Protein 5EF4 (pdb70)

CATH classification: 3.90.70.10

Structure (mmCIF, N/CA/C/O backbone):
data_5EF4
#
_entry.id   5EF4
#
_cell.length_a   117.680
_cell.length_b   117.680
_cell.length_c   101.730
_cell.angle_alpha   90.000
_cell.angle_beta   90.000
_cell.angle_gamma   120.000
#
_symmetry.space_group_name_H-M   'P 31 2 1'
#
loop_
_entity.id
_entity.type
_entity.pdbx_description
1 polymer 'Cysteine protease'
2 non-polymer GLYCEROL
3 water water
#
loop_
_atom_site.group_PDB
_atom_site.id
_atom_site.type_symbol
_atom_site.label_atom_id
_atom_site.label_alt_id
_atom_site.label_comp_id
_atom_site.label_asym_id
_atom_site.label_entity_id
_atom_site.label_seq_id
_atom_site.pdbx_PDB_ins_code
_atom_site.Cartn_x
_atom_site.Cartn_y
_atom_site.Cartn_z
_atom_site.occupancy
_atom_site.B_iso_or_equiv
_atom_site.auth_seq_id
_atom_site.auth_comp_id
_atom_site.auth_asym_id
_atom_site.auth_atom_id
_atom_site.pdbx_PDB_model_num
ATOM 1 N N . SER A 1 4 ? -57.387 42.782 13.679 1.00 43.77 5 SER A N 1
ATOM 2 C CA . SER A 1 4 ? -58.103 42.895 14.946 1.00 43.31 5 SER A CA 1
ATOM 3 C C . SER A 1 4 ? -57.126 42.879 16.135 1.00 42.97 5 SER A C 1
ATOM 4 O O . SER A 1 4 ? -56.269 41.990 16.210 1.00 41.61 5 SER A O 1
ATOM 7 N N . HIS A 1 5 ? -57.267 43.864 17.057 1.00 36.42 6 HIS A N 1
ATOM 8 C CA . HIS A 1 5 ? -56.438 44.033 18.262 1.00 35.70 6 HIS A CA 1
ATOM 9 C C . HIS A 1 5 ? -56.033 42.701 18.914 1.00 40.21 6 HIS A C 1
ATOM 10 O O . HIS A 1 5 ? -54.847 42.460 19.105 1.00 37.72 6 HIS A O 1
ATOM 17 N N . HIS A 1 6 ? -57.034 41.861 19.259 1.00 38.61 7 HIS A N 1
ATOM 18 C CA . HIS A 1 6 ? -56.881 40.579 19.957 1.00 39.37 7 HIS A CA 1
ATOM 19 C C . HIS A 1 6 ? -56.127 39.473 19.197 1.00 38.63 7 HIS A C 1
ATOM 20 O O . HIS A 1 6 ? -55.715 38.518 19.852 1.00 35.57 7 HIS A O 1
ATOM 27 N N . HIS A 1 7 ? -55.919 39.597 17.843 1.00 34.73 8 HIS A N 1
ATOM 28 C CA . HIS A 1 7 ? -55.147 38.609 17.058 1.00 34.43 8 HIS A CA 1
ATOM 29 C C . HIS A 1 7 ? -53.682 38.682 17.437 1.00 33.91 8 HIS A C 1
ATOM 30 O O . HIS A 1 7 ? -53.119 39.774 17.428 1.00 33.96 8 HIS A O 1
ATOM 37 N N . HIS A 1 8 ? -53.065 37.548 17.805 1.00 25.79 9 HIS A N 1
ATOM 38 C CA . HIS A 1 8 ? -51.663 37.584 18.253 1.00 25.10 9 HIS A CA 1
ATOM 39 C C . HIS A 1 8 ? -50.792 36.466 17.653 1.00 29.47 9 HIS A C 1
ATOM 40 O O . HIS A 1 8 ? -49.606 36.397 17.948 1.00 26.29 9 HIS A O 1
ATOM 47 N N . HIS A 1 9 ? -51.362 35.643 16.764 1.00 28.84 10 HIS A N 1
ATOM 48 C CA . HIS A 1 9 ? -50.603 34.590 16.088 1.00 30.09 10 HIS A CA 1
ATOM 49 C C . HIS A 1 9 ? -50.135 35.025 14.691 1.00 38.96 10 HIS A C 1
ATOM 50 O O . HIS A 1 9 ? -49.278 34.357 14.122 1.00 38.06 10 HIS A O 1
ATOM 57 N N . HIS A 1 10 ? -50.686 36.120 14.140 1.00 40.67 11 HIS A N 1
ATOM 58 C CA . HIS A 1 10 ? -50.213 36.614 12.847 1.00 44.73 11 HIS A CA 1
ATOM 59 C C . HIS A 1 10 ? -49.221 37.749 13.078 1.00 53.85 11 HIS A C 1
ATOM 60 O O . HIS A 1 10 ? -48.050 37.457 13.314 1.00 55.41 11 HIS A O 1
ATOM 67 N N . SER A 1 11 ? -49.683 39.028 13.050 1.00 51.67 12 SER A N 1
ATOM 68 C CA . SER A 1 11 ? -48.885 40.251 13.256 1.00 85.89 12 SER A CA 1
ATOM 69 C C . SER A 1 11 ? -49.794 41.480 13.225 1.00 112.42 12 SER A C 1
ATOM 70 O O . SER A 1 11 ? -50.560 41.658 12.278 1.00 73.30 12 SER A O 1
ATOM 73 N N . HIS A 1 20 ? -51.005 41.167 -6.433 1.00 66.73 21 HIS A N 1
ATOM 74 C CA . HIS A 1 20 ? -51.531 39.809 -6.578 1.00 66.00 21 HIS A CA 1
ATOM 75 C C . HIS A 1 20 ? -52.682 39.476 -5.610 1.00 65.67 21 HIS A C 1
ATOM 76 O O . HIS A 1 20 ? -53.172 38.343 -5.612 1.00 65.36 21 HIS A O 1
ATOM 83 N N . MET A 1 21 ? -53.106 40.455 -4.788 1.00 58.63 22 MET A N 1
ATOM 84 C CA . MET A 1 21 ? -54.170 40.307 -3.793 1.00 56.29 22 MET A CA 1
ATOM 85 C C . MET A 1 21 ? -55.477 40.908 -4.317 1.00 50.31 22 MET A C 1
ATOM 86 O O . MET A 1 21 ? -55.455 41.978 -4.938 1.00 50.54 22 MET A O 1
ATOM 91 N N . PHE A 1 22 ? -56.618 40.234 -4.040 1.00 37.22 23 PHE A N 1
ATOM 92 C CA . PHE A 1 22 ? -57.939 40.725 -4.441 1.00 31.95 23 PHE A CA 1
ATOM 93 C C . PHE A 1 22 ? -58.586 41.405 -3.263 1.00 32.77 23 PHE A C 1
ATOM 94 O O . PHE A 1 22 ? -58.848 40.765 -2.246 1.00 30.27 23 PHE A O 1
ATOM 102 N N . HIS A 1 23 ? -58.834 42.707 -3.391 1.00 30.18 24 HIS A N 1
ATOM 103 C CA . HIS A 1 23 ? -59.454 43.472 -2.325 1.00 31.25 24 HIS A CA 1
ATOM 104 C C . HIS A 1 23 ? -60.958 43.527 -2.456 1.00 29.89 24 HIS A C 1
ATOM 105 O O . HIS A 1 23 ? -61.499 43.668 -3.553 1.00 28.31 24 HIS A O 1
ATOM 112 N N . TYR A 1 24 ? -61.629 43.409 -1.322 1.00 24.55 25 TYR A N 1
ATOM 113 C CA . TYR A 1 24 ? -63.082 43.505 -1.207 1.00 24.61 25 TYR A CA 1
ATOM 114 C C . TYR A 1 24 ? -63.430 44.095 0.153 1.00 30.18 25 TYR A C 1
ATOM 115 O O . TYR A 1 24 ? -62.600 44.088 1.061 1.00 27.59 25 TYR A O 1
ATOM 124 N N . HIS A 1 25 ? -64.668 44.566 0.287 1.00 29.37 26 HIS A N 1
ATOM 125 C CA . HIS A 1 25 ? -65.218 45.118 1.503 1.00 29.85 26 HIS A CA 1
ATOM 126 C C . HIS A 1 25 ? -66.216 44.111 2.032 1.00 31.19 26 HIS A C 1
ATOM 127 O O . HIS A 1 25 ? -66.962 43.507 1.249 1.00 28.95 26 HIS A O 1
ATOM 134 N N . GLU A 1 26 ? -66.242 43.936 3.355 1.00 27.67 27 GLU A N 1
ATOM 135 C CA . GLU A 1 26 ? -67.141 42.995 4.035 1.00 28.06 27 GLU A CA 1
ATOM 136 C C . GLU A 1 26 ? -68.601 43.241 3.650 1.00 28.30 27 GLU A C 1
ATOM 137 O O . GLU A 1 26 ? -69.344 42.273 3.533 1.00 27.49 27 GLU A O 1
ATOM 143 N N . ARG A 1 27 ? -68.997 44.507 3.420 1.00 25.73 28 ARG A N 1
ATOM 144 C CA . ARG A 1 27 ? -70.369 44.876 3.034 1.00 27.26 28 ARG A CA 1
ATOM 145 C C . ARG A 1 27 ? -70.839 44.167 1.752 1.00 31.29 28 ARG A C 1
ATOM 146 O O . ARG A 1 27 ? -72.016 43.852 1.630 1.00 33.03 28 ARG A O 1
ATOM 154 N N . GLU A 1 28 ? -69.916 43.875 0.826 1.00 24.80 29 GLU A N 1
ATOM 155 C CA . GLU A 1 28 ? -70.232 43.185 -0.442 1.00 24.07 29 GLU A CA 1
ATOM 156 C C . GLU A 1 28 ? -70.801 41.758 -0.219 1.00 29.94 29 GLU A C 1
ATOM 157 O O . GLU A 1 28 ? -71.544 41.261 -1.069 1.00 29.28 29 GLU A O 1
ATOM 163 N N . LEU A 1 29 ? -70.491 41.125 0.934 1.00 27.88 30 LEU A N 1
ATOM 164 C CA . LEU A 1 29 ? -71.007 39.790 1.280 1.00 29.62 30 LEU A CA 1
ATOM 165 C C . LEU A 1 29 ? -72.450 39.819 1.832 1.00 35.12 30 LEU A C 1
ATOM 166 O O . LEU A 1 29 ? -73.106 38.776 1.902 1.00 35.46 30 LEU A O 1
ATOM 171 N N . GLU A 1 30 ? -72.935 41.005 2.204 1.00 33.09 31 GLU A N 1
ATOM 172 C CA . GLU A 1 30 ? -74.234 41.195 2.836 1.00 33.89 31 GLU A CA 1
ATOM 173 C C . GLU A 1 30 ? -75.465 41.138 1.931 1.00 37.94 31 GLU A C 1
ATOM 174 O O . GLU A 1 30 ? -76.578 41.019 2.445 1.00 39.40 31 GLU A O 1
ATOM 180 N N . SER A 1 31 ? -75.280 41.203 0.601 1.00 31.47 32 SER A N 1
ATOM 181 C CA . SER A 1 31 ? -76.391 41.149 -0.357 1.00 30.24 32 SER A CA 1
ATOM 182 C C . SER A 1 31 ? -75.962 40.442 -1.631 1.00 30.87 32 SER A C 1
ATOM 183 O O . SER A 1 31 ? -74.759 40.361 -1.918 1.00 28.40 32 SER A O 1
ATOM 186 N N . GLU A 1 32 ? -76.947 39.933 -2.398 1.00 27.83 33 GLU A N 1
ATOM 187 C CA . GLU A 1 32 ? -76.717 39.287 -3.695 1.00 27.09 33 GLU A CA 1
ATOM 188 C C . GLU A 1 32 ? -76.142 40.288 -4.699 1.00 28.52 33 GLU A C 1
ATOM 189 O O . GLU A 1 32 ? -75.250 39.927 -5.455 1.00 27.72 33 GLU A O 1
ATOM 195 N N . GLU A 1 33 ? -76.615 41.546 -4.679 1.00 24.44 34 GLU A N 1
ATOM 196 C CA . GLU A 1 33 ? -76.104 42.603 -5.567 1.00 24.34 34 GLU A CA 1
ATOM 197 C C . GLU A 1 33 ? -74.620 42.910 -5.305 1.00 27.07 34 GLU A C 1
ATOM 198 O O . GLU A 1 33 ? -73.836 42.992 -6.248 1.00 27.25 34 GLU A O 1
ATOM 204 N N . GLY A 1 34 ? -74.255 43.054 -4.035 1.00 23.86 35 GLY A N 1
ATOM 205 C CA . GLY A 1 34 ? -72.875 43.312 -3.619 1.00 23.90 35 GLY A CA 1
ATOM 206 C C . GLY A 1 34 ? -71.981 42.132 -3.965 1.00 26.00 35 GLY A C 1
ATOM 207 O O . GLY A 1 34 ? -70.858 42.311 -4.462 1.00 25.52 35 GLY A O 1
ATOM 208 N N . PHE A 1 35 ? -72.501 40.909 -3.742 1.00 21.04 36 PHE A N 1
ATOM 209 C CA . PHE A 1 35 ? -71.770 39.684 -4.063 1.00 20.33 36 PHE A CA 1
ATOM 210 C C . PHE A 1 35 ? -71.576 39.515 -5.588 1.00 24.25 36 PHE A C 1
ATOM 211 O O . PHE A 1 35 ? -70.488 39.142 -6.020 1.00 23.02 36 PHE A O 1
ATOM 219 N N . MET A 1 36 ? -72.610 39.833 -6.394 1.00 22.74 37 MET A N 1
ATOM 220 C CA . MET A 1 36 ? -72.525 39.802 -7.861 1.00 22.98 37 MET A CA 1
ATOM 221 C C . MET A 1 36 ? -71.502 40.822 -8.366 1.00 24.03 37 MET A C 1
ATOM 222 O O . MET A 1 36 ? -70.746 40.518 -9.276 1.00 23.01 37 MET A O 1
ATOM 227 N N . GLY A 1 37 ? -71.494 42.022 -7.777 1.00 20.72 38 GLY A N 1
ATOM 228 C CA . GLY A 1 37 ? -70.530 43.055 -8.140 1.00 19.83 38 GLY A CA 1
ATOM 229 C C . GLY A 1 37 ? -69.109 42.610 -7.834 1.00 20.05 38 GLY A C 1
ATOM 230 O O . GLY A 1 37 ? -68.210 42.810 -8.655 1.00 18.28 38 GLY A O 1
ATOM 231 N N . MET A 1 38 ? -68.905 41.956 -6.662 1.00 16.28 39 MET A N 1
ATOM 232 C CA . MET A 1 38 ? -67.594 41.427 -6.259 1.00 16.24 39 MET A CA 1
ATOM 233 C C . MET A 1 38 ? -67.168 40.329 -7.239 1.00 20.39 39 MET A C 1
ATOM 234 O O . MET A 1 38 ? -66.028 40.345 -7.687 1.00 20.15 39 MET A O 1
ATOM 239 N N . TYR A 1 39 ? -68.096 39.401 -7.593 1.00 17.57 40 TYR A N 1
ATOM 240 C CA . TYR A 1 39 ? -67.847 38.313 -8.537 1.00 16.90 40 TYR A CA 1
ATOM 241 C C . TYR A 1 39 ? -67.385 38.871 -9.921 1.00 20.47 40 TYR A C 1
ATOM 242 O O . TYR A 1 39 ? -66.368 38.412 -10.434 1.00 17.14 40 TYR A O 1
ATOM 251 N N . ASP A 1 40 ? -68.097 39.884 -10.475 1.00 16.65 41 ASP A N 1
ATOM 252 C CA . ASP A 1 40 ? -67.719 40.487 -11.765 1.00 17.96 41 ASP A CA 1
ATOM 253 C C . ASP A 1 40 ? -66.346 41.173 -11.675 1.00 21.55 41 ASP A C 1
ATOM 254 O O . ASP A 1 40 ? -65.565 41.078 -12.616 1.00 21.69 41 ASP A O 1
ATOM 259 N N . ARG A 1 41 ? -66.039 41.821 -10.521 1.00 16.81 42 ARG A N 1
ATOM 260 C CA . ARG A 1 41 ? -64.756 42.490 -10.339 1.00 17.04 42 ARG A CA 1
ATOM 261 C C . ARG A 1 41 ? -63.663 41.423 -10.210 1.00 20.24 42 ARG A C 1
ATOM 262 O O . ARG A 1 41 ? -62.592 41.590 -10.775 1.00 19.13 42 ARG A O 1
ATOM 270 N N . TRP A 1 42 ? -63.948 40.315 -9.496 1.00 18.12 43 TRP A N 1
ATOM 271 C CA . TRP A 1 42 ? -63.004 39.210 -9.363 1.00 17.79 43 TRP A CA 1
ATOM 272 C C . TRP A 1 42 ? -62.675 38.608 -10.731 1.00 20.05 43 TRP A C 1
ATOM 273 O O . TRP A 1 42 ? -61.497 38.397 -11.038 1.00 20.29 43 TRP A O 1
ATOM 284 N N . ARG A 1 43 ? -63.705 38.366 -11.552 1.00 16.34 44 ARG A N 1
ATOM 285 C CA . ARG A 1 43 ? -63.555 37.797 -12.896 1.00 16.97 44 ARG A CA 1
ATOM 286 C C . ARG A 1 43 ? -62.667 38.672 -13.785 1.00 20.10 44 ARG A C 1
ATOM 287 O O . ARG A 1 43 ? -61.753 38.168 -14.449 1.00 19.37 44 ARG A O 1
ATOM 295 N N . GLU A 1 44 ? -62.920 39.982 -13.769 1.00 17.03 45 GLU A N 1
ATOM 296 C CA . GLU A 1 44 ? -62.165 40.939 -14.556 1.00 17.18 45 GLU A CA 1
ATOM 297 C C . GLU A 1 44 ? -60.693 40.975 -14.115 1.00 22.16 45 GLU A C 1
ATOM 298 O O . GLU A 1 44 ? -59.813 40.873 -14.963 1.00 21.60 45 GLU A O 1
ATOM 304 N N . GLN A 1 45 ? -60.429 41.092 -12.804 1.00 19.15 46 GLN A N 1
ATOM 305 C CA . GLN A 1 45 ? -59.053 41.133 -12.284 1.00 20.03 46 GLN A CA 1
ATOM 306 C C . GLN A 1 45 ? -58.260 39.870 -12.555 1.00 23.76 46 GLN A C 1
ATOM 307 O O . GLN A 1 45 ? -57.038 39.949 -12.706 1.00 24.68 46 GLN A O 1
ATOM 313 N N . HIS A 1 46 ? -58.934 38.714 -12.637 1.00 19.12 47 HIS A N 1
ATOM 314 C CA . HIS A 1 46 ? -58.241 37.436 -12.925 1.00 17.66 47 HIS A CA 1
ATOM 315 C C . HIS A 1 46 ? -58.336 36.998 -14.401 1.00 20.38 47 HIS A C 1
ATOM 316 O O . HIS A 1 46 ? -57.887 35.914 -14.729 1.00 19.31 47 HIS A O 1
ATOM 323 N N . ASN A 1 47 ? -58.874 37.850 -15.285 1.00 19.35 48 ASN A N 1
ATOM 324 C CA . ASN A 1 47 ? -59.058 37.561 -16.723 1.00 20.47 48 ASN A CA 1
ATOM 325 C C . ASN A 1 47 ? -59.855 36.290 -16.958 1.00 23.76 48 ASN A C 1
ATOM 326 O O . ASN A 1 47 ? -59.463 35.447 -17.752 1.00 24.29 48 ASN A O 1
ATOM 331 N N . ILE A 1 48 ? -60.962 36.146 -16.222 1.00 20.65 49 ILE A N 1
ATOM 332 C CA . ILE A 1 48 ? -61.892 35.019 -16.327 1.00 18.62 49 ILE A CA 1
ATOM 333 C C . ILE A 1 48 ? -63.131 35.567 -17.020 1.00 23.23 49 ILE A C 1
ATOM 334 O O . ILE A 1 48 ? -63.716 36.555 -16.555 1.00 22.29 49 ILE A O 1
ATOM 339 N N . GLU A 1 49 ? -63.523 34.946 -18.139 1.00 19.38 50 GLU A N 1
ATOM 340 C CA . GLU A 1 49 ? -64.722 35.411 -18.815 1.00 19.63 50 GLU A CA 1
ATOM 341 C C . GLU A 1 49 ? -65.879 34.555 -18.344 1.00 23.88 50 GLU A C 1
ATOM 342 O O . GLU A 1 49 ? -66.964 35.088 -18.145 1.00 21.05 50 GLU A O 1
ATOM 348 N N . MET A 1 50 ? -65.653 33.231 -18.192 1.00 22.90 51 MET A N 1
ATOM 349 C CA . MET A 1 50 ? -66.682 32.258 -17.813 1.00 24.14 51 MET A CA 1
ATOM 350 C C . MET A 1 50 ? -67.448 32.656 -16.537 1.00 27.24 51 MET A C 1
ATOM 351 O O . MET A 1 50 ? -66.837 32.946 -15.513 1.00 25.92 51 MET A O 1
ATOM 356 N N . ARG A 1 51 ? -68.777 32.714 -16.632 1.00 24.80 52 ARG A N 1
ATOM 357 C CA . ARG A 1 51 ? -69.702 32.960 -15.510 1.00 24.71 52 ARG A CA 1
ATOM 358 C C . ARG A 1 51 ? -70.994 32.143 -15.693 1.00 28.90 52 ARG A C 1
ATOM 359 O O . ARG A 1 51 ? -71.402 31.860 -16.816 1.00 29.15 52 ARG A O 1
ATOM 367 N N . SER A 1 52 ? -71.611 31.759 -14.587 1.00 23.97 53 SER A N 1
ATOM 368 C CA . SER A 1 52 ? -72.854 30.991 -14.559 1.00 23.13 53 SER A CA 1
ATOM 369 C C . SER A 1 52 ? -73.392 31.041 -13.147 1.00 24.44 53 SER A C 1
ATOM 370 O O . SER A 1 52 ? -72.607 31.321 -12.245 1.00 21.93 53 SER A O 1
ATOM 373 N N . PRO A 1 53 ? -74.694 30.721 -12.916 1.00 22.76 54 PRO A N 1
ATOM 374 C CA . PRO A 1 53 ? -75.226 30.682 -11.537 1.00 22.47 54 PRO A CA 1
ATOM 375 C C . PRO A 1 53 ? -74.470 29.682 -10.640 1.00 25.13 54 PRO A C 1
ATOM 376 O O . PRO A 1 53 ? -74.221 29.986 -9.487 1.00 24.72 54 PRO A O 1
ATOM 380 N N . GLU A 1 54 ? -74.071 28.510 -11.186 1.00 20.57 55 GLU A N 1
ATOM 381 C CA . GLU A 1 54 ? -73.310 27.477 -10.471 1.00 20.45 55 GLU A CA 1
ATOM 382 C C . GLU A 1 54 ? -71.947 27.997 -10.068 1.00 22.81 55 GLU A C 1
ATOM 383 O O . GLU A 1 54 ? -71.554 27.798 -8.925 1.00 22.48 55 GLU A O 1
ATOM 389 N N . ARG A 1 55 ? -71.212 28.653 -11.002 1.00 19.14 56 ARG A N 1
ATOM 390 C CA . ARG A 1 55 ? -69.879 29.202 -10.681 1.00 18.39 56 ARG A CA 1
ATOM 391 C C . ARG A 1 55 ? -69.938 30.353 -9.676 1.00 19.63 56 ARG A C 1
ATOM 392 O O . ARG A 1 55 ? -69.086 30.462 -8.803 1.00 19.18 56 ARG A O 1
ATOM 400 N N . PHE A 1 56 ? -70.982 31.138 -9.742 1.00 17.52 57 PHE A N 1
ATOM 401 C CA . PHE A 1 56 ? -71.250 32.208 -8.803 1.00 17.25 57 PHE A CA 1
ATOM 402 C C . PHE A 1 56 ? -71.509 31.580 -7.417 1.00 19.71 57 PHE A C 1
ATOM 403 O O . PHE A 1 56 ? -70.935 32.028 -6.418 1.00 18.95 57 PHE A O 1
ATOM 411 N N . ASN A 1 57 ? -72.313 30.502 -7.375 1.00 16.97 58 ASN A N 1
ATOM 412 C CA . ASN A 1 57 ? -72.575 29.748 -6.153 1.00 16.13 58 ASN A CA 1
ATOM 413 C C . ASN A 1 57 ? -71.268 29.251 -5.507 1.00 18.48 58 ASN A C 1
ATOM 414 O O . ASN A 1 57 ? -71.094 29.412 -4.305 1.00 16.95 58 ASN A O 1
ATOM 419 N N . VAL A 1 58 ? -70.361 28.666 -6.309 1.00 14.64 59 VAL A N 1
ATOM 420 C CA . VAL A 1 58 ? -69.051 28.168 -5.832 1.00 13.82 59 VAL A CA 1
ATOM 421 C C . VAL A 1 58 ? -68.224 29.339 -5.308 1.00 17.72 59 VAL A C 1
ATOM 422 O O . VAL A 1 58 ? -67.618 29.244 -4.240 1.00 17.01 59 VAL A O 1
ATOM 426 N N . PHE A 1 59 ? -68.226 30.454 -6.062 1.00 15.69 60 PHE A N 1
ATOM 427 C CA . PHE A 1 59 ? -67.524 31.662 -5.661 1.00 15.10 60 PHE A CA 1
ATOM 428 C C . PHE A 1 59 ? -68.007 32.134 -4.260 1.00 18.99 60 PHE A C 1
ATOM 429 O O . PHE A 1 59 ? -67.175 32.402 -3.417 1.00 21.55 60 PHE A O 1
ATOM 437 N N . LYS A 1 60 ? -69.314 32.229 -4.022 1.00 16.53 61 LYS A N 1
ATOM 438 C CA . LYS A 1 60 ? -69.871 32.692 -2.726 1.00 16.51 61 LYS A CA 1
ATOM 439 C C . LYS A 1 60 ? -69.466 31.741 -1.599 1.00 23.00 61 LYS A C 1
ATOM 440 O O . LYS A 1 60 ? -68.999 32.202 -0.555 1.00 23.59 61 LYS A O 1
ATOM 446 N N . TYR A 1 61 ? -69.585 30.411 -1.848 1.00 18.65 62 TYR A N 1
ATOM 447 C CA . TYR A 1 61 ? -69.172 29.382 -0.898 1.00 19.00 62 TYR A CA 1
ATOM 448 C C . TYR A 1 61 ? -67.672 29.586 -0.535 1.00 20.59 62 TYR A C 1
ATOM 449 O O . TYR A 1 61 ? -67.333 29.688 0.634 1.00 19.26 62 TYR A O 1
ATOM 458 N N . ASN A 1 62 ? -66.781 29.647 -1.529 1.00 16.95 63 ASN A N 1
ATOM 459 C CA . ASN A 1 62 ? -65.350 29.834 -1.220 1.00 15.79 63 ASN A CA 1
ATOM 460 C C . ASN A 1 62 ? -65.036 31.137 -0.512 1.00 20.10 63 ASN A C 1
ATOM 461 O O . ASN A 1 62 ? -64.240 31.125 0.431 1.00 18.22 63 ASN A O 1
ATOM 466 N N . VAL A 1 63 ? -65.633 32.264 -0.979 1.00 17.19 64 VAL A N 1
ATOM 467 C CA . VAL A 1 63 ? -65.380 33.602 -0.400 1.00 16.63 64 VAL A CA 1
ATOM 468 C C . VAL A 1 63 ? -65.796 33.615 1.084 1.00 19.25 64 VAL A C 1
ATOM 469 O O . VAL A 1 63 ? -65.042 34.095 1.939 1.00 16.77 64 VAL A O 1
ATOM 473 N N . ARG A 1 64 ? -66.982 33.056 1.376 1.00 15.80 65 ARG A N 1
ATOM 474 C CA . ARG A 1 64 ? -67.461 32.972 2.750 1.00 17.39 65 ARG A CA 1
ATOM 475 C C . ARG A 1 64 ? -66.463 32.198 3.614 1.00 21.28 65 ARG A C 1
ATOM 476 O O . ARG A 1 64 ? -66.149 32.646 4.708 1.00 21.07 65 ARG A O 1
ATOM 484 N N . ARG A 1 65 ? -65.921 31.090 3.103 1.00 16.57 66 ARG A N 1
ATOM 485 C CA . ARG A 1 65 ? -64.904 30.317 3.859 1.00 15.63 66 ARG A CA 1
ATOM 486 C C . ARG A 1 65 ? -63.597 31.076 3.993 1.00 19.79 66 ARG A C 1
ATOM 487 O O . ARG A 1 65 ? -62.988 31.052 5.055 1.00 20.29 66 ARG A O 1
ATOM 495 N N . ILE A 1 66 ? -63.166 31.780 2.940 1.00 16.50 67 ILE A N 1
ATOM 496 C CA . ILE A 1 66 ? -61.946 32.610 2.993 1.00 15.75 67 ILE A CA 1
ATOM 497 C C . ILE A 1 66 ? -62.127 33.717 4.050 1.00 19.66 67 ILE A C 1
ATOM 498 O O . ILE A 1 66 ? -61.247 33.911 4.890 1.00 19.07 67 ILE A O 1
ATOM 503 N N . HIS A 1 67 ? -63.263 34.415 3.996 1.00 17.49 68 HIS A N 1
ATOM 504 C CA . HIS A 1 67 ? -63.592 35.499 4.912 1.00 18.76 68 HIS A CA 1
ATOM 505 C C . HIS A 1 67 ? -63.586 35.032 6.372 1.00 22.17 68 HIS A C 1
ATOM 506 O O . HIS A 1 67 ? -62.952 35.686 7.207 1.00 19.06 68 HIS A O 1
ATOM 513 N N . GLU A 1 68 ? -64.258 33.892 6.649 1.00 19.46 69 GLU A N 1
ATOM 514 C CA . GLU A 1 68 ? -64.344 33.296 7.980 1.00 20.91 69 GLU A CA 1
ATOM 515 C C . GLU A 1 68 ? -62.987 32.852 8.473 1.00 24.82 69 GLU A C 1
ATOM 516 O O . GLU A 1 68 ? -62.644 33.148 9.615 1.00 24.61 69 GLU A O 1
ATOM 522 N N . SER A 1 69 ? -62.180 32.226 7.597 1.00 21.55 70 SER A N 1
ATOM 523 C CA . SER A 1 69 ? -60.831 31.789 7.957 1.00 20.12 70 SER A CA 1
ATOM 524 C C . SER A 1 69 ? -59.964 32.988 8.375 1.00 22.93 70 SER A C 1
ATOM 525 O O . SER A 1 69 ? -59.275 32.920 9.398 1.00 20.90 70 SER A O 1
ATOM 528 N N . ASN A 1 70 ? -60.031 34.090 7.620 1.00 19.98 71 ASN A N 1
ATOM 529 C CA . ASN A 1 70 ? -59.251 35.304 7.916 1.00 19.03 71 ASN A CA 1
ATOM 530 C C . ASN A 1 70 ? -59.663 36.041 9.172 1.00 22.83 71 ASN A C 1
ATOM 531 O O . ASN A 1 70 ? -58.954 36.937 9.594 1.00 23.11 71 ASN A O 1
ATOM 536 N N . LYS A 1 71 ? -60.802 35.671 9.775 1.00 21.02 72 LYS A N 1
ATOM 537 C CA . LYS A 1 71 ? -61.269 36.261 11.040 1.00 22.19 72 LYS A CA 1
ATOM 538 C C . LYS A 1 71 ? -60.684 35.470 12.233 1.00 25.19 72 LYS A C 1
ATOM 539 O O . LYS A 1 71 ? -60.747 35.925 13.369 1.00 23.78 72 LYS A O 1
ATOM 545 N N . MET A 1 72 ? -60.147 34.269 11.963 1.00 21.88 73 MET A N 1
ATOM 546 C CA . MET A 1 72 ? -59.543 33.401 12.974 1.00 23.12 73 MET A CA 1
ATOM 547 C C . MET A 1 72 ? -58.094 33.779 13.232 1.00 25.78 73 MET A C 1
ATOM 548 O O . MET A 1 72 ? -57.409 34.219 12.323 1.00 25.08 73 MET A O 1
ATOM 553 N N . ASP A 1 73 ? -57.625 33.575 14.472 1.00 21.55 74 ASP A N 1
ATOM 554 C CA . ASP A 1 73 ? -56.258 33.893 14.876 1.00 19.65 74 ASP A CA 1
ATOM 555 C C . ASP A 1 73 ? -55.343 32.731 14.513 1.00 24.27 74 ASP A C 1
ATOM 556 O O . ASP A 1 73 ? -55.446 31.637 15.072 1.00 22.89 74 ASP A O 1
ATOM 561 N N . LYS A 1 74 ? -54.520 32.946 13.485 1.00 21.64 75 LYS A N 1
ATOM 562 C CA . LYS A 1 74 ? -53.604 31.936 12.937 1.00 20.57 75 LYS A CA 1
ATOM 563 C C . LYS A 1 74 ? -52.485 32.651 12.173 1.00 21.73 75 LYS A C 1
ATOM 564 O O . LYS A 1 74 ? -52.630 33.791 11.768 1.00 20.84 75 LYS A O 1
ATOM 570 N N . PRO A 1 75 ? -51.345 32.013 11.978 1.00 17.54 76 PRO A N 1
ATOM 571 C CA . PRO A 1 75 ? -50.218 32.715 11.350 1.00 17.47 76 PRO A CA 1
ATOM 572 C C . PRO A 1 75 ? -50.221 32.799 9.826 1.00 22.49 76 PRO A C 1
ATOM 573 O O . PRO A 1 75 ? -49.190 33.147 9.254 1.00 23.92 76 PRO A O 1
ATOM 577 N N . TYR A 1 76 ? -51.339 32.492 9.160 1.00 18.61 77 TYR A N 1
ATOM 578 C CA . TYR A 1 76 ? -51.384 32.579 7.693 1.00 17.64 77 TYR A CA 1
ATOM 579 C C . TYR A 1 76 ? -52.663 33.242 7.237 1.00 22.65 77 TYR A C 1
ATOM 580 O O . TYR A 1 76 ? -53.634 33.298 7.991 1.00 22.47 77 TYR A O 1
ATOM 589 N N . LYS A 1 77 ? -52.669 33.733 6.003 1.00 19.37 78 LYS A N 1
ATOM 590 C CA . LYS A 1 77 ? -53.849 34.343 5.416 1.00 19.83 78 LYS A CA 1
ATOM 591 C C . LYS A 1 77 ? -54.185 33.652 4.107 1.00 20.63 78 LYS A C 1
ATOM 592 O O . LYS A 1 77 ? -53.315 33.070 3.443 1.00 20.13 78 LYS A O 1
ATOM 598 N N . LEU A 1 78 ? -55.474 33.719 3.755 1.00 14.72 79 LEU A N 1
ATOM 599 C CA . LEU A 1 78 ? -56.002 33.177 2.507 1.00 13.46 79 LEU A CA 1
ATOM 600 C C . LEU A 1 78 ? -56.372 34.326 1.631 1.00 18.36 79 LEU A C 1
ATOM 601 O O . LEU A 1 78 ? -56.631 35.413 2.129 1.00 18.37 79 LEU A O 1
ATOM 606 N N . LYS A 1 79 ? -56.412 34.102 0.316 1.00 17.33 80 LYS A N 1
ATOM 607 C CA . LYS A 1 79 ? -56.834 35.148 -0.603 1.00 17.08 80 LYS A CA 1
ATOM 608 C C . LYS A 1 79 ? -57.803 34.610 -1.655 1.00 19.16 80 LYS A C 1
ATOM 609 O O . LYS A 1 79 ? -57.739 33.439 -2.026 1.00 18.20 80 LYS A O 1
ATOM 615 N N . VAL A 1 80 ? -58.656 35.470 -2.156 1.00 16.67 81 VAL A N 1
ATOM 616 C CA . VAL A 1 80 ? -59.645 35.130 -3.184 1.00 16.99 81 VAL A CA 1
ATOM 617 C C . VAL A 1 80 ? -58.876 35.151 -4.521 1.00 21.53 81 VAL A C 1
ATOM 618 O O . VAL A 1 80 ? -58.914 36.137 -5.256 1.00 21.46 81 VAL A O 1
ATOM 622 N N . ASN A 1 81 ? -58.130 34.074 -4.787 1.00 16.69 82 ASN A N 1
ATOM 623 C CA . ASN A 1 81 ? -57.269 33.975 -5.958 1.00 15.60 82 ASN A CA 1
ATOM 624 C C . ASN A 1 81 ? -58.073 33.533 -7.203 1.00 20.05 82 ASN A C 1
ATOM 625 O O . ASN A 1 81 ? -59.316 33.444 -7.154 1.00 16.86 82 ASN A O 1
ATOM 630 N N . GLU A 1 82 ? -57.395 33.224 -8.306 1.00 18.58 83 GLU A N 1
ATOM 631 C CA . GLU A 1 82 ? -58.077 32.822 -9.550 1.00 19.36 83 GLU A CA 1
ATOM 632 C C . GLU A 1 82 ? -58.793 31.472 -9.462 1.00 22.60 83 GLU A C 1
ATOM 633 O O . GLU A 1 82 ? -59.576 31.160 -10.351 1.00 21.85 83 GLU A O 1
ATOM 639 N N . PHE A 1 83 ? -58.558 30.685 -8.381 1.00 17.80 84 PHE A N 1
ATOM 640 C CA . PHE A 1 83 ? -59.221 29.388 -8.218 1.00 15.19 84 PHE A CA 1
ATOM 641 C C . PHE A 1 83 ? -60.499 29.510 -7.396 1.00 17.47 84 PHE A C 1
ATOM 642 O O . PHE A 1 83 ? -61.105 28.487 -7.085 1.00 14.67 84 PHE A O 1
ATOM 650 N N . ALA A 1 84 ? -60.971 30.751 -7.098 1.00 14.81 85 ALA A N 1
ATOM 651 C CA . ALA A 1 84 ? -62.159 30.979 -6.265 1.00 15.48 85 ALA A CA 1
ATOM 652 C C . ALA A 1 84 ? -63.486 30.444 -6.832 1.00 19.97 85 ALA A C 1
ATOM 653 O O . ALA A 1 84 ? -64.409 30.234 -6.057 1.00 18.82 85 ALA A O 1
ATOM 655 N N . ASP A 1 85 ? -63.583 30.211 -8.154 1.00 16.82 86 ASP A N 1
ATOM 656 C CA . ASP A 1 85 ? -64.799 29.623 -8.751 1.00 18.44 86 ASP A CA 1
ATOM 657 C C . ASP A 1 85 ? -64.683 28.085 -8.963 1.00 21.19 86 ASP A C 1
ATOM 658 O O . ASP A 1 85 ? -65.517 27.488 -9.645 1.00 21.07 86 ASP A O 1
ATOM 663 N N . MET A 1 86 ? -63.676 27.457 -8.358 1.00 17.56 87 MET A N 1
ATOM 664 C CA . MET A 1 86 ? -63.479 25.997 -8.395 1.00 16.23 87 MET A CA 1
ATOM 665 C C . MET A 1 86 ? -63.802 25.394 -7.028 1.00 16.96 87 MET A C 1
ATOM 666 O O . MET A 1 86 ? -63.353 25.906 -6.012 1.00 16.50 87 MET A O 1
ATOM 671 N N . THR A 1 87 ? -64.515 24.257 -6.998 1.00 14.42 88 THR A N 1
ATOM 672 C CA . THR A 1 87 ? -64.735 23.575 -5.738 1.00 14.33 88 THR A CA 1
ATOM 673 C C . THR A 1 87 ? -63.366 22.970 -5.367 1.00 17.75 88 THR A C 1
ATOM 674 O O . THR A 1 87 ? -62.530 22.765 -6.247 1.00 16.49 88 THR A O 1
ATOM 678 N N . ASN A 1 88 ? -63.130 22.672 -4.089 1.00 15.37 89 ASN A N 1
ATOM 679 C CA . ASN A 1 88 ? -61.861 22.076 -3.715 1.00 14.83 89 ASN A CA 1
ATOM 680 C C . ASN A 1 88 ? -61.686 20.699 -4.372 1.00 17.58 89 ASN A C 1
ATOM 681 O O . ASN A 1 88 ? -60.577 20.342 -4.736 1.00 15.91 89 ASN A O 1
ATOM 686 N N . LEU A 1 89 ? -62.778 19.954 -4.572 1.00 15.93 90 LEU A N 1
ATOM 687 C CA . LEU A 1 89 ? -62.664 18.668 -5.270 1.00 16.96 90 LEU A CA 1
ATOM 688 C C . LEU A 1 89 ? -62.171 18.866 -6.736 1.00 20.04 90 LEU A C 1
ATOM 689 O O . LEU A 1 89 ? -61.274 18.150 -7.185 1.00 19.61 90 LEU A O 1
ATOM 694 N N . GLU A 1 90 ? -62.717 19.850 -7.454 1.00 16.66 91 GLU A N 1
ATOM 695 C CA . GLU A 1 90 ? -62.275 20.111 -8.844 1.00 15.56 91 GLU A CA 1
ATOM 696 C C . GLU A 1 90 ? -60.825 20.590 -8.802 1.00 18.94 91 GLU A C 1
ATOM 697 O O . GLU A 1 90 ? -60.003 20.134 -9.594 1.00 18.89 91 GLU A O 1
ATOM 703 N N . PHE A 1 91 ? -60.506 21.486 -7.859 1.00 15.62 92 PHE A N 1
ATOM 704 C CA . PHE A 1 91 ? -59.143 22.036 -7.705 1.00 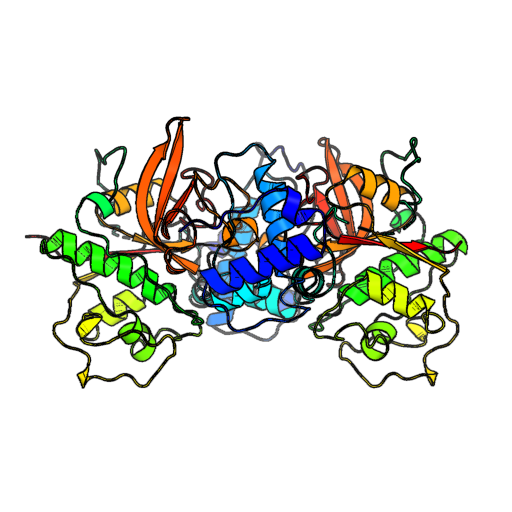14.04 92 PHE A CA 1
ATOM 705 C C . PHE A 1 91 ? -58.098 20.937 -7.469 1.00 19.27 92 PHE A C 1
ATOM 706 O O . PHE A 1 91 ? -57.083 20.899 -8.164 1.00 17.26 92 PHE A O 1
ATOM 714 N N . VAL A 1 92 ? -58.344 20.056 -6.490 1.00 17.09 93 VAL A N 1
ATOM 715 C CA . VAL A 1 92 ? -57.427 18.946 -6.165 1.00 16.84 93 VAL A CA 1
ATOM 716 C C . VAL A 1 92 ? -57.289 17.965 -7.362 1.00 20.80 93 VAL A C 1
ATOM 717 O O . VAL A 1 92 ? -56.170 17.609 -7.742 1.00 19.34 93 VAL A O 1
ATOM 721 N N . ASN A 1 93 ? -58.406 17.590 -7.995 1.00 18.80 94 ASN A N 1
ATOM 722 C CA . ASN A 1 93 ? -58.373 16.679 -9.152 1.00 19.04 94 ASN A CA 1
ATOM 723 C C . ASN A 1 93 ? -57.630 17.258 -10.346 1.00 23.33 94 ASN A C 1
ATOM 724 O O . ASN A 1 93 ? -57.105 16.504 -11.158 1.00 23.44 94 ASN A O 1
ATOM 729 N N . THR A 1 94 ? -57.610 18.578 -10.479 1.00 19.76 95 THR A N 1
ATOM 730 C CA . THR A 1 94 ? -56.914 19.214 -11.593 1.00 19.16 95 THR A CA 1
ATOM 731 C C . THR A 1 94 ? -55.442 19.449 -11.284 1.00 21.52 95 THR A C 1
ATOM 732 O O . THR A 1 94 ? -54.620 19.168 -12.135 1.00 22.75 95 THR A O 1
ATOM 736 N N . TYR A 1 95 ? -55.117 20.011 -10.101 1.00 17.45 96 TYR A N 1
ATOM 737 C CA . TYR A 1 95 ? -53.779 20.511 -9.771 1.00 17.78 96 TYR A CA 1
ATOM 738 C C . TYR A 1 95 ? -52.924 19.743 -8.774 1.00 22.27 96 TYR A C 1
ATOM 739 O O . TYR A 1 95 ? -51.722 19.984 -8.706 1.00 21.18 96 TYR A O 1
ATOM 748 N N . ALA A 1 96 ? -53.518 18.824 -7.993 1.00 20.03 97 ALA A N 1
ATOM 749 C CA . ALA A 1 96 ? -52.780 18.054 -6.987 1.00 19.52 97 ALA A CA 1
ATOM 750 C C . ALA A 1 96 ? -53.165 16.590 -7.176 1.00 25.51 97 ALA A C 1
ATOM 751 O O . ALA A 1 96 ? -53.756 15.947 -6.296 1.00 25.78 97 ALA A O 1
ATOM 753 N N . ASN A 1 97 ? -52.849 16.072 -8.364 1.00 23.25 98 ASN A N 1
ATOM 754 C CA . ASN A 1 97 ? -53.202 14.694 -8.724 1.00 22.59 98 ASN A CA 1
ATOM 755 C C . ASN A 1 97 ? -52.008 13.890 -9.277 1.00 23.49 98 ASN A C 1
ATOM 756 O O . ASN A 1 97 ? -52.157 13.171 -10.265 1.00 23.52 98 ASN A O 1
ATOM 761 N N . SER A 1 98 ? -50.854 13.975 -8.629 1.00 19.30 99 SER A N 1
ATOM 762 C CA . SER A 1 98 ? -49.644 13.229 -9.042 1.00 19.21 99 SER A CA 1
ATOM 763 C C . SER A 1 98 ? -49.484 11.854 -8.351 1.00 23.90 99 SER A C 1
ATOM 764 O O . SER A 1 98 ? -48.526 11.125 -8.621 1.00 23.36 99 SER A O 1
ATOM 767 N N . LYS A 1 99 ? -50.414 11.513 -7.447 1.00 21.81 100 LYS A N 1
ATOM 768 C CA . LYS A 1 99 ? -50.529 10.171 -6.815 1.00 21.81 100 LYS A CA 1
ATOM 769 C C . LYS A 1 99 ? -49.288 9.646 -6.093 1.00 23.28 100 LYS A C 1
ATOM 770 O O . LYS A 1 99 ? -49.043 8.440 -6.135 1.00 21.77 100 LYS A O 1
ATOM 776 N N . ILE A 1 100 ? -48.482 10.536 -5.466 1.00 21.05 101 ILE A N 1
ATOM 777 C CA . ILE A 1 100 ? -47.238 10.121 -4.790 1.00 21.43 101 ILE A CA 1
ATOM 778 C C . ILE A 1 100 ? -47.450 9.020 -3.732 1.00 26.75 101 ILE A C 1
ATOM 779 O O . ILE A 1 100 ? -46.779 7.998 -3.808 1.00 25.66 101 ILE A O 1
ATOM 784 N N . SER A 1 101 ? -48.389 9.208 -2.789 1.00 22.97 102 SER A N 1
ATOM 785 C CA . SER A 1 101 ? -48.669 8.223 -1.720 1.00 22.77 102 SER A CA 1
ATOM 786 C C . SER A 1 101 ? -49.156 6.898 -2.320 1.00 24.06 102 SER A C 1
ATOM 787 O O . SER A 1 101 ? -48.746 5.835 -1.856 1.00 24.09 102 SER A O 1
ATOM 790 N N . HIS A 1 102 ? -50.005 6.980 -3.362 1.00 19.11 103 HIS A N 1
ATOM 791 C CA . HIS A 1 102 ? -50.567 5.832 -4.080 1.00 18.51 103 HIS A CA 1
ATOM 792 C C . HIS A 1 102 ? -49.419 4.998 -4.721 1.00 21.39 103 HIS A C 1
ATOM 793 O O . HIS A 1 102 ? -49.352 3.803 -4.489 1.00 20.23 103 HIS A O 1
ATOM 800 N N . PHE A 1 103 ? -48.497 5.644 -5.471 1.00 18.03 104 PHE A N 1
ATOM 801 C CA . PHE A 1 103 ? -47.384 4.932 -6.106 1.00 19.08 104 PHE A CA 1
ATOM 802 C C . PHE A 1 103 ? -46.352 4.465 -5.116 1.00 23.86 104 PHE A C 1
ATOM 803 O O . PHE A 1 103 ? -45.757 3.405 -5.311 1.00 24.53 104 PHE A O 1
ATOM 811 N N . GLN A 1 104 ? -46.145 5.237 -4.037 1.00 20.34 105 GLN A N 1
ATOM 812 C CA . GLN A 1 104 ? -45.254 4.834 -2.962 1.00 21.07 105 GLN A CA 1
ATOM 813 C C . GLN A 1 104 ? -45.757 3.523 -2.313 1.00 23.43 105 GLN A C 1
ATOM 814 O O . GLN A 1 104 ? -44.965 2.622 -2.082 1.00 22.68 105 GLN A O 1
ATOM 820 N N . ALA A 1 105 ? -47.073 3.393 -2.087 1.00 18.80 106 ALA A N 1
ATOM 821 C CA . ALA A 1 105 ? -47.636 2.159 -1.514 1.00 18.41 106 ALA A CA 1
ATOM 822 C C . ALA A 1 105 ? -47.517 0.983 -2.514 1.00 22.48 106 ALA A C 1
ATOM 823 O O . ALA A 1 105 ? -47.220 -0.154 -2.113 1.00 22.95 106 ALA A O 1
ATOM 825 N N . LEU A 1 106 ? -47.730 1.252 -3.825 1.00 20.16 107 LEU A N 1
ATOM 826 C CA . LEU A 1 106 ? -47.644 0.182 -4.834 1.00 22.10 107 LEU A CA 1
ATOM 827 C C . LEU A 1 106 ? -46.197 -0.251 -5.133 1.00 28.85 107 LEU A C 1
ATOM 828 O O . LEU A 1 106 ? -45.959 -1.410 -5.467 1.00 27.13 107 LEU A O 1
ATOM 833 N N . ARG A 1 107 ? -45.262 0.717 -5.094 1.00 28.95 108 ARG A N 1
ATOM 834 C CA . ARG A 1 107 ? -43.867 0.531 -5.502 1.00 31.85 108 ARG A CA 1
ATOM 835 C C . ARG A 1 107 ? -42.838 0.588 -4.399 1.00 39.91 108 ARG A C 1
ATOM 836 O O . ARG A 1 107 ? -41.965 -0.265 -4.373 1.00 44.31 108 ARG A O 1
ATOM 844 N N . GLY A 1 108 ? -42.907 1.586 -3.531 1.00 35.57 109 GLY A N 1
ATOM 845 C CA . GLY A 1 108 ? -41.919 1.776 -2.467 1.00 35.55 109 GLY A CA 1
ATOM 846 C C . GLY A 1 108 ? -42.222 1.229 -1.082 1.00 40.70 109 GLY A C 1
ATOM 847 O O . GLY A 1 108 ? -43.068 0.342 -0.894 1.00 39.90 109 GLY A O 1
ATOM 848 N N . SER A 1 109 ? -41.494 1.769 -0.099 1.00 37.09 110 SER A N 1
ATOM 849 C CA . SER A 1 109 ? -41.547 1.356 1.298 1.00 37.04 110 SER A CA 1
ATOM 850 C C . SER A 1 109 ? -42.373 2.304 2.135 1.00 37.68 110 SER A C 1
ATOM 851 O O . SER A 1 109 ? -42.534 3.471 1.767 1.00 36.81 110 SER A O 1
ATOM 854 N N . ALA A 1 110 ? -42.831 1.823 3.308 1.00 32.39 111 ALA A N 1
ATOM 855 C CA . ALA A 1 110 ? -43.572 2.643 4.272 1.00 31.01 111 ALA A CA 1
ATOM 856 C C . ALA A 1 110 ? -42.660 3.774 4.760 1.00 33.20 111 ALA A C 1
ATOM 857 O O . ALA A 1 110 ? -41.433 3.600 4.744 1.00 32.95 111 ALA A O 1
ATOM 859 N N . PRO A 1 111 ? -43.193 4.948 5.157 1.00 28.92 112 PRO A N 1
ATOM 860 C CA . PRO A 1 111 ? -42.290 6.030 5.583 1.00 29.74 112 PRO A CA 1
ATOM 861 C C . PRO A 1 111 ? -41.511 5.649 6.842 1.00 36.57 112 PRO A C 1
ATOM 862 O O . PRO A 1 111 ? -42.042 4.985 7.730 1.00 35.96 112 PRO A O 1
ATOM 866 N N . GLY A 1 112 ? -40.232 5.993 6.862 1.00 35.41 113 GLY A N 1
ATOM 867 C CA . GLY A 1 112 ? -39.360 5.661 7.988 1.00 37.53 113 GLY A CA 1
ATOM 868 C C . GLY A 1 112 ? -38.802 4.254 7.899 1.00 44.22 113 GLY A C 1
ATOM 869 O O . GLY A 1 112 ? -38.215 3.764 8.866 1.00 46.47 113 GLY A O 1
ATOM 870 N N . SER A 1 113 ? -38.962 3.616 6.697 1.00 40.21 114 SER A N 1
ATOM 871 C CA . SER A 1 113 ? -38.541 2.259 6.292 1.00 79.25 114 SER A CA 1
ATOM 872 C C . SER A 1 113 ? -39.451 1.174 6.857 1.00 124.33 114 SER A C 1
ATOM 873 O O . SER A 1 113 ? -40.251 0.602 6.119 1.00 89.05 114 SER A O 1
ATOM 876 N N . LYS A 1 120 ? -26.919 1.799 1.307 1.00 62.08 121 LYS A N 1
ATOM 877 C CA . LYS A 1 120 ? -25.953 2.496 2.166 1.00 62.19 121 LYS A CA 1
ATOM 878 C C . LYS A 1 120 ? -26.620 3.568 3.046 1.00 63.45 121 LYS A C 1
ATOM 879 O O . LYS A 1 120 ? -27.743 3.998 2.756 1.00 63.56 121 LYS A O 1
ATOM 885 N N . ASP A 1 121 ? -25.940 3.969 4.140 1.00 56.50 122 ASP A N 1
ATOM 886 C CA . ASP A 1 121 ? -26.463 4.937 5.105 1.00 53.60 122 ASP A CA 1
ATOM 887 C C . ASP A 1 121 ? -26.565 6.380 4.597 1.00 48.74 122 ASP A C 1
ATOM 888 O O . ASP A 1 121 ? -25.857 6.787 3.671 1.00 48.60 122 ASP A O 1
ATOM 893 N N . PHE A 1 122 ? -27.471 7.137 5.224 1.00 37.69 123 PHE A N 1
ATOM 894 C CA . PHE A 1 122 ? -27.770 8.541 4.984 1.00 33.16 123 PHE A CA 1
ATOM 895 C C . PHE A 1 122 ? -26.475 9.375 5.064 1.00 36.52 123 PHE A C 1
ATOM 896 O O . PHE A 1 122 ? -25.843 9.427 6.123 1.00 37.00 123 PHE A O 1
ATOM 904 N N . ILE A 1 123 ? -26.050 9.968 3.936 1.00 31.99 124 ILE A N 1
ATOM 905 C CA . ILE A 1 123 ? -24.807 10.744 3.846 1.00 31.96 124 ILE A CA 1
ATOM 906 C C . ILE A 1 123 ? -24.668 11.889 4.862 1.00 34.94 124 ILE A C 1
ATOM 907 O O . ILE A 1 123 ? -23.550 12.282 5.168 1.00 33.91 124 ILE A O 1
ATOM 912 N N . TYR A 1 124 ? -25.791 12.415 5.380 1.00 30.74 125 TYR A N 1
ATOM 913 C CA . TYR A 1 124 ? -25.792 13.527 6.337 1.00 29.70 125 TYR A CA 1
ATOM 914 C C . TYR A 1 124 ? -26.071 13.078 7.785 1.00 35.57 125 TYR A C 1
ATOM 915 O O . TYR A 1 124 ? -26.234 13.926 8.662 1.00 33.51 125 TYR A O 1
ATOM 924 N N . ALA A 1 125 ? -26.114 11.758 8.031 1.00 35.45 126 ALA A N 1
ATOM 925 C CA . ALA A 1 125 ? -26.411 11.180 9.346 1.00 36.85 126 ALA A CA 1
ATOM 926 C C . ALA A 1 125 ? -25.547 11.726 10.481 1.00 45.36 126 ALA A C 1
ATOM 927 O O . ALA A 1 125 ? -26.089 12.090 11.531 1.00 46.76 126 ALA A O 1
ATOM 929 N N . ASN A 1 126 ? -24.222 11.842 10.242 1.00 43.21 127 ASN A N 1
ATOM 930 C CA . ASN A 1 126 ? -23.233 12.277 11.235 1.00 44.19 127 ASN A CA 1
ATOM 931 C C . ASN A 1 126 ? -22.976 13.769 11.348 1.00 49.32 127 ASN A C 1
ATOM 932 O O . ASN A 1 126 ? -22.121 14.178 12.142 1.00 49.97 127 ASN A O 1
ATOM 937 N N . VAL A 1 127 ? -23.711 14.584 10.589 1.00 45.50 128 VAL A N 1
ATOM 938 C CA . VAL A 1 127 ? -23.559 16.040 10.655 1.00 46.01 128 VAL A CA 1
ATOM 939 C C . VAL A 1 127 ? -24.147 16.498 12.008 1.00 52.18 128 VAL A C 1
ATOM 940 O O . VAL A 1 127 ? -25.187 15.993 12.433 1.00 51.94 128 VAL A O 1
ATOM 944 N N . THR A 1 128 ? -23.432 17.365 12.720 1.00 50.62 129 THR A N 1
ATOM 945 C CA . THR A 1 128 ? -23.876 17.815 14.046 1.00 51.62 129 THR A CA 1
ATOM 946 C C . THR A 1 128 ? -24.171 19.303 14.064 1.00 56.11 129 THR A C 1
ATOM 947 O O . THR A 1 128 ? -25.088 19.743 14.767 1.00 57.40 129 THR A O 1
ATOM 951 N N . LYS A 1 129 ? -23.384 20.069 13.296 1.00 50.01 130 LYS A N 1
ATOM 952 C CA . LYS A 1 129 ? -23.484 21.510 13.200 1.00 48.21 130 LYS A CA 1
ATOM 953 C C . LYS A 1 129 ? -24.153 21.881 11.873 1.00 46.81 130 LYS A C 1
ATOM 954 O O . LYS A 1 129 ? -23.585 21.649 10.797 1.00 47.19 130 LYS A O 1
ATOM 960 N N . ILE A 1 130 ? -25.381 22.416 11.957 1.00 37.39 131 ILE A N 1
ATOM 961 C CA . ILE A 1 130 ? -26.150 22.916 10.816 1.00 34.21 131 ILE A CA 1
ATOM 962 C C . ILE A 1 130 ? -26.723 24.300 11.150 1.00 33.51 131 ILE A C 1
ATOM 963 O O . ILE A 1 130 ? -27.025 24.548 12.323 1.00 30.65 131 ILE A O 1
ATOM 968 N N . PRO A 1 131 ? -26.875 25.215 10.152 1.00 28.68 132 PRO A N 1
ATOM 969 C CA . PRO A 1 131 ? -27.410 26.552 10.467 1.00 27.45 132 PRO A CA 1
ATOM 970 C C . PRO A 1 131 ? -28.836 26.515 11.000 1.00 30.77 132 PRO A C 1
ATOM 971 O O . PRO A 1 131 ? -29.584 25.574 10.716 1.00 28.81 132 PRO A O 1
ATOM 975 N N . ASP A 1 132 ? -29.218 27.554 11.748 1.00 27.85 133 ASP A N 1
ATOM 976 C CA . ASP A 1 132 ? -30.572 27.710 12.284 1.00 28.46 133 ASP A CA 1
ATOM 977 C C . ASP A 1 132 ? -31.565 28.088 11.187 1.00 30.30 133 ASP A C 1
ATOM 978 O O . ASP A 1 132 ? -32.767 27.853 11.333 1.00 29.38 133 ASP A O 1
ATOM 983 N N . LYS A 1 133 ? -31.068 28.760 10.139 1.00 25.74 134 LYS A N 1
ATOM 984 C CA . LYS A 1 133 ? -31.866 29.265 9.027 1.00 26.38 134 LYS A CA 1
ATOM 985 C C . LYS A 1 133 ? -31.121 29.008 7.731 1.00 28.87 134 LYS A C 1
ATOM 986 O O . LYS A 1 133 ? -29.903 29.206 7.655 1.00 27.95 134 LYS A O 1
ATOM 992 N N . VAL A 1 134 ? -31.852 28.550 6.714 1.00 24.46 135 VAL A N 1
ATOM 993 C CA . VAL A 1 134 ? -31.297 28.267 5.393 1.00 24.57 135 VAL A CA 1
ATOM 994 C C . VAL A 1 134 ? -32.297 28.754 4.351 1.00 26.70 135 VAL A C 1
ATOM 995 O O . VAL A 1 134 ? -33.485 28.520 4.505 1.00 24.92 135 VAL A O 1
ATOM 999 N N . ASP A 1 135 ? -31.835 29.489 3.336 1.00 22.37 136 ASP A N 1
ATOM 1000 C CA . ASP A 1 135 ? -32.731 29.866 2.238 1.00 20.83 136 ASP A CA 1
ATOM 1001 C C . ASP A 1 135 ? -31.947 29.760 0.952 1.00 23.61 136 ASP A C 1
ATOM 1002 O O . ASP A 1 135 ? -31.176 30.672 0.633 1.00 22.20 136 ASP A O 1
ATOM 1007 N N . TRP A 1 136 ? -32.139 28.650 0.214 1.00 18.43 137 TRP A N 1
ATOM 1008 C CA . TRP A 1 136 ? -31.436 28.401 -1.044 1.00 19.26 137 TRP A CA 1
ATOM 1009 C C . TRP A 1 136 ? -31.726 29.414 -2.145 1.00 22.91 137 TRP A C 1
ATOM 1010 O O . TRP A 1 136 ? -30.891 29.570 -3.026 1.00 20.47 137 TRP A O 1
ATOM 1021 N N . ARG A 1 137 ? -32.886 30.131 -2.081 1.00 20.59 138 ARG A N 1
ATOM 1022 C CA . ARG A 1 137 ? -33.236 31.187 -3.042 1.00 21.27 138 ARG A CA 1
ATOM 1023 C C . ARG A 1 137 ? -32.273 32.353 -2.950 1.00 25.76 138 ARG A C 1
ATOM 1024 O O . ARG A 1 137 ? -32.045 33.009 -3.957 1.00 26.38 138 ARG A O 1
ATOM 1032 N N . GLU A 1 138 ? -31.720 32.612 -1.752 1.00 23.62 139 GLU A N 1
ATOM 1033 C CA . GLU A 1 138 ? -30.768 33.701 -1.512 1.00 25.31 139 GLU A CA 1
ATOM 1034 C C . GLU A 1 138 ? -29.358 33.282 -1.945 1.00 29.36 139 GLU A C 1
ATOM 1035 O O . GLU A 1 138 ? -28.448 34.103 -1.937 1.00 29.46 139 GLU A O 1
ATOM 1041 N N . LYS A 1 139 ? -29.165 32.004 -2.294 1.00 24.63 140 LYS A N 1
ATOM 1042 C CA . LYS A 1 139 ? -27.826 31.512 -2.655 1.00 24.48 140 LYS A CA 1
ATOM 1043 C C . LYS A 1 139 ? -27.691 31.106 -4.128 1.00 27.14 140 LYS A C 1
ATOM 1044 O O . LYS A 1 139 ? -26.813 30.298 -4.483 1.00 25.33 140 LYS A O 1
ATOM 1050 N N . ASN A 1 140 ? -28.578 31.666 -4.989 1.00 23.16 141 ASN A N 1
ATOM 1051 C CA . ASN A 1 140 ? -28.588 31.406 -6.430 1.00 23.08 141 ASN A CA 1
ATOM 1052 C C . ASN A 1 140 ? -28.671 29.895 -6.754 1.00 24.04 141 ASN A C 1
ATOM 1053 O O . ASN A 1 140 ? -28.011 29.408 -7.664 1.00 22.66 141 ASN A O 1
ATOM 1058 N N . ALA A 1 141 ? -29.483 29.161 -5.994 1.00 18.87 142 ALA A N 1
ATOM 1059 C CA . ALA A 1 141 ? -29.635 27.729 -6.201 1.00 17.50 142 ALA A CA 1
ATOM 1060 C C . ALA A 1 141 ? -31.057 27.340 -6.538 1.00 20.93 142 ALA A C 1
ATOM 1061 O O . ALA A 1 141 ? -31.372 26.144 -6.617 1.00 20.60 142 ALA A O 1
ATOM 1063 N N . VAL A 1 142 ? -31.930 28.362 -6.730 1.00 17.02 143 VAL A N 1
ATOM 1064 C CA . VAL A 1 142 ? -33.353 28.146 -7.018 1.00 16.44 143 VAL A CA 1
ATOM 1065 C C . VAL A 1 142 ? -33.802 28.970 -8.226 1.00 20.71 143 VAL A C 1
ATOM 1066 O O . VAL A 1 142 ? -33.651 30.192 -8.228 1.00 20.19 143 VAL A O 1
ATOM 1070 N N . THR A 1 143 ? -34.360 28.299 -9.248 1.00 16.74 144 THR A N 1
ATOM 1071 C CA . THR A 1 143 ? -34.856 29.005 -10.442 1.00 17.01 144 THR A CA 1
ATOM 1072 C C . THR A 1 143 ? -36.228 29.626 -10.137 1.00 20.50 144 THR A C 1
ATOM 1073 O O . THR A 1 143 ? -36.821 29.327 -9.108 1.00 19.57 144 THR A O 1
ATOM 1077 N N . ASP A 1 144 ? -36.756 30.432 -11.065 1.00 19.02 145 ASP A N 1
ATOM 1078 C CA . ASP A 1 144 ? -38.081 31.027 -10.911 1.00 21.33 145 ASP A CA 1
ATOM 1079 C C . ASP A 1 144 ? -39.158 29.923 -10.770 1.00 23.72 145 ASP A C 1
ATOM 1080 O O . ASP A 1 144 ? -38.931 28.771 -11.179 1.00 22.39 145 ASP A O 1
ATOM 1085 N N . VAL A 1 145 ? -40.313 30.300 -10.218 1.00 21.79 146 VAL A N 1
ATOM 1086 C CA . VAL A 1 145 ? -41.447 29.398 -10.012 1.00 22.30 146 VAL A CA 1
ATOM 1087 C C . VAL A 1 145 ? -42.020 29.031 -11.392 1.00 24.98 146 VAL A C 1
ATOM 1088 O O . VAL A 1 145 ? -42.136 29.912 -12.248 1.00 23.65 146 VAL A O 1
ATOM 1092 N N . LYS A 1 146 ? -42.343 27.743 -11.606 1.00 20.26 147 LYS A N 1
ATOM 1093 C CA . LYS A 1 146 ? -42.890 27.242 -12.871 1.00 20.31 147 LYS A CA 1
ATOM 1094 C C . LYS A 1 146 ? -44.373 26.907 -12.690 1.00 22.30 147 LYS A C 1
ATOM 1095 O O . LYS A 1 146 ? -44.891 26.951 -11.573 1.00 21.72 147 LYS A O 1
ATOM 1101 N N . GLY A 1 147 ? -45.025 26.579 -13.796 1.00 17.87 148 GLY A N 1
ATOM 1102 C CA . GLY A 1 147 ? -46.432 26.209 -13.857 1.00 17.76 148 GLY A CA 1
ATOM 1103 C C . GLY A 1 147 ? -46.537 24.825 -14.453 1.00 23.67 148 GLY A C 1
ATOM 1104 O O . GLY A 1 147 ? -46.168 24.613 -15.601 1.00 23.15 148 GLY A O 1
ATOM 1105 N N . GLN A 1 148 ? -47.049 23.889 -13.700 1.00 21.15 149 GLN A N 1
ATOM 1106 C CA . GLN A 1 148 ? -47.143 22.509 -14.157 1.00 21.07 149 GLN A CA 1
ATOM 1107 C C . GLN A 1 148 ? -48.409 22.213 -15.014 1.00 24.15 149 GLN A C 1
ATOM 1108 O O . GLN A 1 148 ? -48.414 21.295 -15.828 1.00 22.90 149 GLN A O 1
ATOM 1114 N N . GLY A 1 149 ? -49.467 22.959 -14.792 1.00 20.64 150 GLY A N 1
ATOM 1115 C CA . GLY A 1 149 ? -50.759 22.717 -15.433 1.00 21.16 150 GLY A CA 1
ATOM 1116 C C . GLY A 1 149 ? -51.490 21.524 -14.833 1.00 24.92 150 GLY A C 1
ATOM 1117 O O . GLY A 1 149 ? -51.157 21.099 -13.724 1.00 24.93 150 GLY A O 1
ATOM 1118 N N . GLY A 1 150 ? -52.435 20.931 -15.579 1.00 22.26 151 GLY A N 1
ATOM 1119 C CA . GLY A 1 150 ? -53.235 19.767 -15.159 1.00 21.85 151 GLY A CA 1
ATOM 1120 C C . GLY A 1 150 ? -52.514 18.427 -15.091 1.00 28.16 151 GLY A C 1
ATOM 1121 O O . GLY A 1 150 ? -52.978 17.484 -14.445 1.00 28.67 151 GLY A O 1
ATOM 1122 N N . CYS A 1 151 ? -51.342 18.352 -15.692 1.00 26.32 152 CYS A N 1
ATOM 1123 C CA . CYS A 1 151 ? -50.484 17.169 -15.783 1.00 26.25 152 CYS A CA 1
ATOM 1124 C C . CYS A 1 151 ? -50.013 16.719 -14.385 1.00 27.59 152 CYS A C 1
ATOM 1125 O O . CYS A 1 151 ? -49.539 17.544 -13.606 1.00 26.41 152 CYS A O 1
ATOM 1128 N N . GLY A 1 152 ? -50.174 15.434 -14.062 1.00 22.06 153 GLY A N 1
ATOM 1129 C CA . GLY A 1 152 ? -49.731 14.928 -12.771 1.00 20.05 153 GLY A CA 1
ATOM 1130 C C . GLY A 1 152 ? -48.238 14.660 -12.806 1.00 24.84 153 GLY A C 1
ATOM 1131 O O . GLY A 1 152 ? -47.801 13.523 -12.626 1.00 24.75 153 GLY A O 1
ATOM 1132 N N . SER A 1 153 ? -47.444 15.711 -13.039 1.00 21.40 154 SER A N 1
ATOM 1133 C CA . SER A 1 153 ? -45.991 15.646 -13.182 1.00 21.88 154 SER A CA 1
ATOM 1134 C C . SER A 1 153 ? -45.223 16.327 -12.057 1.00 25.97 154 SER A C 1
ATOM 1135 O O . SER A 1 153 ? -44.033 16.630 -12.224 1.00 23.37 154 SER A O 1
ATOM 1138 N N . CYS A 1 154 ? -45.871 16.522 -10.891 1.00 24.87 155 CYS A N 1
ATOM 1139 C CA . CYS A 1 154 ? -45.246 17.168 -9.743 1.00 26.95 155 CYS A CA 1
ATOM 1140 C C . CYS A 1 154 ? -43.996 16.402 -9.271 1.00 25.11 155 CYS A C 1
ATOM 1141 O O . CYS A 1 154 ? -43.088 17.008 -8.721 1.00 22.66 155 CYS A O 1
ATOM 1144 N N . TRP A 1 155 ? -43.940 15.086 -9.527 1.00 17.83 156 TRP A N 1
ATOM 1145 C CA . TRP A 1 155 ? -42.772 14.262 -9.206 1.00 17.50 156 TRP A CA 1
ATOM 1146 C C . TRP A 1 155 ? -41.577 14.735 -10.048 1.00 22.44 156 TRP A C 1
ATOM 1147 O O . TRP A 1 155 ? -40.467 14.716 -9.555 1.00 23.05 156 TRP A O 1
ATOM 1158 N N . ALA A 1 156 ? -41.810 15.152 -11.308 1.00 17.72 157 ALA A N 1
ATOM 1159 C CA . ALA A 1 156 ? -40.752 15.624 -12.200 1.00 16.75 157 ALA A CA 1
ATOM 1160 C C . ALA A 1 156 ? -40.343 17.048 -11.790 1.00 19.78 157 ALA A C 1
ATOM 1161 O O . ALA A 1 156 ? -39.149 17.340 -11.719 1.00 19.05 157 ALA A O 1
ATOM 1163 N N . PHE A 1 157 ? -41.321 17.918 -11.459 1.00 17.57 158 PHE A N 1
ATOM 1164 C CA . PHE A 1 157 ? -40.988 19.274 -10.959 1.00 16.40 158 PHE A CA 1
ATOM 1165 C C . PHE A 1 157 ? -40.178 19.200 -9.654 1.00 19.28 158 PHE A C 1
ATOM 1166 O O . PHE A 1 157 ? -39.189 19.913 -9.530 1.00 19.07 158 PHE A O 1
ATOM 1174 N N . ALA A 1 158 ? -40.572 18.317 -8.710 1.00 16.32 159 ALA A N 1
ATOM 1175 C CA . ALA A 1 158 ? -39.875 18.177 -7.417 1.00 16.60 159 ALA A CA 1
ATOM 1176 C C . ALA A 1 158 ? -38.438 17.688 -7.642 1.00 22.56 159 ALA A C 1
ATOM 1177 O O . ALA A 1 158 ? -37.504 18.283 -7.093 1.00 20.72 159 ALA A O 1
ATOM 1179 N N . ALA A 1 159 ? -38.256 16.628 -8.496 1.00 19.68 160 ALA A N 1
ATOM 1180 C CA . ALA A 1 159 ? -36.921 16.113 -8.840 1.00 19.40 160 ALA A CA 1
ATOM 1181 C C . ALA A 1 159 ? -36.058 17.223 -9.457 1.00 19.28 160 ALA A C 1
ATOM 1182 O O . ALA A 1 159 ? -34.889 17.366 -9.090 1.00 16.50 160 ALA A O 1
ATOM 1184 N N . VAL A 1 160 ? -36.638 18.011 -10.383 1.00 18.06 161 VAL A N 1
ATOM 1185 C CA . VAL A 1 160 ? -35.916 19.110 -11.053 1.00 17.63 161 VAL A CA 1
ATOM 1186 C C . VAL A 1 160 ? -35.460 20.220 -10.079 1.00 20.27 161 VAL A C 1
ATOM 1187 O O . VAL A 1 160 ? -34.338 20.702 -10.212 1.00 21.10 161 VAL A O 1
ATOM 1191 N N . VAL A 1 161 ? -36.267 20.557 -9.059 1.00 17.24 162 VAL A N 1
ATOM 1192 C CA . VAL A 1 161 ? -35.848 21.549 -8.038 1.00 17.12 162 VAL A CA 1
ATOM 1193 C C . VAL A 1 161 ? -34.530 21.066 -7.379 1.00 20.39 162 VAL A C 1
ATOM 1194 O O . VAL A 1 161 ? -33.574 21.836 -7.229 1.00 19.68 162 VAL A O 1
ATOM 1198 N N . ALA A 1 162 ? -34.494 19.789 -6.994 1.00 16.45 163 ALA A N 1
ATOM 1199 C CA . ALA A 1 162 ? -33.326 19.229 -6.350 1.00 17.08 163 ALA A CA 1
ATOM 1200 C C . ALA A 1 162 ? -32.130 19.160 -7.327 1.00 20.63 163 ALA A C 1
ATOM 1201 O O . ALA A 1 162 ? -30.998 19.418 -6.920 1.00 20.09 163 ALA A O 1
ATOM 1203 N N . LEU A 1 163 ? -32.381 18.849 -8.622 1.00 16.89 164 LEU A N 1
ATOM 1204 C CA . LEU A 1 163 ? -31.293 18.789 -9.624 1.00 16.55 164 LEU A CA 1
ATOM 1205 C C . LEU A 1 163 ? -30.732 20.173 -9.955 1.00 19.90 164 LEU A C 1
ATOM 1206 O O . LEU A 1 163 ? -29.511 20.335 -10.025 1.00 20.12 164 LEU A O 1
ATOM 1211 N N . GLU A 1 164 ? -31.615 21.182 -10.124 1.00 15.93 165 GLU A N 1
ATOM 1212 C CA . GLU A 1 164 ? -31.205 22.574 -10.376 1.00 16.98 165 GLU A CA 1
ATOM 1213 C C . GLU A 1 164 ? -30.382 23.078 -9.206 1.00 22.06 165 GLU A C 1
ATOM 1214 O O . GLU A 1 164 ? -29.374 23.757 -9.420 1.00 22.10 165 GLU A O 1
ATOM 1220 N N . GLY A 1 165 ? -30.800 22.692 -7.987 1.00 19.53 166 GLY A N 1
ATOM 1221 C CA . GLY A 1 165 ? -30.143 23.047 -6.738 1.00 18.55 166 GLY A CA 1
ATOM 1222 C C . GLY A 1 165 ? -28.721 22.528 -6.662 1.00 23.07 166 GLY A C 1
ATOM 1223 O O . GLY A 1 165 ? -27.801 23.329 -6.495 1.00 21.84 166 GLY A O 1
ATOM 1224 N N . ILE A 1 166 ? -28.517 21.185 -6.831 1.00 19.22 167 ILE A N 1
ATOM 1225 C CA . ILE A 1 166 ? -27.173 20.584 -6.730 1.00 19.40 167 ILE A CA 1
ATOM 1226 C C . ILE A 1 166 ? -26.219 21.113 -7.789 1.00 24.49 167 ILE A C 1
ATOM 1227 O O . ILE A 1 166 ? -25.064 21.427 -7.481 1.00 23.81 167 ILE A O 1
ATOM 1232 N N . ASN A 1 167 ? -26.729 21.281 -9.019 1.00 22.03 168 ASN A N 1
ATOM 1233 C CA . ASN A 1 167 ? -25.938 21.823 -10.124 1.00 22.02 168 ASN A CA 1
ATOM 1234 C C . ASN A 1 167 ? -25.431 23.244 -9.804 1.00 24.25 168 ASN A C 1
ATOM 1235 O O . ASN A 1 167 ? -24.238 23.552 -10.008 1.00 22.33 168 ASN A O 1
ATOM 1240 N N . ALA A 1 168 ? -26.350 24.115 -9.323 1.00 20.46 169 ALA A N 1
ATOM 1241 C CA . ALA A 1 168 ? -26.002 25.504 -9.031 1.00 20.64 169 ALA A CA 1
ATOM 1242 C C . ALA A 1 168 ? -25.044 25.624 -7.839 1.00 24.87 169 ALA A C 1
ATOM 1243 O O . ALA A 1 168 ? -24.168 26.488 -7.866 1.00 25.27 169 ALA A O 1
ATOM 1245 N N . ILE A 1 169 ? -25.208 24.765 -6.816 1.00 20.12 170 ILE A N 1
ATOM 1246 C CA . ILE A 1 169 ? -24.356 24.789 -5.621 1.00 21.06 170 ILE A CA 1
ATOM 1247 C C . ILE A 1 169 ? -22.903 24.484 -6.009 1.00 25.19 170 ILE A C 1
ATOM 1248 O O . ILE A 1 169 ? -21.979 25.154 -5.556 1.00 23.40 170 ILE A O 1
ATOM 1253 N N . ARG A 1 170 ? -22.727 23.511 -6.878 1.00 23.70 171 ARG A N 1
ATOM 1254 C CA . ARG A 1 170 ? -21.401 23.079 -7.292 1.00 24.38 171 ARG A CA 1
ATOM 1255 C C . ARG A 1 170 ? -20.738 23.978 -8.318 1.00 25.20 171 ARG A C 1
ATOM 1256 O O . ARG A 1 170 ? -19.547 24.273 -8.199 1.00 24.84 171 ARG A O 1
ATOM 1264 N N . THR A 1 171 ? -21.482 24.352 -9.360 1.00 21.53 172 THR A N 1
ATOM 1265 C CA . THR A 1 171 ? -20.892 25.070 -10.498 1.00 21.21 172 THR A CA 1
ATOM 1266 C C . THR A 1 171 ? -20.982 26.584 -10.372 1.00 25.50 172 THR A C 1
ATOM 1267 O O . THR A 1 171 ? -20.223 27.291 -11.039 1.00 22.86 172 THR A O 1
ATOM 1271 N N . GLY A 1 172 ? -21.942 27.070 -9.583 1.00 20.94 173 GLY A N 1
ATOM 1272 C CA . GLY A 1 172 ? -22.143 28.512 -9.437 1.00 21.19 173 GLY A CA 1
ATOM 1273 C C . GLY A 1 172 ? -22.983 29.100 -10.556 1.00 25.81 173 GLY A C 1
ATOM 1274 O O . GLY A 1 172 ? -23.178 30.319 -10.608 1.00 25.54 173 GLY A O 1
ATOM 1275 N N . LYS A 1 173 ? -23.466 28.245 -11.485 1.00 22.84 174 LYS A N 1
ATOM 1276 C CA . LYS A 1 173 ? -24.342 28.684 -12.570 1.00 22.29 174 LYS A CA 1
ATOM 1277 C C . LYS A 1 173 ? -25.710 28.054 -12.399 1.00 23.82 174 LYS A C 1
ATOM 1278 O O . LYS A 1 173 ? -25.832 26.835 -12.330 1.00 23.11 174 LYS A O 1
ATOM 1284 N N . LEU A 1 174 ? -26.724 28.897 -12.282 1.00 19.35 175 LEU A N 1
ATOM 1285 C CA . LEU A 1 174 ? -28.091 28.443 -12.107 1.00 19.27 175 LEU A CA 1
ATOM 1286 C C . LEU A 1 174 ? -28.717 28.145 -13.489 1.00 25.00 175 LEU A C 1
ATOM 1287 O O . LEU A 1 174 ? -28.859 29.051 -14.304 1.00 24.57 175 LEU A O 1
ATOM 1292 N N . VAL A 1 175 ? -29.036 26.865 -13.761 1.00 21.12 176 VAL A N 1
ATOM 1293 C CA . VAL A 1 175 ? -29.588 26.411 -15.039 1.00 19.81 176 VAL A CA 1
ATOM 1294 C C . VAL A 1 175 ? -30.951 25.760 -14.765 1.00 23.93 176 VAL A C 1
ATOM 1295 O O . VAL A 1 175 ? -31.064 24.980 -13.822 1.00 23.13 176 VAL A O 1
ATOM 1299 N N . LYS A 1 176 ? -31.989 26.102 -15.542 1.00 19.16 177 LYS A N 1
ATOM 1300 C CA . LYS A 1 176 ? -33.293 25.440 -15.459 1.00 18.90 177 LYS A CA 1
ATOM 1301 C C . LYS A 1 176 ? -33.154 24.114 -16.194 1.00 22.17 177 LYS A C 1
ATOM 1302 O O . LYS A 1 176 ? -32.716 24.099 -17.342 1.00 21.29 177 LYS A O 1
ATOM 1308 N N . PHE A 1 177 ? -33.577 23.014 -15.572 1.00 19.82 178 PHE A N 1
ATOM 1309 C CA . PHE A 1 177 ? -33.556 21.692 -16.198 1.00 18.70 178 PHE A CA 1
ATOM 1310 C C . PHE A 1 177 ? -34.958 21.227 -16.639 1.00 23.54 178 PHE A C 1
ATOM 1311 O O . PHE A 1 177 ? -35.965 21.816 -16.250 1.00 23.14 178 PHE A O 1
ATOM 1319 N N . SER A 1 178 ? -35.004 20.183 -17.462 1.00 20.41 179 SER A N 1
ATOM 1320 C CA . SER A 1 178 ? -36.210 19.686 -18.121 1.00 18.75 179 SER A CA 1
ATOM 1321 C C . SER A 1 178 ? -37.106 18.709 -17.367 1.00 23.60 179 SER A C 1
ATOM 1322 O O . SER A 1 178 ? -36.794 17.513 -17.272 1.00 22.53 179 SER A O 1
ATOM 1325 N N . GLU A 1 179 ? -38.294 19.182 -16.951 1.00 20.17 180 GLU A N 1
ATOM 1326 C CA . GLU A 1 179 ? -39.306 18.282 -16.392 1.00 20.08 180 GLU A CA 1
ATOM 1327 C C . GLU A 1 179 ? -39.855 17.422 -17.516 1.00 23.53 180 GLU A C 1
ATOM 1328 O O . GLU A 1 179 ? -40.141 16.243 -17.296 1.00 21.47 180 GLU A O 1
ATOM 1334 N N . GLN A 1 180 ? -39.986 18.007 -18.731 1.00 20.05 181 GLN A N 1
ATOM 1335 C CA . GLN A 1 180 ? -40.550 17.303 -19.894 1.00 19.63 181 GLN A CA 1
ATOM 1336 C C . GLN A 1 180 ? -39.767 16.052 -20.260 1.00 20.37 181 GLN A C 1
ATOM 1337 O O . GLN A 1 180 ? -40.376 15.026 -20.568 1.00 20.85 181 GLN A O 1
ATOM 1343 N N . GLN A 1 181 ? -38.431 16.119 -20.201 1.00 15.31 182 GLN A N 1
ATOM 1344 C CA . GLN A 1 181 ? -37.591 14.953 -20.487 1.00 16.56 182 GLN A CA 1
ATOM 1345 C C . GLN A 1 181 ? -37.977 13.808 -19.553 1.00 22.20 182 GLN A C 1
ATOM 1346 O O . GLN A 1 181 ? -38.127 12.686 -20.018 1.00 21.56 182 GLN A O 1
ATOM 1352 N N . LEU A 1 182 ? -38.172 14.099 -18.245 1.00 19.85 183 LEU A N 1
ATOM 1353 C CA . LEU A 1 182 ? -38.571 13.086 -17.271 1.00 19.78 183 LEU A CA 1
ATOM 1354 C C . LEU A 1 182 ? -39.945 12.536 -17.611 1.00 22.62 183 LEU A C 1
ATOM 1355 O O . LEU A 1 182 ? -40.132 11.318 -17.598 1.00 21.37 183 LEU A O 1
ATOM 1360 N N . VAL A 1 183 ? -40.900 13.423 -17.956 1.00 17.64 184 VAL A N 1
ATOM 1361 C CA . VAL A 1 183 ? -42.271 13.010 -18.288 1.00 17.54 184 VAL A CA 1
ATOM 1362 C C . VAL A 1 183 ? -42.274 12.085 -19.518 1.00 23.45 184 VAL A C 1
ATOM 1363 O O . VAL A 1 183 ? -42.914 11.026 -19.489 1.00 23.65 184 VAL A O 1
ATOM 1367 N N . ASP A 1 184 ? -41.545 12.476 -20.588 1.00 19.86 185 ASP A N 1
ATOM 1368 C CA . ASP A 1 184 ? -41.505 11.710 -21.835 1.00 20.60 185 ASP A CA 1
ATOM 1369 C C . ASP A 1 184 ? -40.667 10.445 -21.796 1.00 25.51 185 ASP A C 1
ATOM 1370 O O . ASP A 1 184 ? -41.060 9.454 -22.400 1.00 24.25 185 ASP A O 1
ATOM 1375 N N . CYS A 1 185 ? -39.465 10.517 -21.190 1.00 23.88 186 CYS A N 1
ATOM 1376 C CA . CYS A 1 185 ? -38.442 9.479 -21.226 1.00 24.31 186 CYS A CA 1
ATOM 1377 C C . CYS A 1 185 ? -38.371 8.506 -20.070 1.00 26.16 186 CYS A C 1
ATOM 1378 O O . CYS A 1 185 ? -37.910 7.393 -20.270 1.00 24.09 186 CYS A O 1
ATOM 1381 N N . ASP A 1 186 ? -38.724 8.926 -18.852 1.00 24.86 187 ASP A N 1
ATOM 1382 C CA . ASP A 1 186 ? -38.629 8.029 -17.694 1.00 23.79 187 ASP A CA 1
ATOM 1383 C C . ASP A 1 186 ? -39.782 7.016 -17.683 1.00 30.66 187 ASP A C 1
ATOM 1384 O O . ASP A 1 186 ? -40.856 7.287 -17.134 1.00 27.72 187 ASP A O 1
ATOM 1389 N N . MET A 1 187 ? -39.536 5.838 -18.307 1.00 30.95 188 MET A N 1
ATOM 1390 C CA . MET A 1 187 ? -40.532 4.760 -18.445 1.00 32.64 188 MET A CA 1
ATOM 1391 C C . MET A 1 187 ? -40.854 4.036 -17.127 1.00 34.17 188 MET A C 1
ATOM 1392 O O . MET A 1 187 ? -41.809 3.257 -17.076 1.00 33.89 188 MET A O 1
ATOM 1397 N N . THR A 1 188 ? -40.075 4.278 -16.055 1.00 29.25 189 THR A N 1
ATOM 1398 C CA . THR A 1 188 ? -40.378 3.678 -14.744 1.00 28.29 189 THR A CA 1
ATOM 1399 C C . THR A 1 188 ? -41.459 4.518 -14.041 1.00 30.82 189 THR A C 1
ATOM 1400 O O . THR A 1 188 ? -42.034 4.075 -13.056 1.00 31.04 189 THR A O 1
ATOM 1404 N N . ASN A 1 189 ? -41.729 5.733 -14.544 1.00 23.88 190 ASN A N 1
ATOM 1405 C CA . ASN A 1 189 ? -42.761 6.579 -13.965 1.00 22.95 190 ASN A CA 1
ATOM 1406 C C . ASN A 1 189 ? -43.957 6.606 -14.896 1.00 27.70 190 ASN A C 1
ATOM 1407 O O . ASN A 1 189 ? -43.883 5.993 -15.954 1.00 28.25 190 ASN A O 1
ATOM 1412 N N . ALA A 1 190 ? -45.077 7.216 -14.486 1.00 23.93 191 ALA A N 1
ATOM 1413 C CA . ALA A 1 190 ? -46.294 7.167 -15.296 1.00 24.45 191 ALA A CA 1
ATOM 1414 C C . ALA A 1 190 ? -46.692 8.484 -15.993 1.00 28.68 191 ALA A C 1
ATOM 1415 O O . ALA A 1 190 ? -47.884 8.756 -16.150 1.00 30.25 191 ALA A O 1
ATOM 1417 N N . GLY A 1 191 ? -45.697 9.275 -16.416 1.00 23.68 192 GLY A N 1
ATOM 1418 C CA . GLY A 1 191 ? -45.902 10.527 -17.153 1.00 22.91 192 GLY A CA 1
ATOM 1419 C C . GLY A 1 191 ? -46.819 11.508 -16.469 1.00 26.12 192 GLY A C 1
ATOM 1420 O O . GLY A 1 191 ? -46.581 11.874 -15.319 1.00 24.14 192 GLY A O 1
ATOM 1421 N N . CYS A 1 192 ? -47.904 11.912 -17.162 1.00 25.07 193 CYS A N 1
ATOM 1422 C CA . CYS A 1 192 ? -48.904 12.840 -16.621 1.00 26.78 193 CYS A CA 1
ATOM 1423 C C . CYS A 1 192 ? -49.867 12.138 -15.668 1.00 27.39 193 CYS A C 1
ATOM 1424 O O . CYS A 1 192 ? -50.692 12.795 -15.043 1.00 26.33 193 CYS A O 1
ATOM 1427 N N . ASP A 1 193 ? -49.777 10.807 -15.564 1.00 23.46 194 ASP A N 1
ATOM 1428 C CA . ASP A 1 193 ? -50.581 10.085 -14.605 1.00 24.54 194 ASP A CA 1
ATOM 1429 C C . ASP A 1 193 ? -49.994 10.051 -13.197 1.00 28.56 194 ASP A C 1
ATOM 1430 O O . ASP A 1 193 ? -50.716 9.739 -12.263 1.00 30.22 194 ASP A O 1
ATOM 1435 N N . GLY A 1 194 ? -48.744 10.484 -13.029 1.00 22.18 195 GLY A N 1
ATOM 1436 C CA . GLY A 1 194 ? -48.114 10.500 -11.713 1.00 20.04 195 GLY A CA 1
ATOM 1437 C C . GLY A 1 194 ? -46.801 9.746 -11.704 1.00 22.18 195 GLY A C 1
ATOM 1438 O O . GLY A 1 194 ? -46.369 9.229 -12.734 1.00 21.42 195 GLY A O 1
ATOM 1439 N N . GLY A 1 195 ? -46.171 9.704 -10.541 1.00 18.43 196 GLY A N 1
ATOM 1440 C CA . GLY A 1 195 ? -44.870 9.053 -10.389 1.00 19.94 196 GLY A CA 1
ATOM 1441 C C . GLY A 1 195 ? -44.172 9.449 -9.107 1.00 23.62 196 GLY A C 1
ATOM 1442 O O . GLY A 1 195 ? -44.768 10.103 -8.247 1.00 22.75 196 GLY A O 1
ATOM 1443 N N . LEU A 1 196 ? -42.897 9.050 -8.984 1.00 20.56 197 LEU A N 1
ATOM 1444 C CA . LEU A 1 196 ? -42.075 9.240 -7.797 1.00 20.87 197 LEU A CA 1
ATOM 1445 C C . LEU A 1 196 ? -40.720 9.853 -8.133 1.00 22.57 197 LEU A C 1
ATOM 1446 O O . LEU A 1 196 ? -40.146 9.578 -9.199 1.00 20.96 197 LEU A O 1
ATOM 1451 N N . MET A 1 197 ? -40.204 10.656 -7.206 1.00 20.10 198 MET A N 1
ATOM 1452 C CA . MET A 1 197 ? -38.919 11.358 -7.355 1.00 21.64 198 MET A CA 1
ATOM 1453 C C . MET A 1 197 ? -37.702 10.448 -7.362 1.00 27.19 198 MET A C 1
ATOM 1454 O O . MET A 1 197 ? -36.807 10.637 -8.201 1.00 26.25 198 MET A O 1
ATOM 1459 N N . GLU A 1 198 ? -37.659 9.477 -6.432 1.00 25.42 199 GLU A N 1
ATOM 1460 C CA . GLU A 1 198 ? -36.526 8.546 -6.310 1.00 26.91 199 GLU A CA 1
ATOM 1461 C C . GLU A 1 198 ? -36.221 7.841 -7.665 1.00 27.83 199 GLU A C 1
ATOM 1462 O O . GLU A 1 198 ? -35.105 8.018 -8.149 1.00 26.96 199 GLU A O 1
ATOM 1468 N N . PRO A 1 199 ? -37.193 7.180 -8.357 1.00 23.93 200 PRO A N 1
ATOM 1469 C CA . PRO A 1 199 ? -36.895 6.608 -9.688 1.00 23.48 200 PRO A CA 1
ATOM 1470 C C . PRO A 1 199 ? -36.597 7.668 -10.755 1.00 25.72 200 PRO A C 1
ATOM 1471 O O . PRO A 1 199 ? -35.905 7.341 -11.709 1.00 26.98 200 PRO A O 1
ATOM 1475 N N . ALA A 1 200 ? -37.103 8.919 -10.620 1.00 20.62 201 ALA A N 1
ATOM 1476 C CA . ALA A 1 200 ? -36.758 9.971 -11.586 1.00 20.46 201 ALA A CA 1
ATOM 1477 C C . ALA A 1 200 ? -35.247 10.252 -11.485 1.00 22.48 201 ALA A C 1
ATOM 1478 O O . ALA A 1 200 ? -34.597 10.368 -12.506 1.00 21.43 201 ALA A O 1
ATOM 1480 N N . PHE A 1 201 ? -34.684 10.267 -10.268 1.00 20.12 202 PHE A N 1
ATOM 1481 C CA . PHE A 1 201 ? -33.245 10.446 -10.070 1.00 19.49 202 PHE A CA 1
ATOM 1482 C C . PHE A 1 201 ? -32.483 9.235 -10.639 1.00 23.73 202 PHE A C 1
ATOM 1483 O O . PHE A 1 201 ? -31.430 9.417 -11.249 1.00 22.92 202 PHE A O 1
ATOM 1491 N N . THR A 1 202 ? -33.048 8.013 -10.502 1.00 19.94 203 THR A N 1
ATOM 1492 C CA . THR A 1 202 ? -32.432 6.802 -11.053 1.00 20.41 203 THR A CA 1
ATOM 1493 C C . THR A 1 202 ? -32.358 6.905 -12.573 1.00 26.02 203 THR A C 1
ATOM 1494 O O . THR A 1 202 ? -31.328 6.573 -13.166 1.00 26.61 203 THR A O 1
ATOM 1498 N N . TYR A 1 203 ? -33.443 7.390 -13.199 1.00 22.90 204 TYR A N 1
ATOM 1499 C CA . TYR A 1 203 ? -33.485 7.574 -14.640 1.00 22.67 204 TYR A CA 1
ATOM 1500 C C . TYR A 1 203 ? -32.318 8.496 -15.084 1.00 25.62 204 TYR A C 1
ATOM 1501 O O . TYR A 1 203 ? -31.622 8.186 -16.054 1.00 23.82 204 TYR A O 1
ATOM 1510 N N . VAL A 1 204 ? -32.101 9.623 -14.365 1.00 22.43 205 VAL A N 1
ATOM 1511 C CA . VAL A 1 204 ? -31.036 10.595 -14.717 1.00 20.44 205 VAL A CA 1
ATOM 1512 C C . VAL A 1 204 ? -29.647 9.930 -14.640 1.00 24.44 205 VAL A C 1
ATOM 1513 O O . VAL A 1 204 ? -28.801 10.155 -15.511 1.00 23.63 205 VAL A O 1
ATOM 1517 N N . ILE A 1 205 ? -29.436 9.081 -13.612 1.00 22.44 206 ILE A N 1
ATOM 1518 C CA . ILE A 1 205 ? -28.166 8.363 -13.391 1.00 23.04 206 ILE A CA 1
ATOM 1519 C C . ILE A 1 205 ? -27.921 7.341 -14.501 1.00 28.56 206 ILE A C 1
ATOM 1520 O O . ILE A 1 205 ? -26.850 7.334 -15.110 1.00 28.86 206 ILE A O 1
ATOM 1525 N N . LYS A 1 206 ? -28.904 6.465 -14.721 1.00 25.35 207 LYS A N 1
ATOM 1526 C CA . LYS A 1 206 ? -28.796 5.339 -15.641 1.00 26.04 207 LYS A CA 1
ATOM 1527 C C . LYS A 1 206 ? -28.863 5.707 -17.098 1.00 30.96 207 LYS A C 1
ATOM 1528 O O . LYS A 1 206 ? -28.244 5.014 -17.884 1.00 31.49 207 LYS A O 1
ATOM 1534 N N . HIS A 1 207 ? -29.635 6.747 -17.470 1.00 28.77 208 HIS A N 1
ATOM 1535 C CA . HIS A 1 207 ? -29.852 7.086 -18.875 1.00 30.92 208 HIS A CA 1
ATOM 1536 C C . HIS A 1 207 ? -29.126 8.287 -19.479 1.00 34.89 208 HIS A C 1
ATOM 1537 O O . HIS A 1 207 ? -29.547 8.785 -20.517 1.00 35.69 208 HIS A O 1
ATOM 1544 N N . GLY A 1 208 ? -28.015 8.699 -18.883 1.00 31.44 209 GLY A N 1
ATOM 1545 C CA . GLY A 1 208 ? -27.159 9.716 -19.483 1.00 31.73 209 GLY A CA 1
ATOM 1546 C C . GLY A 1 208 ? -27.236 11.162 -19.041 1.00 36.05 209 GLY A C 1
ATOM 1547 O O . GLY A 1 208 ? -26.414 11.968 -19.490 1.00 39.28 209 GLY A O 1
ATOM 1548 N N . GLY A 1 209 ? -28.183 11.506 -18.174 1.00 27.73 210 GLY A N 1
ATOM 1549 C CA . GLY A 1 209 ? -28.278 12.876 -17.695 1.00 25.13 210 GLY A CA 1
ATOM 1550 C C . GLY A 1 209 ? -29.527 13.618 -18.130 1.00 26.49 210 GLY A C 1
ATOM 1551 O O . GLY A 1 209 ? -30.308 13.134 -18.957 1.00 25.44 210 GLY A O 1
ATOM 1552 N N . ILE A 1 210 ? -29.723 14.806 -17.550 1.00 20.71 211 ILE A N 1
ATOM 1553 C CA . ILE A 1 210 ? -30.905 15.617 -17.803 1.00 20.24 211 ILE A CA 1
ATOM 1554 C C . ILE A 1 210 ? -30.557 16.887 -18.583 1.00 24.75 211 ILE A C 1
ATOM 1555 O O . ILE A 1 210 ? -29.624 17.616 -18.234 1.00 22.99 211 ILE A O 1
ATOM 1560 N N . ALA A 1 211 ? -31.326 17.153 -19.640 1.00 22.75 212 ALA A N 1
ATOM 1561 C CA . ALA A 1 211 ? -31.101 18.321 -20.492 1.00 21.36 212 ALA A CA 1
ATOM 1562 C C . ALA A 1 211 ? -31.657 19.593 -19.882 1.00 23.01 212 ALA A C 1
ATOM 1563 O O . ALA A 1 211 ? -32.635 19.526 -19.123 1.00 18.40 212 ALA A O 1
ATOM 1565 N N . PRO A 1 212 ? -31.102 20.782 -20.240 1.00 22.03 213 PRO A N 1
ATOM 1566 C CA . PRO A 1 212 ? -31.715 22.038 -19.782 1.00 21.86 213 PRO A CA 1
ATOM 1567 C C . PRO A 1 212 ? -33.106 22.231 -20.403 1.00 26.08 213 PRO A C 1
ATOM 1568 O O . PRO A 1 212 ? -33.383 21.735 -21.491 1.00 25.58 213 PRO A O 1
ATOM 1572 N N . GLU A 1 213 ? -33.975 22.954 -19.700 1.00 24.36 214 GLU A N 1
ATOM 1573 C CA . GLU A 1 213 ? -35.324 23.337 -20.132 1.00 24.87 214 GLU A CA 1
ATOM 1574 C C . GLU A 1 213 ? -35.241 23.992 -21.526 1.00 28.85 214 GLU A C 1
ATOM 1575 O O . GLU A 1 213 ? -36.069 23.687 -22.374 1.00 27.66 214 GLU A O 1
ATOM 1581 N N . ALA A 1 214 ? -34.221 24.859 -21.766 1.00 25.48 215 ALA A N 1
ATOM 1582 C CA . ALA A 1 214 ? -34.013 25.548 -23.041 1.00 25.92 215 ALA A CA 1
ATOM 1583 C C . ALA A 1 214 ? -33.917 24.578 -24.242 1.00 32.93 215 ALA A C 1
ATOM 1584 O O . ALA A 1 214 ? -34.327 24.916 -25.350 1.00 35.69 215 ALA A O 1
ATOM 1586 N N . SER A 1 215 ? -33.378 23.383 -24.005 1.00 27.13 216 SER A N 1
ATOM 1587 C CA . SER A 1 215 ? -33.193 22.344 -25.006 1.00 27.27 216 SER A CA 1
ATOM 1588 C C . SER A 1 215 ? -34.429 21.386 -25.129 1.00 30.01 216 SER A C 1
ATOM 1589 O O . SER A 1 215 ? -34.750 20.948 -26.233 1.00 30.14 216 SER A O 1
ATOM 1592 N N . TYR A 1 216 ? -35.104 21.078 -24.004 1.00 23.77 217 TYR A N 1
ATOM 1593 C CA . TYR A 1 216 ? -36.250 20.169 -23.927 1.00 21.89 217 TYR A CA 1
ATOM 1594 C C . TYR A 1 216 ? -37.392 20.895 -23.158 1.00 26.14 217 TYR A C 1
ATOM 1595 O O . TYR A 1 216 ? -37.566 20.688 -21.948 1.00 24.39 217 TYR A O 1
ATOM 1604 N N . PRO A 1 217 ? -38.129 21.818 -23.834 1.00 23.79 218 PRO A N 1
ATOM 1605 C CA . PRO A 1 217 ? -39.130 22.616 -23.116 1.00 23.11 218 PRO A CA 1
ATOM 1606 C C . PRO A 1 217 ? -40.368 21.867 -22.654 1.00 25.12 218 PRO A C 1
ATOM 1607 O O . PRO A 1 217 ? -40.726 20.829 -23.203 1.00 22.60 218 PRO A O 1
ATOM 1611 N N . TYR A 1 218 ? -41.014 22.425 -21.621 1.00 23.07 219 TYR A N 1
ATOM 1612 C CA . TYR A 1 218 ? -42.209 21.857 -21.028 1.00 23.16 219 TYR A CA 1
ATOM 1613 C C . TYR A 1 218 ? -43.443 22.103 -21.894 1.00 29.21 219 TYR A C 1
ATOM 1614 O O . TYR A 1 218 ? -43.701 23.245 -22.292 1.00 27.21 219 TYR A O 1
ATOM 1623 N N . VAL A 1 219 ? -44.227 21.035 -22.134 1.00 26.71 220 VAL A N 1
ATOM 1624 C CA . VAL A 1 219 ? -45.454 21.125 -22.930 1.00 27.72 220 VAL A CA 1
ATOM 1625 C C . VAL A 1 219 ? -46.711 20.802 -22.117 1.00 30.56 220 VAL A C 1
ATOM 1626 O O . VAL A 1 219 ? -47.809 21.129 -22.550 1.00 30.89 220 VAL A O 1
ATOM 1630 N N . GLY A 1 220 ? -46.546 20.167 -20.957 1.00 24.82 221 GLY A N 1
ATOM 1631 C CA . GLY A 1 220 ? -47.673 19.860 -20.083 1.00 24.37 221 GLY A CA 1
ATOM 1632 C C . GLY A 1 220 ? -48.508 18.668 -20.485 1.00 29.46 221 GLY A C 1
ATOM 1633 O O . GLY A 1 220 ? -49.646 18.534 -20.043 1.00 29.44 221 GLY A O 1
ATOM 1634 N N . LYS A 1 221 ? -47.940 17.794 -21.303 1.00 26.02 222 LYS A N 1
ATOM 1635 C CA . LYS A 1 221 ? -48.573 16.564 -21.752 1.00 25.92 222 LYS A CA 1
ATOM 1636 C C . LYS A 1 221 ? -47.433 15.652 -22.174 1.00 26.35 222 LYS A C 1
ATOM 1637 O O . LYS A 1 221 ? -46.397 16.156 -22.628 1.00 26.17 222 LYS A O 1
ATOM 1643 N N . ARG A 1 222 ? -47.577 14.343 -21.984 1.00 19.67 223 ARG A N 1
ATOM 1644 C CA . ARG A 1 222 ? -46.549 13.389 -22.378 1.00 20.71 223 ARG A CA 1
ATOM 1645 C C . ARG A 1 222 ? -46.504 13.261 -23.892 1.00 25.81 223 ARG A C 1
ATOM 1646 O O . ARG A 1 222 ? -47.530 13.085 -24.550 1.00 26.46 223 ARG A O 1
ATOM 1654 N N . GLU A 1 223 ? -45.301 13.330 -24.435 1.00 22.20 224 GLU A N 1
ATOM 1655 C CA . GLU A 1 223 ? -45.068 13.219 -25.876 1.00 22.10 224 GLU A CA 1
ATOM 1656 C C . GLU A 1 223 ? -43.993 12.204 -26.099 1.00 25.79 224 GLU A C 1
ATOM 1657 O O . GLU A 1 223 ? -43.478 11.642 -25.130 1.00 25.10 224 GLU A O 1
ATOM 1663 N N . THR A 1 224 ? -43.652 11.940 -27.362 1.00 24.85 225 THR A N 1
ATOM 1664 C CA . THR A 1 224 ? -42.618 10.960 -27.682 1.00 26.11 225 THR A CA 1
ATOM 1665 C C . THR A 1 224 ? -41.277 11.457 -27.163 1.00 34.17 225 THR A C 1
ATOM 1666 O O . THR A 1 224 ? -40.962 12.640 -27.299 1.00 33.82 225 THR A O 1
ATOM 1670 N N . CYS A 1 225 ? -40.525 10.565 -26.512 1.00 33.59 226 CYS A N 1
ATOM 1671 C CA . CYS A 1 225 ? -39.184 10.842 -26.009 1.00 34.77 226 CYS A CA 1
ATOM 1672 C C . CYS A 1 225 ? -38.323 11.258 -27.227 1.00 35.03 226 CYS A C 1
ATOM 1673 O O . CYS A 1 225 ? -38.172 10.485 -28.167 1.00 32.75 226 CYS A O 1
ATOM 1676 N N . ASP A 1 226 ? -37.857 12.511 -27.242 1.00 30.50 227 ASP A N 1
ATOM 1677 C CA . ASP A 1 226 ? -37.080 13.049 -28.357 1.00 29.16 227 ASP A CA 1
ATOM 1678 C C . ASP A 1 226 ? -35.605 13.170 -27.972 1.00 31.11 227 ASP A C 1
ATOM 1679 O O . ASP A 1 226 ? -35.202 14.152 -27.346 1.00 26.24 227 ASP A O 1
ATOM 1684 N N . LYS A 1 227 ? -34.799 12.170 -28.384 1.00 30.26 228 LYS A N 1
ATOM 1685 C CA . LYS A 1 227 ? -33.355 12.098 -28.126 1.00 31.32 228 LYS A CA 1
ATOM 1686 C C . LYS A 1 227 ? -32.569 13.285 -28.672 1.00 35.50 228 LYS A C 1
ATOM 1687 O O . LYS A 1 227 ? -31.547 13.638 -28.090 1.00 35.40 228 LYS A O 1
ATOM 1693 N N . ALA A 1 228 ? -33.059 13.938 -29.746 1.00 32.52 229 ALA A N 1
ATOM 1694 C CA . ALA A 1 228 ? -32.402 15.125 -30.311 1.00 32.72 229 ALA A CA 1
ATOM 1695 C C . ALA A 1 228 ? -32.412 16.314 -29.331 1.00 35.72 229 ALA A C 1
ATOM 1696 O O . ALA A 1 228 ? -31.485 17.125 -29.366 1.00 37.12 229 ALA A O 1
ATOM 1698 N N . LYS A 1 229 ? -33.440 16.414 -28.445 1.00 28.27 230 LYS A N 1
ATOM 1699 C CA . LYS A 1 229 ? -33.525 17.507 -27.467 1.00 26.16 230 LYS A CA 1
ATOM 1700 C C . LYS A 1 229 ? -32.656 17.240 -26.220 1.00 28.28 230 LYS A C 1
ATOM 1701 O O . LYS A 1 229 ? -32.518 18.129 -25.378 1.00 26.54 230 LYS A O 1
ATOM 1707 N N . ILE A 1 230 ? -32.114 16.014 -26.076 1.00 25.24 231 ILE A N 1
ATOM 1708 C CA . ILE A 1 230 ? -31.284 15.666 -24.919 1.00 24.78 231 ILE A CA 1
ATOM 1709 C C . ILE A 1 230 ? -29.821 16.000 -25.203 1.00 29.38 231 ILE A C 1
ATOM 1710 O O . ILE A 1 230 ? -29.109 15.216 -25.826 1.00 28.71 231 ILE A O 1
ATOM 1715 N N . LYS A 1 231 ? -29.382 17.185 -24.771 1.00 28.32 232 LYS A N 1
ATOM 1716 C CA . LYS A 1 231 ? -28.008 17.673 -24.962 1.00 29.39 232 LYS A CA 1
ATOM 1717 C C . LYS A 1 231 ? -27.624 18.614 -23.816 1.00 31.77 232 LYS A C 1
ATOM 1718 O O . LYS A 1 231 ? -28.514 19.012 -23.066 1.00 29.47 232 LYS A O 1
ATOM 1724 N N . ASP A 1 232 ? -26.309 18.945 -23.665 1.00 29.19 233 ASP A N 1
ATOM 1725 C CA . ASP A 1 232 ? -25.760 19.830 -22.608 1.00 28.95 233 ASP A CA 1
ATOM 1726 C C . ASP A 1 232 ? -26.268 19.374 -21.242 1.00 29.76 233 ASP A C 1
ATOM 1727 O O . ASP A 1 232 ? -26.753 20.174 -20.445 1.00 27.43 233 ASP A O 1
ATOM 1732 N N . VAL A 1 233 ? -26.243 18.060 -21.032 1.00 26.28 234 VAL A N 1
ATOM 1733 C CA . VAL A 1 233 ? -26.824 17.392 -19.881 1.00 25.29 234 VAL A CA 1
ATOM 1734 C C . VAL A 1 233 ? -26.100 17.589 -18.559 1.00 30.36 234 VAL A C 1
ATOM 1735 O O . VAL A 1 233 ? -24.876 17.711 -18.522 1.00 30.16 234 VAL A O 1
ATOM 1739 N N . LEU A 1 234 ? -26.872 17.567 -17.468 1.00 26.52 235 LEU A N 1
ATOM 1740 C CA . LEU A 1 234 ? -26.358 17.521 -16.103 1.00 24.64 235 LEU A CA 1
ATOM 1741 C C . LEU A 1 234 ? -26.304 16.022 -15.796 1.00 26.17 235 LEU A C 1
ATOM 1742 O O . LEU A 1 234 ? -27.307 15.321 -15.943 1.00 24.54 235 LEU A O 1
ATOM 1747 N N . LYS A 1 235 ? -25.165 15.537 -15.365 1.00 23.46 236 LYS A N 1
ATOM 1748 C CA . LYS A 1 235 ? -25.016 14.132 -14.976 1.00 23.33 236 LYS A CA 1
ATOM 1749 C C . LYS A 1 235 ? -24.886 14.062 -13.447 1.00 28.87 236 LYS A C 1
ATOM 1750 O O . LYS A 1 235 ? -24.233 14.921 -12.849 1.00 29.65 236 LYS A O 1
ATOM 1756 N N . ILE A 1 236 ? -25.518 13.066 -12.812 1.00 26.07 237 ILE A N 1
ATOM 1757 C CA . ILE A 1 236 ? -25.414 12.856 -11.351 1.00 26.08 237 ILE A CA 1
ATOM 1758 C C . ILE A 1 236 ? -24.839 11.476 -11.038 1.00 31.60 237 ILE A C 1
ATOM 1759 O O . ILE A 1 236 ? -24.840 10.623 -11.916 1.00 31.35 237 ILE A O 1
ATOM 1764 N N . ASP A 1 237 ? -24.350 11.250 -9.809 1.00 29.19 238 ASP A N 1
ATOM 1765 C CA . ASP A 1 237 ? -23.733 9.959 -9.440 1.00 29.42 238 ASP A CA 1
ATOM 1766 C C . ASP A 1 237 ? -24.624 9.026 -8.647 1.00 32.24 238 ASP A C 1
ATOM 1767 O O . ASP A 1 237 ? -24.552 7.809 -8.837 1.00 32.33 238 ASP A O 1
ATOM 1772 N N . GLY A 1 238 ? -25.451 9.576 -7.768 1.00 25.52 239 GLY A N 1
ATOM 1773 C CA . GLY A 1 238 ? -26.332 8.741 -6.968 1.00 24.53 239 GLY A CA 1
ATOM 1774 C C . GLY A 1 238 ? -27.537 9.509 -6.479 1.00 28.85 239 GLY A C 1
ATOM 1775 O O . GLY A 1 238 ? -27.808 10.639 -6.920 1.00 26.26 239 GLY A O 1
ATOM 1776 N N . ARG A 1 239 ? -28.274 8.880 -5.568 1.00 25.20 240 ARG A N 1
ATOM 1777 C CA . ARG A 1 239 ? -29.432 9.496 -4.944 1.00 24.35 240 ARG A CA 1
ATOM 1778 C C . ARG A 1 239 ? -29.761 8.697 -3.722 1.00 29.52 240 ARG A C 1
ATOM 1779 O O . ARG A 1 239 ? -29.455 7.503 -3.672 1.00 29.29 240 ARG A O 1
ATOM 1787 N N . GLN A 1 240 ? -30.366 9.353 -2.726 1.00 24.88 241 GLN A N 1
ATOM 1788 C CA . GLN A 1 240 ? -30.880 8.687 -1.547 1.00 25.57 241 GLN A CA 1
ATOM 1789 C C . GLN A 1 240 ? -32.072 9.353 -0.943 1.00 26.72 241 GLN A C 1
ATOM 1790 O O . GLN A 1 240 ? -32.306 10.561 -1.115 1.00 23.85 241 GLN A O 1
ATOM 1796 N N . ASN A 1 241 ? -32.826 8.545 -0.221 1.00 20.83 242 ASN A N 1
ATOM 1797 C CA . ASN A 1 241 ? -33.971 8.990 0.536 1.00 20.57 242 ASN A CA 1
ATOM 1798 C C . ASN A 1 241 ? -33.464 9.549 1.838 1.00 24.15 242 ASN A C 1
ATOM 1799 O O . ASN A 1 241 ? -32.441 9.096 2.379 1.00 22.95 242 ASN A O 1
ATOM 1804 N N . VAL A 1 242 ? -34.171 10.549 2.337 1.00 19.21 243 VAL A N 1
ATOM 1805 C CA . VAL A 1 242 ? -33.927 11.062 3.665 1.00 18.92 243 VAL A CA 1
ATOM 1806 C C . VAL A 1 242 ? -34.628 9.987 4.590 1.00 24.87 243 VAL A C 1
ATOM 1807 O O . VAL A 1 242 ? -35.747 9.568 4.249 1.00 23.83 243 VAL A O 1
ATOM 1811 N N . PRO A 1 243 ? -34.033 9.557 5.738 1.00 23.55 244 PRO A N 1
ATOM 1812 C CA . PRO A 1 243 ? -34.771 8.672 6.669 1.00 24.63 244 PRO A CA 1
ATOM 1813 C C . PRO A 1 243 ? -36.111 9.330 7.018 1.00 28.65 244 PRO A C 1
ATOM 1814 O O . PRO A 1 243 ? -36.166 10.503 7.395 1.00 28.81 244 PRO A O 1
ATOM 1818 N N . GLY A 1 244 ? -37.189 8.620 6.750 1.00 25.45 245 GLY A N 1
ATOM 1819 C CA . GLY A 1 244 ? -38.542 9.150 6.899 1.00 24.38 245 GLY A CA 1
ATOM 1820 C C . GLY A 1 244 ? -39.002 9.359 8.324 1.00 26.41 245 GLY A C 1
ATOM 1821 O O . GLY A 1 244 ? -38.421 8.798 9.257 1.00 24.97 245 GLY A O 1
ATOM 1822 N N . LEU A 1 245 ? -40.072 10.165 8.489 1.00 22.54 246 LEU A N 1
ATOM 1823 C CA . LEU A 1 245 ? -40.699 10.495 9.777 1.00 22.80 246 LEU A CA 1
ATOM 1824 C C . LEU A 1 245 ? -39.691 11.130 10.732 1.00 25.89 246 LEU A C 1
ATOM 1825 O O . LEU A 1 245 ? -39.728 10.886 11.935 1.00 26.27 246 LEU A O 1
ATOM 1830 N N . ASP A 1 246 ? -38.786 11.949 10.201 1.00 22.10 247 ASP A N 1
ATOM 1831 C CA . ASP A 1 246 ? -37.723 12.550 11.016 1.00 22.04 247 ASP A CA 1
ATOM 1832 C C . ASP A 1 246 ? -37.403 13.927 10.445 1.00 25.26 247 ASP A C 1
ATOM 1833 O O . ASP A 1 246 ? -36.597 14.047 9.526 1.00 25.74 247 ASP A O 1
ATOM 1838 N N . GLU A 1 247 ? -38.079 14.960 10.963 1.00 21.57 248 GLU A N 1
ATOM 1839 C CA . GLU A 1 247 ? -37.894 16.323 10.480 1.00 21.69 248 GLU A CA 1
ATOM 1840 C C . GLU A 1 247 ? -36.485 16.861 10.767 1.00 27.77 248 GLU A C 1
ATOM 1841 O O . GLU A 1 247 ? -36.012 17.730 10.035 1.00 28.64 248 GLU A O 1
ATOM 1847 N N . GLU A 1 248 ? -35.791 16.298 11.772 1.00 25.09 249 GLU A N 1
ATOM 1848 C CA . GLU A 1 248 ? -34.414 16.683 12.062 1.00 25.35 249 GLU A CA 1
ATOM 1849 C C . GLU A 1 248 ? -33.450 16.123 10.993 1.00 26.57 249 GLU A C 1
ATOM 1850 O O . GLU A 1 248 ? -32.560 16.845 10.559 1.00 26.22 249 GLU A O 1
ATOM 1856 N N . ALA A 1 249 ? -33.664 14.873 10.524 1.00 21.32 250 ALA A N 1
ATOM 1857 C CA . ALA A 1 249 ? -32.861 14.302 9.432 1.00 20.41 250 ALA A CA 1
ATOM 1858 C C . ALA A 1 249 ? -33.122 15.126 8.149 1.00 22.46 250 ALA A C 1
ATOM 1859 O O . ALA A 1 249 ? -32.191 15.379 7.383 1.00 21.15 250 ALA A O 1
ATOM 1861 N N . LEU A 1 250 ? -34.384 15.528 7.925 1.00 19.74 251 LEU A N 1
ATOM 1862 C CA . LEU A 1 250 ? -34.761 16.336 6.758 1.00 19.32 251 LEU A CA 1
ATOM 1863 C C . LEU A 1 250 ? -34.058 17.713 6.820 1.00 22.87 251 LEU A C 1
ATOM 1864 O O . LEU A 1 250 ? -33.558 18.190 5.800 1.00 22.34 251 LEU A O 1
ATOM 1869 N N . ARG A 1 251 ? -33.979 18.307 8.030 1.00 19.42 252 ARG A N 1
ATOM 1870 C CA . ARG A 1 251 ? -33.314 19.595 8.249 1.00 19.30 252 ARG A CA 1
ATOM 1871 C C . ARG A 1 251 ? -31.825 19.462 7.930 1.00 23.37 252 ARG A C 1
ATOM 1872 O O . ARG A 1 251 ? -31.267 20.339 7.275 1.00 23.11 252 ARG A O 1
ATOM 1880 N N . LYS A 1 252 ? -31.207 18.334 8.305 1.00 21.09 253 LYS A N 1
ATOM 1881 C CA . LYS A 1 252 ? -29.790 18.084 7.975 1.00 21.87 253 LYS A CA 1
ATOM 1882 C C . LYS A 1 252 ? -29.553 18.039 6.451 1.00 23.80 253 LYS A C 1
ATOM 1883 O O . LYS A 1 252 ? -28.545 18.562 5.980 1.00 22.83 253 LYS A O 1
ATOM 1889 N N . ALA A 1 253 ? -30.462 17.403 5.693 1.00 20.01 254 ALA A N 1
ATOM 1890 C CA . ALA A 1 253 ? -30.309 17.320 4.230 1.00 19.69 254 ALA A CA 1
ATOM 1891 C C . ALA A 1 253 ? -30.560 18.691 3.577 1.00 22.90 254 ALA A C 1
ATOM 1892 O O . ALA A 1 253 ? -29.737 19.124 2.772 1.00 21.83 254 ALA A O 1
ATOM 1894 N N . VAL A 1 254 ? -31.645 19.403 3.978 1.00 16.81 255 VAL A N 1
ATOM 1895 C CA . VAL A 1 254 ? -31.967 20.757 3.455 1.00 16.42 255 VAL A CA 1
ATOM 1896 C C . VAL A 1 254 ? -30.818 21.750 3.703 1.00 22.01 255 VAL A C 1
ATOM 1897 O O . VAL A 1 254 ? -30.555 22.609 2.856 1.00 20.02 255 VAL A O 1
ATOM 1901 N N . ALA A 1 255 ? -30.099 21.597 4.836 1.00 20.10 256 ALA A N 1
ATOM 1902 C CA . ALA A 1 255 ? -28.948 22.465 5.151 1.00 21.27 256 ALA A CA 1
ATOM 1903 C C . ALA A 1 255 ? -27.844 22.328 4.098 1.00 24.94 256 ALA A C 1
ATOM 1904 O O . ALA A 1 255 ? -27.049 23.241 3.941 1.00 23.22 256 ALA A O 1
ATOM 1906 N N . HIS A 1 256 ? -27.823 21.208 3.350 1.00 22.72 257 HIS A N 1
ATOM 1907 C CA . HIS A 1 256 ? -26.790 20.972 2.334 1.00 23.92 257 HIS A CA 1
ATOM 1908 C C . HIS A 1 256 ? -27.264 21.217 0.919 1.00 24.77 257 HIS A C 1
ATOM 1909 O O . HIS A 1 256 ? -26.468 21.601 0.064 1.00 23.66 257 HIS A O 1
ATOM 1916 N N . GLN A 1 257 ? -28.557 21.046 0.672 1.00 19.61 258 GLN A N 1
ATOM 1917 C CA . GLN A 1 257 ? -29.088 21.220 -0.679 1.00 19.00 258 GLN A CA 1
ATOM 1918 C C . GLN A 1 257 ? -30.612 21.155 -0.673 1.00 21.30 258 GLN A C 1
ATOM 1919 O O . GLN A 1 257 ? -31.158 20.540 0.231 1.00 19.42 258 GLN A O 1
ATOM 1925 N N . PRO A 1 258 ? -31.305 21.686 -1.720 1.00 18.98 259 PRO A N 1
ATOM 1926 C CA . PRO A 1 258 ? -32.768 21.512 -1.819 1.00 18.76 259 PRO A CA 1
ATOM 1927 C C . PRO A 1 258 ? -33.131 20.018 -1.907 1.00 21.75 259 PRO A C 1
ATOM 1928 O O . PRO A 1 258 ? -32.373 19.206 -2.459 1.00 21.95 259 PRO A O 1
ATOM 1932 N N . VAL A 1 259 ? -34.258 19.650 -1.299 1.00 17.07 260 VAL A N 1
ATOM 1933 C CA . VAL A 1 259 ? -34.694 18.259 -1.213 1.00 15.85 260 VAL A CA 1
ATOM 1934 C C . VAL A 1 259 ? -36.076 18.102 -1.890 1.00 21.27 260 VAL A C 1
ATOM 1935 O O . VAL A 1 259 ? -36.942 18.969 -1.747 1.00 19.88 260 VAL A O 1
ATOM 1939 N N . ALA A 1 260 ? -36.266 17.008 -2.626 1.00 18.08 261 ALA A N 1
ATOM 1940 C CA . ALA A 1 260 ? -37.555 16.731 -3.269 1.00 17.68 261 ALA A CA 1
ATOM 1941 C C . ALA A 1 260 ? -38.410 15.959 -2.271 1.00 20.40 261 ALA A C 1
ATOM 1942 O O . ALA A 1 260 ? -37.904 15.065 -1.611 1.00 22.61 261 ALA A O 1
ATOM 1944 N N . THR A 1 261 ? -39.683 16.302 -2.143 1.00 16.13 262 THR A N 1
ATOM 1945 C CA . THR A 1 261 ? -40.544 15.596 -1.182 1.00 17.21 262 THR A CA 1
ATOM 1946 C C . THR A 1 261 ? -41.996 15.598 -1.629 1.00 21.31 262 THR A C 1
ATOM 1947 O O . THR A 1 261 ? -42.395 16.415 -2.454 1.00 21.92 262 THR A O 1
ATOM 1951 N N . GLY A 1 262 ? -42.763 14.667 -1.114 1.00 19.35 263 GLY A N 1
ATOM 1952 C CA . GLY A 1 262 ? -44.182 14.672 -1.407 1.00 18.73 263 GLY A CA 1
ATOM 1953 C C . GLY A 1 262 ? -44.898 15.482 -0.349 1.00 23.35 263 GLY A C 1
ATOM 1954 O O . GLY A 1 262 ? -44.445 15.529 0.796 1.00 24.51 263 GLY A O 1
ATOM 1955 N N . ILE A 1 263 ? -45.992 16.145 -0.717 1.00 18.64 264 ILE A N 1
ATOM 1956 C CA . ILE A 1 263 ? -46.899 16.826 0.214 1.00 18.47 264 ILE A CA 1
ATOM 1957 C C . ILE A 1 263 ? -48.341 16.648 -0.206 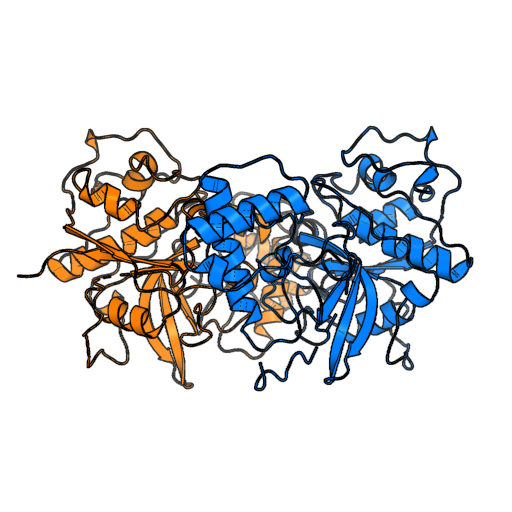1.00 20.75 264 ILE A C 1
ATOM 1958 O O . ILE A 1 263 ? -48.631 16.517 -1.398 1.00 19.79 264 ILE A O 1
ATOM 1963 N N . GLN A 1 264 ? -49.252 16.721 0.771 1.00 18.34 265 GLN A N 1
ATOM 1964 C CA . GLN A 1 264 ? -50.667 16.698 0.476 1.00 18.98 265 GLN A CA 1
ATOM 1965 C C . GLN A 1 264 ? -51.185 18.110 0.438 1.00 25.25 265 GLN A C 1
ATOM 1966 O O . GLN A 1 264 ? -50.998 18.836 1.400 1.00 28.39 265 GLN A O 1
ATOM 1972 N N . LEU A 1 265 ? -51.755 18.534 -0.694 1.00 22.26 266 LEU A N 1
ATOM 1973 C CA . LEU A 1 265 ? -52.265 19.904 -0.842 1.00 23.37 266 LEU A CA 1
ATOM 1974 C C . LEU A 1 265 ? -53.775 19.957 -1.093 1.00 29.67 266 LEU A C 1
ATOM 1975 O O . LEU A 1 265 ? -54.225 20.575 -2.055 1.00 34.75 266 LEU A O 1
ATOM 1980 N N . SER A 1 266 ? -54.545 19.326 -0.215 1.00 22.72 267 SER A N 1
ATOM 1981 C CA . SER A 1 266 ? -56.010 19.306 -0.248 1.00 22.01 267 SER A CA 1
ATOM 1982 C C . SER A 1 266 ? -56.542 20.315 0.755 1.00 24.06 267 SER A C 1
ATOM 1983 O O . SER A 1 266 ? -55.828 20.713 1.672 1.00 24.48 267 SER A O 1
ATOM 1986 N N . GLY A 1 267 ? -57.810 20.683 0.610 1.00 18.19 268 GLY A N 1
ATOM 1987 C CA . GLY A 1 267 ? -58.463 21.596 1.538 1.00 16.85 268 GLY A CA 1
ATOM 1988 C C . GLY A 1 267 ? -58.452 23.018 1.029 1.00 20.64 268 GLY A C 1
ATOM 1989 O O . GLY A 1 267 ? -57.545 23.405 0.290 1.00 17.68 268 GLY A O 1
ATOM 1990 N N . HIS A 1 268 ? -59.454 23.811 1.429 1.00 19.76 269 HIS A N 1
ATOM 1991 C CA . HIS A 1 268 ? -59.552 25.199 1.000 1.00 19.97 269 HIS A CA 1
ATOM 1992 C C . HIS A 1 268 ? -58.396 26.048 1.495 1.00 22.83 269 HIS A C 1
ATOM 1993 O O . HIS A 1 268 ? -58.030 26.988 0.822 1.00 21.31 269 HIS A O 1
ATOM 2000 N N . GLY A 1 269 ? -57.833 25.719 2.667 1.00 19.33 270 GLY A N 1
ATOM 2001 C CA . GLY A 1 269 ? -56.695 26.445 3.218 1.00 17.89 270 GLY A CA 1
ATOM 2002 C C . GLY A 1 269 ? -55.522 26.449 2.260 1.00 21.25 270 GLY A C 1
ATOM 2003 O O . GLY A 1 269 ? -54.809 27.452 2.154 1.00 22.76 270 GLY A O 1
ATOM 2004 N N . LEU A 1 270 ? -55.359 25.354 1.503 1.00 16.82 271 LEU A N 1
ATOM 2005 C CA . LEU A 1 270 ? -54.270 25.221 0.545 1.00 16.79 271 LEU A CA 1
ATOM 2006 C C . LEU A 1 270 ? -54.557 25.735 -0.847 1.00 20.78 271 LEU A C 1
ATOM 2007 O O . LEU A 1 270 ? -53.662 26.266 -1.500 1.00 21.51 271 LEU A O 1
ATOM 2012 N N . GLN A 1 271 ? -55.829 25.683 -1.256 1.00 14.90 272 GLN A N 1
ATOM 2013 C CA . GLN A 1 271 ? -56.241 26.218 -2.547 1.00 14.08 272 GLN A CA 1
ATOM 2014 C C . GLN A 1 271 ? -56.064 27.734 -2.517 1.00 15.24 272 GLN A C 1
ATOM 2015 O O . GLN A 1 271 ? -55.668 28.316 -3.522 1.00 14.90 272 GLN A O 1
ATOM 2021 N N . PHE A 1 272 ? -56.308 28.357 -1.343 1.00 13.12 273 PHE A N 1
ATOM 2022 C CA . PHE A 1 272 ? -56.307 29.826 -1.167 1.00 13.44 273 PHE A CA 1
ATOM 2023 C C . PHE A 1 272 ? -55.175 30.423 -0.377 1.00 18.67 273 PHE A C 1
ATOM 2024 O O . PHE A 1 272 ? -55.176 31.642 -0.131 1.00 19.36 273 PHE A O 1
ATOM 2032 N N . TYR A 1 273 ? -54.198 29.585 -0.004 1.00 15.97 274 TYR A N 1
ATOM 2033 C CA . TYR A 1 273 ? -53.054 30.047 0.768 1.00 14.38 274 TYR A CA 1
ATOM 2034 C C . TYR A 1 273 ? -52.401 31.253 0.114 1.00 18.82 274 TYR A C 1
ATOM 2035 O O . TYR A 1 273 ? -52.035 31.222 -1.075 1.00 18.20 274 TYR A O 1
ATOM 2044 N N . SER A 1 274 ? -52.224 32.307 0.906 1.00 18.52 275 SER A N 1
ATOM 2045 C CA . SER A 1 274 ? -51.642 33.533 0.403 1.00 18.25 275 SER A CA 1
ATOM 2046 C C . SER A 1 274 ? -50.251 33.838 1.003 1.00 22.14 275 SER A C 1
ATOM 2047 O O . SER A 1 274 ? -49.336 34.159 0.268 1.00 20.33 275 SER A O 1
ATOM 2050 N N . GLU A 1 275 ? -50.141 33.855 2.352 1.00 19.94 276 GLU A N 1
ATOM 2051 C CA . GLU A 1 275 ? -48.887 34.211 3.035 1.00 20.30 276 GLU A CA 1
ATOM 2052 C C . GLU A 1 275 ? -48.884 33.737 4.469 1.00 21.94 276 GLU A C 1
ATOM 2053 O O . GLU A 1 275 ? -49.934 33.401 4.995 1.00 22.41 276 GLU A O 1
ATOM 2059 N N . GLY A 1 276 ? -47.728 33.799 5.096 1.00 16.71 277 GLY A N 1
ATOM 2060 C CA . GLY A 1 276 ? -47.517 33.402 6.485 1.00 17.65 277 GLY A CA 1
ATOM 2061 C C . GLY A 1 276 ? -47.093 31.950 6.576 1.00 22.61 277 GLY A C 1
ATOM 2062 O O . GLY A 1 276 ? -46.769 31.325 5.567 1.00 22.21 277 GLY A O 1
ATOM 2063 N N . VAL A 1 277 ? -47.065 31.408 7.782 1.00 18.79 278 VAL A N 1
ATOM 2064 C CA . VAL A 1 277 ? -46.698 30.006 7.995 1.00 16.21 278 VAL A CA 1
ATOM 2065 C C . VAL A 1 277 ? -47.974 29.211 8.017 1.00 20.55 278 VAL A C 1
ATOM 2066 O O . VAL A 1 277 ? -48.794 29.419 8.909 1.00 19.68 278 VAL A O 1
ATOM 2070 N N . TYR A 1 278 ? -48.122 28.262 7.083 1.00 17.63 279 TYR A N 1
ATOM 2071 C CA . TYR A 1 278 ? -49.309 27.414 7.054 1.00 17.91 279 TYR A CA 1
ATOM 2072 C C . TYR A 1 278 ? -49.292 26.440 8.220 1.00 21.02 279 TYR A C 1
ATOM 2073 O O . TYR A 1 278 ? -48.376 25.644 8.345 1.00 20.12 279 TYR A O 1
ATOM 2082 N N . THR A 1 279 ? -50.332 26.510 9.064 1.00 17.39 280 THR A N 1
ATOM 2083 C CA . THR A 1 279 ? -50.453 25.639 10.242 1.00 16.84 280 THR A CA 1
ATOM 2084 C C . THR A 1 279 ? -51.816 24.936 10.248 1.00 21.78 280 THR A C 1
ATOM 2085 O O . THR A 1 279 ? -52.186 24.336 11.244 1.00 22.50 280 THR A O 1
ATOM 2089 N N . GLY A 1 280 ? -52.562 25.046 9.158 1.00 18.71 281 GLY A N 1
ATOM 2090 C CA . GLY A 1 280 ? -53.929 24.544 9.066 1.00 18.23 281 GLY A CA 1
ATOM 2091 C C . GLY A 1 280 ? -54.058 23.051 8.900 1.00 22.33 281 GLY A C 1
ATOM 2092 O O . GLY A 1 280 ? -53.093 22.314 9.092 1.00 21.24 281 GLY A O 1
ATOM 2093 N N . ASP A 1 281 ? -55.268 22.597 8.557 1.00 19.81 282 ASP A N 1
ATOM 2094 C CA . ASP A 1 281 ? -55.525 21.184 8.330 1.00 22.17 282 ASP A CA 1
ATOM 2095 C C . ASP A 1 281 ? -54.762 20.744 7.123 1.00 28.07 282 ASP A C 1
ATOM 2096 O O . ASP A 1 281 ? -54.588 21.486 6.144 1.00 26.09 282 ASP A O 1
ATOM 2101 N N . CYS A 1 282 ? -54.272 19.537 7.228 1.00 28.46 283 CYS A N 1
ATOM 2102 C CA . CYS A 1 282 ? -53.518 18.864 6.212 1.00 29.67 283 CYS A CA 1
ATOM 2103 C C . CYS A 1 282 ? -53.484 17.364 6.474 1.00 35.32 283 CYS A C 1
ATOM 2104 O O . CYS A 1 282 ? -53.391 16.960 7.639 1.00 39.89 283 CYS A O 1
ATOM 2107 N N . GLY A 1 283 ? -53.540 16.562 5.426 1.00 28.48 284 GLY A N 1
ATOM 2108 C CA . GLY A 1 283 ? -53.486 15.109 5.607 1.00 27.75 284 GLY A CA 1
ATOM 2109 C C . GLY A 1 283 ? -52.082 14.543 5.527 1.00 29.81 284 GLY A C 1
ATOM 2110 O O . GLY A 1 283 ? -51.097 15.296 5.461 1.00 30.00 284 GLY A O 1
ATOM 2111 N N . THR A 1 284 ? -51.969 13.220 5.540 1.00 22.84 285 THR A N 1
ATOM 2112 C CA . THR A 1 284 ? -50.668 12.549 5.431 1.00 23.31 285 THR A CA 1
ATOM 2113 C C . THR A 1 284 ? -50.676 11.573 4.249 1.00 23.46 285 THR A C 1
ATOM 2114 O O . THR A 1 284 ? -50.070 10.503 4.315 1.00 21.12 285 THR A O 1
ATOM 2118 N N . GLU A 1 285 ? -51.354 11.959 3.167 1.00 20.33 286 GLU A N 1
ATOM 2119 C CA . GLU A 1 285 ? -51.397 11.167 1.930 1.00 20.49 286 GLU A CA 1
ATOM 2120 C C . GLU A 1 285 ? -50.915 12.056 0.781 1.00 22.41 286 GLU A C 1
ATOM 2121 O O . GLU A 1 285 ? -51.729 12.565 0.007 1.00 20.67 286 GLU A O 1
ATOM 2127 N N . PRO A 1 286 ? -49.584 12.271 0.648 1.00 19.01 287 PRO A N 1
ATOM 2128 C CA . PRO A 1 286 ? -49.084 13.154 -0.431 1.00 18.27 287 PRO A CA 1
ATOM 2129 C C . PRO A 1 286 ? -49.644 12.871 -1.826 1.00 21.68 287 PRO A C 1
ATOM 2130 O O . PRO A 1 286 ? -49.774 11.715 -2.243 1.00 20.46 287 PRO A O 1
ATOM 2134 N N . ASN A 1 287 ? -50.027 13.945 -2.521 1.00 18.16 288 ASN A N 1
ATOM 2135 C CA . ASN A 1 287 ? -50.609 13.877 -3.859 1.00 18.86 288 ASN A CA 1
ATOM 2136 C C . ASN A 1 287 ? -49.898 14.868 -4.809 1.00 22.18 288 ASN A C 1
ATOM 2137 O O . ASN A 1 287 ? -50.316 15.066 -5.966 1.00 21.01 288 ASN A O 1
ATOM 2142 N N . HIS A 1 288 ? -48.867 15.547 -4.277 1.00 18.93 289 HIS A N 1
ATOM 2143 C CA . HIS A 1 288 ? -48.167 16.614 -4.981 1.00 20.20 289 HIS A CA 1
ATOM 2144 C C . HIS A 1 288 ? -46.687 16.743 -4.566 1.00 24.81 289 HIS A C 1
ATOM 2145 O O . HIS A 1 288 ? -46.380 17.036 -3.409 1.00 26.52 289 HIS A O 1
ATOM 2152 N N . GLY A 1 289 ? -45.788 16.564 -5.529 1.00 20.90 290 GLY A N 1
ATOM 2153 C CA . GLY A 1 289 ? -44.339 16.697 -5.330 1.00 19.82 290 GLY A CA 1
ATOM 2154 C C . GLY A 1 289 ? -43.946 18.157 -5.285 1.00 21.75 290 GLY A C 1
ATOM 2155 O O . GLY A 1 289 ? -44.501 18.968 -6.035 1.00 21.38 290 GLY A O 1
ATOM 2156 N N . VAL A 1 290 ? -43.044 18.507 -4.346 1.00 17.06 291 VAL A N 1
ATOM 2157 C CA . VAL A 1 290 ? -42.557 19.883 -4.148 1.00 16.75 291 VAL A CA 1
ATOM 2158 C C . VAL A 1 290 ? -41.067 19.843 -3.805 1.00 19.59 291 VAL A C 1
ATOM 2159 O O . VAL A 1 290 ? -40.544 18.793 -3.421 1.00 18.97 291 VAL A O 1
ATOM 2163 N N . GLY A 1 291 ? -40.409 20.986 -3.914 1.00 17.07 292 GLY A N 1
ATOM 2164 C CA . GLY A 1 291 ? -39.011 21.111 -3.520 1.00 17.37 292 GLY A CA 1
ATOM 2165 C C . GLY A 1 291 ? -38.901 21.906 -2.227 1.00 21.72 292 GLY A C 1
ATOM 2166 O O . GLY A 1 291 ? -39.519 22.980 -2.101 1.00 18.73 292 GLY A O 1
ATOM 2167 N N . ILE A 1 292 ? -38.135 21.388 -1.248 1.00 18.30 293 ILE A N 1
ATOM 2168 C CA . ILE A 1 292 ? -37.902 22.113 0.004 1.00 17.25 293 ILE A CA 1
ATOM 2169 C C . ILE A 1 292 ? -36.621 22.882 -0.223 1.00 20.77 293 ILE A C 1
ATOM 2170 O O . ILE A 1 292 ? -35.562 22.270 -0.437 1.00 18.94 293 ILE A O 1
ATOM 2175 N N . VAL A 1 293 ? -36.711 24.218 -0.188 1.00 18.04 294 VAL A N 1
ATOM 2176 C CA . VAL A 1 293 ? -35.570 25.086 -0.477 1.00 17.69 294 VAL A CA 1
ATOM 2177 C C . VAL A 1 293 ? -35.049 25.836 0.741 1.00 22.54 294 VAL A C 1
ATOM 2178 O O . VAL A 1 293 ? -34.139 26.655 0.631 1.00 22.93 294 VAL A O 1
ATOM 2182 N N . GLY A 1 294 ? -35.631 25.585 1.893 1.00 18.37 295 GLY A N 1
ATOM 2183 C CA . GLY A 1 294 ? -35.153 26.250 3.095 1.00 18.11 295 GLY A CA 1
ATOM 2184 C C . GLY A 1 294 ? -35.965 25.945 4.326 1.00 21.37 295 GLY A C 1
ATOM 2185 O O . GLY A 1 294 ? -36.943 25.181 4.282 1.00 17.86 295 GLY A O 1
ATOM 2186 N N . TYR A 1 295 ? -35.547 26.554 5.429 1.00 17.20 296 TYR A N 1
ATOM 2187 C CA . TYR A 1 295 ? -36.205 26.433 6.720 1.00 17.08 296 TYR A CA 1
ATOM 2188 C C . TYR A 1 295 ? -35.784 27.603 7.578 1.00 22.94 296 TYR A C 1
ATOM 2189 O O . TYR A 1 295 ? -34.733 28.213 7.341 1.00 20.64 296 TYR A O 1
ATOM 2198 N N . GLY A 1 296 ? -36.590 27.892 8.586 1.00 22.00 297 GLY A N 1
ATOM 2199 C CA . GLY A 1 296 ? -36.320 28.985 9.505 1.00 21.93 297 GLY A CA 1
ATOM 2200 C C . GLY A 1 296 ? -37.342 29.025 10.614 1.00 26.46 297 GLY A C 1
ATOM 2201 O O . GLY A 1 296 ? -37.970 28.008 10.940 1.00 25.09 297 GLY A O 1
ATOM 2202 N N . GLU A 1 297 ? -37.483 30.198 11.215 1.00 23.25 298 GLU A N 1
ATOM 2203 C CA . GLU A 1 297 ? -38.390 30.420 12.333 1.00 24.75 298 GLU A CA 1
ATOM 2204 C C . GLU A 1 297 ? -38.816 31.871 12.237 1.00 32.73 298 GLU A C 1
ATOM 2205 O O . GLU A 1 297 ? -37.949 32.732 12.141 1.00 33.28 298 GLU A O 1
ATOM 2211 N N . ASN A 1 298 ? -40.128 32.155 12.198 1.00 30.51 299 ASN A N 1
ATOM 2212 C CA . ASN A 1 298 ? -40.585 33.546 12.077 1.00 31.11 299 ASN A CA 1
ATOM 2213 C C . ASN A 1 298 ? -40.400 34.348 13.384 1.00 39.51 299 ASN A C 1
ATOM 2214 O O . ASN A 1 298 ? -39.962 33.781 14.393 1.00 37.74 299 ASN A O 1
ATOM 2219 N N . GLU A 1 299 ? -40.746 35.655 13.375 1.00 41.09 300 GLU A N 1
ATOM 2220 C CA . GLU A 1 299 ? -40.573 36.529 14.552 1.00 42.82 300 GLU A CA 1
ATOM 2221 C C . GLU A 1 299 ? -41.339 36.081 15.793 1.00 45.45 300 GLU A C 1
ATOM 2222 O O . GLU A 1 299 ? -40.891 36.346 16.910 1.00 47.07 300 GLU A O 1
ATOM 2228 N N . LYS A 1 300 ? -42.454 35.349 15.600 1.00 38.53 301 LYS A N 1
ATOM 2229 C CA . LYS A 1 300 ? -43.262 34.840 16.713 1.00 36.55 301 LYS A CA 1
ATOM 2230 C C . LYS A 1 300 ? -42.839 33.457 17.237 1.00 36.92 301 LYS A C 1
ATOM 2231 O O . LYS A 1 300 ? -43.504 32.899 18.108 1.00 37.53 301 LYS A O 1
ATOM 2237 N N . GLY A 1 301 ? -41.713 32.943 16.743 1.00 30.87 302 GLY A N 1
ATOM 2238 C CA . GLY A 1 301 ? -41.179 31.652 17.166 1.00 29.57 302 GLY A CA 1
ATOM 2239 C C . GLY A 1 301 ? -41.746 30.458 16.422 1.00 32.93 302 GLY A C 1
ATOM 2240 O O . GLY A 1 301 ? -41.490 29.325 16.821 1.00 33.23 302 GLY A O 1
ATOM 2241 N N . ILE A 1 302 ? -42.514 30.680 15.339 1.00 27.79 303 ILE A N 1
ATOM 2242 C CA . ILE A 1 302 ? -43.075 29.572 14.543 1.00 25.95 303 ILE A CA 1
ATOM 2243 C C . ILE A 1 302 ? -42.056 29.052 13.539 1.00 29.15 303 ILE A C 1
ATOM 2244 O O . ILE A 1 302 ? -41.687 29.764 12.604 1.00 28.50 303 ILE A O 1
ATOM 2249 N N . LYS A 1 303 ? -41.628 27.804 13.730 1.00 23.94 304 LYS A N 1
ATOM 2250 C CA . LYS A 1 303 ? -40.668 27.130 12.849 1.00 23.38 304 LYS A CA 1
ATOM 2251 C C . LYS A 1 303 ? -41.340 26.752 11.530 1.00 24.83 304 LYS A C 1
ATOM 2252 O O . LYS A 1 303 ? -42.507 26.361 11.514 1.00 22.96 304 LYS A O 1
ATOM 2258 N N . PHE A 1 304 ? -40.596 26.859 10.423 1.00 19.07 305 PHE A N 1
ATOM 2259 C CA . PHE A 1 304 ? -41.170 26.535 9.115 1.00 17.93 305 PHE A CA 1
ATOM 2260 C C . PHE A 1 304 ? -40.198 25.897 8.154 1.00 22.04 305 PHE A C 1
ATOM 2261 O O . PHE A 1 304 ? -38.984 25.967 8.357 1.00 21.28 305 PHE A O 1
ATOM 2269 N N . TRP A 1 305 ? -40.747 25.299 7.073 1.00 19.25 306 TRP A N 1
ATOM 2270 C CA . TRP A 1 305 ? -40.035 24.800 5.886 1.00 18.23 306 TRP A CA 1
ATOM 2271 C C . TRP A 1 305 ? -40.435 25.789 4.807 1.00 21.57 306 TRP A C 1
ATOM 2272 O O . TRP A 1 305 ? -41.584 26.246 4.796 1.00 21.62 306 TRP A O 1
ATOM 2283 N N . THR A 1 306 ? -39.525 26.087 3.874 1.00 17.82 307 THR A N 1
ATOM 2284 C CA . THR A 1 306 ? -39.839 26.928 2.717 1.00 17.14 307 THR A CA 1
ATOM 2285 C C . THR A 1 306 ? -39.934 25.989 1.537 1.00 20.65 307 THR A C 1
ATOM 2286 O O . THR A 1 306 ? -38.957 25.338 1.172 1.00 18.16 307 THR A O 1
ATOM 2290 N N . VAL A 1 307 ? -41.134 25.895 0.976 1.00 18.89 308 VAL A N 1
ATOM 2291 C CA . VAL A 1 307 ? -41.473 24.960 -0.080 1.00 18.16 308 VAL A CA 1
ATOM 2292 C C . VAL A 1 307 ? -41.762 25.665 -1.423 1.00 19.09 308 VAL A C 1
ATOM 2293 O O . VAL A 1 307 ? -42.589 26.573 -1.488 1.00 16.46 308 VAL A O 1
ATOM 2297 N N . LYS A 1 308 ? -41.087 25.222 -2.490 1.00 15.74 309 LYS A N 1
ATOM 2298 C CA . LYS A 1 308 ? -41.310 25.750 -3.839 1.00 14.17 309 LYS A CA 1
ATOM 2299 C C . LYS A 1 308 ? -42.407 24.915 -4.468 1.00 17.07 309 LYS A C 1
ATOM 2300 O O . LYS A 1 308 ? -42.241 23.696 -4.642 1.00 17.36 309 LYS A O 1
ATOM 2306 N N . ASN A 1 309 ? -43.507 25.575 -4.871 1.00 16.00 310 ASN A N 1
ATOM 2307 C CA . ASN A 1 309 ? -44.611 24.868 -5.539 1.00 16.27 310 ASN A CA 1
ATOM 2308 C C . ASN A 1 309 ? -44.529 25.127 -7.075 1.00 20.65 310 ASN A C 1
ATOM 2309 O O . ASN A 1 309 ? -43.752 25.985 -7.526 1.00 20.48 310 ASN A O 1
ATOM 2314 N N . SER A 1 310 ? -45.312 24.374 -7.861 1.00 18.57 311 SER A N 1
ATOM 2315 C CA . SER A 1 310 ? -45.326 24.468 -9.330 1.00 18.87 311 SER A CA 1
ATOM 2316 C C . SER A 1 310 ? -46.693 24.925 -9.848 1.00 19.76 311 SER A C 1
ATOM 2317 O O . SER A 1 310 ? -47.143 24.467 -10.897 1.00 18.40 311 SER A O 1
ATOM 2320 N N . TRP A 1 311 ? -47.352 25.824 -9.103 1.00 16.47 312 TRP A N 1
ATOM 2321 C CA . TRP A 1 311 ? -48.657 26.388 -9.466 1.00 16.88 312 TRP A CA 1
ATOM 2322 C C . TRP A 1 311 ? -48.535 27.814 -9.924 1.00 21.41 312 TRP A C 1
ATOM 2323 O O . TRP A 1 311 ? -49.493 28.567 -9.836 1.00 21.07 312 TRP A O 1
ATOM 2334 N N . GLY A 1 312 ? -47.347 28.187 -10.398 1.00 18.67 313 GLY A N 1
ATOM 2335 C CA . GLY A 1 312 ? -47.112 29.528 -10.903 1.00 19.05 313 GLY A CA 1
ATOM 2336 C C . GLY A 1 312 ? -46.930 30.569 -9.815 1.00 22.27 313 GLY A C 1
ATOM 2337 O O . GLY A 1 312 ? -47.069 30.273 -8.627 1.00 20.24 313 GLY A O 1
ATOM 2338 N N . PRO A 1 313 ? -46.615 31.823 -10.206 1.00 22.14 314 PRO A N 1
ATOM 2339 C CA . PRO A 1 313 ? -46.343 32.851 -9.190 1.00 22.39 314 PRO A CA 1
ATOM 2340 C C . PRO A 1 313 ? -47.562 33.520 -8.541 1.00 27.86 314 PRO A C 1
ATOM 2341 O O . PRO A 1 313 ? -47.377 34.260 -7.580 1.00 27.95 314 PRO A O 1
ATOM 2345 N N . THR A 1 314 ? -48.776 33.272 -9.022 1.00 24.84 315 THR A N 1
ATOM 2346 C CA . THR A 1 314 ? -49.973 33.918 -8.444 1.00 25.21 315 THR A CA 1
ATOM 2347 C C . THR A 1 314 ? -50.475 33.200 -7.169 1.00 27.23 315 THR A C 1
ATOM 2348 O O . THR A 1 314 ? -51.351 33.722 -6.487 1.00 27.64 315 THR A O 1
ATOM 2352 N N . TRP A 1 315 ? -49.986 31.984 -6.908 1.00 22.01 316 TRP A N 1
ATOM 2353 C CA . TRP A 1 315 ? -50.395 31.212 -5.728 1.00 20.70 316 TRP A CA 1
ATOM 2354 C C . TRP A 1 315 ? -49.385 31.430 -4.612 1.00 22.73 316 TRP A C 1
ATOM 2355 O O . TRP A 1 315 ? -48.195 31.562 -4.908 1.00 21.13 316 TRP A O 1
ATOM 2366 N N . GLY A 1 316 ? -49.849 31.475 -3.343 1.00 19.78 317 GLY A N 1
ATOM 2367 C CA . GLY A 1 316 ? -48.978 31.646 -2.179 1.00 18.63 317 GLY A CA 1
ATOM 2368 C C . GLY A 1 316 ? -48.140 32.887 -2.203 1.00 23.81 317 GLY A C 1
ATOM 2369 O O . GLY A 1 316 ? -48.590 33.915 -2.713 1.00 22.54 317 GLY A O 1
ATOM 2370 N N . GLU A 1 317 ? -46.909 32.802 -1.644 1.00 21.97 318 GLU A N 1
ATOM 2371 C CA . GLU A 1 317 ? -45.998 33.960 -1.593 1.00 22.04 318 GLU A CA 1
ATOM 2372 C C . GLU A 1 317 ? -45.132 33.897 -2.839 1.00 23.39 318 GLU A C 1
ATOM 2373 O O . GLU A 1 317 ? -44.061 33.282 -2.820 1.00 21.53 318 GLU A O 1
ATOM 2379 N N . LYS A 1 318 ? -45.643 34.463 -3.957 1.00 19.08 319 LYS A N 1
ATOM 2380 C CA . LYS A 1 318 ? -44.969 34.416 -5.273 1.00 17.99 319 LYS A CA 1
ATOM 2381 C C . LYS A 1 318 ? -44.633 32.954 -5.688 1.00 18.55 319 LYS A C 1
ATOM 2382 O O . LYS A 1 318 ? -43.567 32.687 -6.241 1.00 16.70 319 LYS A O 1
ATOM 2388 N N . GLY A 1 319 ? -45.533 32.027 -5.377 1.00 15.74 320 GLY A N 1
ATOM 2389 C CA . GLY A 1 319 ? -45.357 30.629 -5.728 1.00 14.65 320 GLY A CA 1
ATOM 2390 C C . GLY A 1 319 ? -44.852 29.708 -4.641 1.00 19.92 320 GLY A C 1
ATOM 2391 O O . GLY A 1 319 ? -44.796 28.489 -4.852 1.00 17.81 320 GLY A O 1
ATOM 2392 N N . TYR A 1 320 ? -44.506 30.275 -3.474 1.00 16.88 321 TYR A N 1
ATOM 2393 C CA . TYR A 1 320 ? -43.976 29.526 -2.331 1.00 17.39 321 TYR A CA 1
ATOM 2394 C C . TYR A 1 320 ? -44.964 29.395 -1.216 1.00 20.23 321 TYR A C 1
ATOM 2395 O O . TYR A 1 320 ? -45.859 30.215 -1.072 1.00 19.38 321 TYR A O 1
ATOM 2404 N N . ILE A 1 321 ? -44.750 28.380 -0.387 1.00 19.26 322 ILE A N 1
ATOM 2405 C CA . ILE A 1 321 ? -45.508 28.158 0.831 1.00 18.46 322 ILE A CA 1
ATOM 2406 C C . ILE A 1 321 ? -44.541 27.924 1.985 1.00 22.76 322 ILE A C 1
ATOM 2407 O O . ILE A 1 321 ? -43.611 27.140 1.851 1.00 22.72 322 ILE A O 1
ATOM 2412 N N . HIS A 1 322 ? -44.747 28.619 3.101 1.00 20.01 323 HIS A N 1
ATOM 2413 C CA . HIS A 1 322 ? -43.998 28.354 4.343 1.00 20.00 323 HIS A CA 1
ATOM 2414 C C . HIS A 1 322 ? -44.886 27.411 5.135 1.00 21.93 323 HIS A C 1
ATOM 2415 O O . HIS A 1 322 ? -46.005 27.788 5.459 1.00 21.92 323 HIS A O 1
ATOM 2422 N N . LEU A 1 323 ? -44.462 26.134 5.302 1.00 19.03 324 LEU A N 1
ATOM 2423 C CA . LEU A 1 323 ? -45.202 25.098 6.036 1.00 19.51 324 LEU A CA 1
ATOM 2424 C C . LEU A 1 323 ? -44.647 24.981 7.447 1.00 20.29 324 LEU A C 1
ATOM 2425 O O . LEU A 1 323 ? -43.424 24.998 7.615 1.00 17.66 324 LEU A O 1
ATOM 2430 N N . GLN A 1 324 ? -45.511 24.786 8.455 1.00 18.08 325 GLN A N 1
ATOM 2431 C CA . GLN A 1 324 ? -45.036 24.597 9.832 1.00 18.70 325 GLN A CA 1
ATOM 2432 C C . GLN A 1 324 ? -44.101 23.388 9.900 1.00 21.94 325 GLN A C 1
ATOM 2433 O O . GLN A 1 324 ? -44.354 22.357 9.264 1.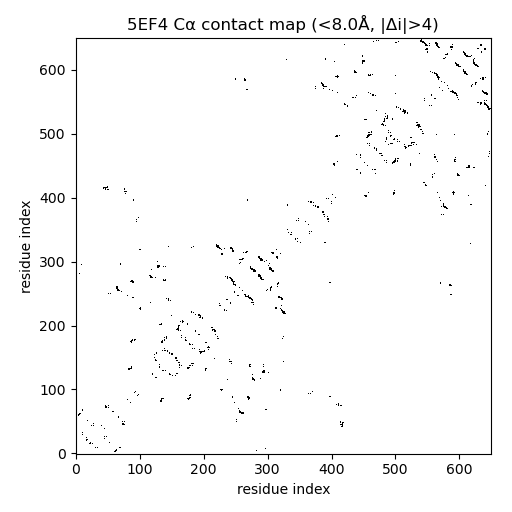00 22.03 325 GLN A O 1
ATOM 2439 N N . ARG A 1 325 ? -42.969 23.572 10.597 1.00 17.11 326 ARG A N 1
ATOM 2440 C CA . ARG A 1 325 ? -41.941 22.575 10.795 1.00 17.04 326 ARG A CA 1
ATOM 2441 C C . ARG A 1 325 ? -42.040 22.139 12.262 1.00 24.86 326 ARG A C 1
ATOM 2442 O O . ARG A 1 325 ? -42.197 22.991 13.141 1.00 23.85 326 ARG A O 1
ATOM 2450 N N . GLY A 1 326 ? -41.947 20.832 12.513 1.00 24.22 327 GLY A N 1
ATOM 2451 C CA . GLY A 1 326 ? -42.058 20.278 13.865 1.00 25.23 327 GLY A CA 1
ATOM 2452 C C . GLY A 1 326 ? -43.500 20.028 14.284 1.00 29.40 327 GLY A C 1
ATOM 2453 O O . GLY A 1 326 ? -43.757 19.850 15.471 1.00 31.49 327 GLY A O 1
ATOM 2454 N N . ALA A 1 327 ? -44.453 20.012 13.328 1.00 25.87 328 ALA A N 1
ATOM 2455 C CA . ALA A 1 327 ? -45.892 19.859 13.625 1.00 27.08 328 ALA A CA 1
ATOM 2456 C C . ALA A 1 327 ? -46.278 18.462 14.079 1.00 31.66 328 ALA A C 1
ATOM 2457 O O . ALA A 1 327 ? -47.076 18.307 15.007 1.00 30.80 328 ALA A O 1
ATOM 2459 N N . ARG A 1 328 ? -45.716 17.441 13.401 1.00 28.31 329 ARG A N 1
ATOM 2460 C CA . ARG A 1 328 ? -46.023 16.039 13.685 1.00 28.05 329 ARG A CA 1
ATOM 2461 C C . ARG A 1 328 ? -44.916 15.160 13.175 1.00 30.49 329 ARG A C 1
ATOM 2462 O O . ARG A 1 328 ? -44.069 15.630 12.423 1.00 29.82 329 ARG A O 1
ATOM 2470 N N . LYS A 1 329 ? -44.883 13.893 13.609 1.00 28.01 330 LYS A N 1
ATOM 2471 C CA . LYS A 1 329 ? -43.845 12.943 13.196 1.00 27.81 330 LYS A CA 1
ATOM 2472 C C . LYS A 1 329 ? -43.671 12.891 11.658 1.00 29.86 330 LYS A C 1
ATOM 2473 O O . LYS A 1 329 ? -42.535 12.936 11.175 1.00 30.57 330 LYS A O 1
ATOM 2479 N N . GLU A 1 330 ? -44.794 12.842 10.908 1.00 23.75 331 GLU A N 1
ATOM 2480 C CA . GLU A 1 330 ? -44.822 12.771 9.437 1.00 23.94 331 GLU A CA 1
ATOM 2481 C C . GLU A 1 330 ? -44.530 14.109 8.785 1.00 25.44 331 GLU A C 1
ATOM 2482 O O . GLU A 1 330 ? -44.376 14.170 7.568 1.00 23.64 331 GLU A O 1
ATOM 2488 N N . GLY A 1 331 ? -44.472 15.160 9.592 1.00 22.71 332 GLY A N 1
ATOM 2489 C CA . GLY A 1 331 ? -44.321 16.527 9.123 1.00 22.03 332 GLY A CA 1
ATOM 2490 C C . GLY A 1 331 ? -45.711 16.982 8.712 1.00 25.15 332 GLY A C 1
ATOM 2491 O O . GLY A 1 331 ? -46.561 16.144 8.371 1.00 22.95 332 GLY A O 1
ATOM 2492 N N . LEU A 1 332 ? -45.985 18.290 8.781 1.00 21.25 333 LEU A N 1
ATOM 2493 C CA . LEU A 1 332 ? -47.288 18.802 8.350 1.00 21.12 333 LEU A CA 1
ATOM 2494 C C . LEU A 1 332 ? -47.447 18.527 6.832 1.00 24.37 333 LEU A C 1
ATOM 2495 O O . LEU A 1 332 ? -46.473 18.683 6.065 1.00 23.56 333 LEU A O 1
ATOM 2500 N N . CYS A 1 333 ? -48.657 18.085 6.406 1.00 20.17 334 CYS A N 1
ATOM 2501 C CA . CYS A 1 333 ? -48.953 17.741 5.003 1.00 21.63 334 CYS A CA 1
ATOM 2502 C C . CYS A 1 333 ? -48.142 16.540 4.520 1.00 22.03 334 CYS A C 1
ATOM 2503 O O . CYS A 1 333 ? -48.069 16.335 3.314 1.00 20.50 334 CYS A O 1
ATOM 2506 N N . GLY A 1 334 ? -47.583 15.752 5.448 1.00 19.08 335 GLY A N 1
ATOM 2507 C CA . GLY A 1 334 ? -46.754 14.582 5.142 1.00 18.75 335 GLY A CA 1
ATOM 2508 C C . GLY A 1 334 ? -45.435 14.949 4.484 1.00 22.11 335 GLY A C 1
ATOM 2509 O O . GLY A 1 334 ? -44.837 14.119 3.805 1.00 21.57 335 GLY A O 1
ATOM 2510 N N . VAL A 1 335 ? -44.920 16.170 4.743 1.00 19.28 336 VAL A N 1
ATOM 2511 C CA . VAL A 1 335 ? -43.659 16.704 4.194 1.00 18.95 336 VAL A CA 1
ATOM 2512 C C . VAL A 1 335 ? -42.426 15.855 4.537 1.00 23.46 336 VAL A C 1
ATOM 2513 O O . VAL A 1 335 ? -41.435 15.890 3.797 1.00 24.07 336 VAL A O 1
ATOM 2517 N N . ALA A 1 336 ? -42.461 15.138 5.672 1.00 19.25 337 ALA A N 1
ATOM 2518 C CA . ALA A 1 336 ? -41.306 14.343 6.104 1.00 19.95 337 ALA A CA 1
ATOM 2519 C C . ALA A 1 336 ? -41.575 12.832 5.994 1.00 25.90 337 ALA A C 1
ATOM 2520 O O . ALA A 1 336 ? -41.085 12.056 6.809 1.00 25.98 337 ALA A O 1
ATOM 2522 N N . MET A 1 337 ? -42.323 12.423 4.957 1.00 21.77 338 MET A N 1
ATOM 2523 C CA . MET A 1 337 ? -42.623 11.010 4.743 1.00 22.72 338 MET A CA 1
ATOM 2524 C C . MET A 1 337 ? -41.747 10.375 3.687 1.00 25.21 338 MET A C 1
ATOM 2525 O O . MET A 1 337 ? -41.231 9.287 3.921 1.00 25.39 338 MET A O 1
ATOM 2530 N N . HIS A 1 338 ? -41.643 11.013 2.497 1.00 22.40 339 HIS A N 1
ATOM 2531 C CA . HIS A 1 338 ? -40.905 10.476 1.343 1.00 23.03 339 HIS A CA 1
ATOM 2532 C C . HIS A 1 338 ? -40.113 11.583 0.677 1.00 24.13 339 HIS A C 1
ATOM 2533 O O . HIS A 1 338 ? -40.587 12.232 -0.256 1.00 24.93 339 HIS A O 1
ATOM 2540 N N . SER A 1 339 ? -38.907 11.801 1.185 1.00 18.49 340 SER A N 1
ATOM 2541 C CA . SER A 1 339 ? -38.023 12.844 0.713 1.00 17.84 340 SER A CA 1
ATOM 2542 C C . SER A 1 339 ? -36.794 12.235 0.120 1.00 21.39 340 SER A C 1
ATOM 2543 O O . SER A 1 339 ? -36.296 11.219 0.623 1.00 19.32 340 SER A O 1
ATOM 2546 N N . SER A 1 340 ? -36.275 12.864 -0.946 1.00 17.84 341 SER A N 1
ATOM 2547 C CA . SER A 1 340 ? -35.092 12.307 -1.588 1.00 18.37 341 SER A CA 1
ATOM 2548 C C . SER A 1 340 ? -34.284 13.399 -2.256 1.00 23.04 341 SER A C 1
ATOM 2549 O O . SER A 1 340 ? -34.771 14.520 -2.462 1.00 22.83 341 SER A O 1
ATOM 2552 N N . PHE A 1 341 ? -33.028 13.098 -2.551 1.00 19.32 342 PHE A N 1
ATOM 2553 C CA . PHE A 1 341 ? -32.139 14.089 -3.136 1.00 18.98 342 PHE A CA 1
ATOM 2554 C C . PHE A 1 341 ? -31.090 13.441 -4.018 1.00 23.23 342 PHE A C 1
ATOM 2555 O O . PHE A 1 341 ? -30.689 12.294 -3.760 1.00 22.32 342 PHE A O 1
ATOM 2563 N N . PRO A 1 342 ? -30.597 14.187 -5.038 1.00 19.72 343 PRO A N 1
ATOM 2564 C CA . PRO A 1 342 ? -29.542 13.638 -5.894 1.00 20.29 343 PRO A CA 1
ATOM 2565 C C . PRO A 1 342 ? -28.172 13.828 -5.243 1.00 27.34 343 PRO A C 1
ATOM 2566 O O . PRO A 1 342 ? -27.977 14.752 -4.429 1.00 24.79 343 PRO A O 1
ATOM 2570 N N . ILE A 1 343 ? -27.210 12.979 -5.640 1.00 26.96 344 ILE A N 1
ATOM 2571 C CA . ILE A 1 343 ? -25.829 13.059 -5.162 1.00 28.79 344 ILE A CA 1
ATOM 2572 C C . ILE A 1 343 ? -24.881 13.207 -6.365 1.00 37.66 344 ILE A C 1
ATOM 2573 O O . ILE A 1 343 ? -25.030 12.510 -7.375 1.00 35.16 344 ILE A O 1
ATOM 2578 N N . MET A 1 344 ? -23.861 14.054 -6.226 1.00 40.76 345 MET A N 1
ATOM 2579 C CA . MET A 1 344 ? -22.809 14.238 -7.233 1.00 42.90 345 MET A CA 1
ATOM 2580 C C . MET A 1 344 ? -21.493 14.060 -6.500 1.00 50.84 345 MET A C 1
ATOM 2581 O O . MET A 1 344 ? -20.922 15.039 -6.015 1.00 51.87 345 MET A O 1
ATOM 2586 N N . ASN A 1 345 ? -21.064 12.799 -6.338 1.00 49.68 346 ASN A N 1
ATOM 2587 C CA . ASN A 1 345 ? -19.845 12.425 -5.618 1.00 89.12 346 ASN A CA 1
ATOM 2588 C C . ASN A 1 345 ? -18.715 12.036 -6.569 1.00 110.68 346 ASN A C 1
ATOM 2589 O O . ASN A 1 345 ? -18.804 11.026 -7.265 1.00 77.29 346 ASN A O 1
ATOM 2594 N N . HIS B 1 20 ? -65.222 -8.413 14.175 1.00 58.15 21 HIS B N 1
ATOM 2595 C CA . HIS B 1 20 ? -64.019 -8.649 13.379 1.00 57.26 21 HIS B CA 1
ATOM 2596 C C . HIS B 1 20 ? -62.742 -8.265 14.117 1.00 61.11 21 HIS B C 1
ATOM 2597 O O . HIS B 1 20 ? -62.687 -7.228 14.789 1.00 61.81 21 HIS B O 1
ATOM 2604 N N . MET B 1 21 ? -61.690 -9.059 13.895 1.00 56.29 22 MET B N 1
ATOM 2605 C CA . MET B 1 21 ? -60.349 -8.862 14.432 1.00 56.09 22 MET B CA 1
ATOM 2606 C C . MET B 1 21 ? -59.351 -9.543 13.494 1.00 55.81 22 MET B C 1
ATOM 2607 O O . MET B 1 21 ? -59.558 -10.703 13.132 1.00 55.99 22 MET B O 1
ATOM 2612 N N . PHE B 1 22 ? -58.283 -8.845 13.091 1.00 48.87 23 PHE B N 1
ATOM 2613 C CA . PHE B 1 22 ? -57.221 -9.519 12.352 1.00 46.91 23 PHE B CA 1
ATOM 2614 C C . PHE B 1 22 ? -55.990 -9.477 13.232 1.00 53.64 23 PHE B C 1
ATOM 2615 O O . PHE B 1 22 ? -55.405 -8.403 13.446 1.00 52.37 23 PHE B O 1
ATOM 2623 N N . HIS B 1 23 ? -55.599 -10.630 13.757 1.00 53.57 24 HIS B N 1
ATOM 2624 C CA . HIS B 1 23 ? -54.424 -10.679 14.607 1.00 55.73 24 HIS B CA 1
ATOM 2625 C C . HIS B 1 23 ? -53.167 -11.009 13.829 1.00 56.98 24 HIS B C 1
ATOM 2626 O O . HIS B 1 23 ? -53.183 -11.827 12.909 1.00 56.66 24 HIS B O 1
ATOM 2633 N N . TYR B 1 24 ? -52.076 -10.355 14.224 1.00 50.59 25 TYR B N 1
ATOM 2634 C CA . TYR B 1 24 ? -50.747 -10.569 13.681 1.00 49.84 25 TYR B CA 1
ATOM 2635 C C . TYR B 1 24 ? -49.737 -10.349 14.806 1.00 54.84 25 TYR B C 1
ATOM 2636 O O . TYR B 1 24 ? -50.048 -9.672 15.792 1.00 54.76 25 TYR B O 1
ATOM 2645 N N . HIS B 1 25 ? -48.534 -10.905 14.656 1.00 52.20 26 HIS B N 1
ATOM 2646 C CA . HIS B 1 25 ? -47.451 -10.698 15.608 1.00 52.94 26 HIS B CA 1
ATOM 2647 C C . HIS B 1 25 ? -46.425 -9.772 14.963 1.00 55.20 26 HIS B C 1
ATOM 2648 O O . HIS B 1 25 ? -46.201 -9.858 13.755 1.00 54.63 26 HIS B O 1
ATOM 2655 N N . GLU B 1 26 ? -45.795 -8.895 15.762 1.00 51.78 27 GLU B N 1
ATOM 2656 C CA . GLU B 1 26 ? -44.767 -7.947 15.308 1.00 51.49 27 GLU B CA 1
ATOM 2657 C C . GLU B 1 26 ? -43.561 -8.604 14.611 1.00 56.63 27 GLU B C 1
ATOM 2658 O O . GLU B 1 26 ? -42.868 -7.931 13.836 1.00 57.49 27 GLU B O 1
ATOM 2664 N N . ARG B 1 27 ? -43.327 -9.912 14.863 1.00 52.04 28 ARG B N 1
ATOM 2665 C CA . ARG B 1 27 ? -42.250 -10.675 14.221 1.00 52.54 28 ARG B CA 1
ATOM 2666 C C . ARG B 1 27 ? -42.540 -10.889 12.724 1.00 53.16 28 ARG B C 1
ATOM 2667 O O . ARG B 1 27 ? -41.605 -10.974 11.930 1.00 52.52 28 ARG B O 1
ATOM 2675 N N . GLU B 1 28 ? -43.837 -10.928 12.343 1.00 47.41 29 GLU B N 1
ATOM 2676 C CA . GLU B 1 28 ? -44.273 -11.118 10.959 1.00 45.49 29 GLU B CA 1
ATOM 2677 C C . GLU B 1 28 ? -43.866 -9.976 10.031 1.00 46.02 29 GLU B C 1
ATOM 2678 O O . GLU B 1 28 ? -43.775 -10.194 8.826 1.00 45.06 29 GLU B O 1
ATOM 2684 N N . LEU B 1 29 ? -43.576 -8.785 10.587 1.00 42.02 30 LEU B N 1
ATOM 2685 C CA . LEU B 1 29 ? -43.131 -7.591 9.839 1.00 4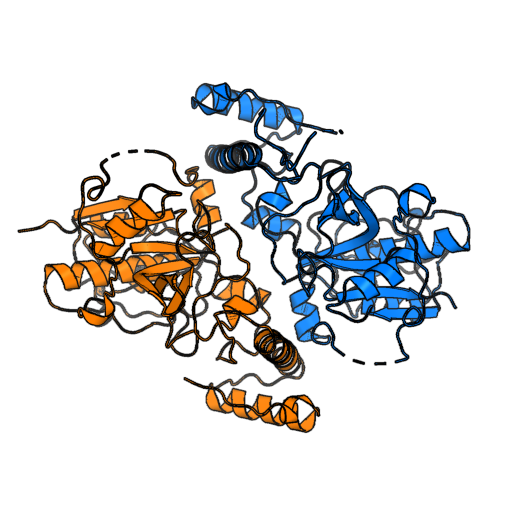1.06 30 LEU B CA 1
ATOM 2686 C C . LEU B 1 29 ? -41.610 -7.586 9.597 1.00 44.78 30 LEU B C 1
ATOM 2687 O O . LEU B 1 29 ? -41.111 -6.712 8.875 1.00 42.78 30 LEU B O 1
ATOM 2692 N N . GLU B 1 30 ? -40.875 -8.539 10.217 1.00 42.62 31 GLU B N 1
ATOM 2693 C CA . GLU B 1 30 ? -39.403 -8.599 10.194 1.00 43.04 31 GLU B CA 1
ATOM 2694 C C . GLU B 1 30 ? -38.729 -9.361 9.048 1.00 46.02 31 GLU B C 1
ATOM 2695 O O . GLU B 1 30 ? -37.508 -9.270 8.885 1.00 45.65 31 GLU B O 1
ATOM 2701 N N . SER B 1 31 ? -39.514 -10.094 8.249 1.00 40.78 32 SER B N 1
ATOM 2702 C CA . SER B 1 31 ? -39.012 -10.814 7.072 1.00 39.41 32 SER B CA 1
ATOM 2703 C C . SER B 1 31 ? -40.077 -10.805 5.975 1.00 40.50 32 SER B C 1
ATOM 2704 O O . SER B 1 31 ? -41.270 -10.688 6.284 1.00 37.83 32 SER B O 1
ATOM 2707 N N . GLU B 1 32 ? -39.640 -10.935 4.703 1.00 36.61 33 GLU B N 1
ATOM 2708 C CA . GLU B 1 32 ? -40.523 -10.998 3.544 1.00 35.43 33 GLU B CA 1
ATOM 2709 C C . GLU B 1 32 ? -41.407 -12.237 3.608 1.00 37.90 33 GLU B C 1
ATOM 2710 O O . GLU B 1 32 ? -42.599 -12.142 3.293 1.00 36.24 33 GLU B O 1
ATOM 2716 N N . GLU B 1 33 ? -40.839 -13.384 4.054 1.00 34.48 34 GLU B N 1
ATOM 2717 C CA . GLU B 1 33 ? -41.587 -14.642 4.197 1.00 34.30 34 GLU B CA 1
ATOM 2718 C C . GLU B 1 33 ? -42.704 -14.516 5.217 1.00 36.22 34 GLU B C 1
ATOM 2719 O O . GLU B 1 33 ? -43.853 -14.877 4.942 1.00 37.16 34 GLU B O 1
ATOM 2725 N N . GLY B 1 34 ? -42.372 -13.965 6.379 1.00 31.66 35 GLY B N 1
ATOM 2726 C CA . GLY B 1 34 ? -43.357 -13.720 7.427 1.00 30.97 35 GLY B CA 1
ATOM 2727 C C . GLY B 1 34 ? -44.414 -12.741 6.952 1.00 32.94 35 GLY B C 1
ATOM 2728 O O . GLY B 1 34 ? -45.605 -12.943 7.209 1.00 32.78 35 GLY B O 1
ATOM 2729 N N . PHE B 1 35 ? -43.994 -11.685 6.211 1.00 27.23 36 PHE B N 1
ATOM 2730 C CA . PHE B 1 35 ? -44.951 -10.690 5.721 1.00 25.72 36 PHE B CA 1
ATOM 2731 C C . PHE B 1 35 ? -45.891 -11.266 4.648 1.00 29.95 36 PHE B C 1
ATOM 2732 O O . PHE B 1 35 ? -47.088 -10.967 4.669 1.00 27.93 36 PHE B O 1
ATOM 2740 N N . MET B 1 36 ? -45.355 -12.141 3.762 1.00 30.80 37 MET B N 1
ATOM 2741 C CA . MET B 1 36 ? -46.122 -12.852 2.724 1.00 32.54 37 MET B CA 1
ATOM 2742 C C . MET B 1 36 ? -47.131 -13.771 3.403 1.00 34.93 37 MET B C 1
ATOM 2743 O O . MET B 1 36 ? -48.265 -13.871 2.940 1.00 32.68 37 MET B O 1
ATOM 2748 N N . GLY B 1 37 ? -46.713 -14.393 4.515 1.00 32.02 38 GLY B N 1
ATOM 2749 C CA . GLY B 1 37 ? -47.554 -15.243 5.357 1.00 31.86 38 GLY B CA 1
ATOM 2750 C C . GLY B 1 37 ? -48.725 -14.459 5.943 1.00 32.77 38 GLY B C 1
ATOM 2751 O O . GLY B 1 37 ? -49.873 -14.897 5.855 1.00 31.23 38 GLY B O 1
ATOM 2752 N N . MET B 1 38 ? -48.455 -13.257 6.478 1.00 28.69 39 MET B N 1
ATOM 2753 C CA . MET B 1 38 ? -49.500 -12.372 7.005 1.00 27.28 39 MET B CA 1
ATOM 2754 C C . MET B 1 38 ? -50.466 -11.968 5.883 1.00 31.86 39 MET B C 1
ATOM 2755 O O . MET B 1 38 ? -51.674 -11.998 6.084 1.00 32.01 39 MET B O 1
ATOM 2760 N N . TYR B 1 39 ? -49.925 -11.624 4.702 1.00 28.10 40 TYR B N 1
ATOM 2761 C CA . TYR B 1 39 ? -50.685 -11.233 3.520 1.00 26.38 40 TYR B CA 1
ATOM 2762 C C . TYR B 1 39 ? -51.628 -12.359 3.054 1.00 31.63 40 TYR B C 1
ATOM 2763 O O . TYR B 1 39 ? -52.792 -12.077 2.771 1.00 29.86 40 TYR B O 1
ATOM 2772 N N . ASP B 1 40 ? -51.147 -13.623 3.019 1.00 30.68 41 ASP B N 1
ATOM 2773 C CA . ASP B 1 40 ? -51.982 -14.764 2.626 1.00 31.26 41 ASP B CA 1
ATOM 2774 C C . ASP B 1 40 ? -53.058 -15.063 3.669 1.00 34.14 41 ASP B C 1
ATOM 2775 O O . ASP B 1 40 ? -54.177 -15.375 3.296 1.00 32.80 41 ASP B O 1
ATOM 2780 N N . ARG B 1 41 ? -52.738 -14.948 4.963 1.00 31.85 42 ARG B N 1
ATOM 2781 C CA . ARG B 1 41 ? -53.710 -15.190 6.033 1.00 32.32 42 ARG B CA 1
ATOM 2782 C C . ARG B 1 41 ? -54.784 -14.088 6.004 1.00 35.23 42 ARG B C 1
ATOM 2783 O O . ARG B 1 41 ? -55.976 -14.383 6.154 1.00 34.26 42 ARG B O 1
ATOM 2791 N N . TRP B 1 42 ? -54.366 -12.823 5.759 1.00 29.33 43 TRP B N 1
ATOM 2792 C CA . TRP B 1 42 ? -55.311 -11.719 5.669 1.00 26.71 43 TRP B CA 1
ATOM 2793 C C . TRP B 1 42 ? -56.266 -11.933 4.487 1.00 29.43 43 TRP B C 1
ATOM 2794 O O . TRP B 1 42 ? -57.476 -11.753 4.628 1.00 29.14 43 TRP B O 1
ATOM 2805 N N . ARG B 1 43 ? -55.718 -12.325 3.322 1.00 26.54 44 ARG B N 1
ATOM 2806 C CA . ARG B 1 43 ? -56.495 -12.559 2.102 1.00 26.96 44 ARG B CA 1
ATOM 2807 C C . ARG B 1 43 ? -57.540 -13.641 2.313 1.00 34.16 44 ARG B C 1
ATOM 2808 O O . ARG B 1 43 ? -58.684 -13.456 1.916 1.00 33.24 44 ARG B O 1
ATOM 2816 N N . GLU B 1 44 ? -57.148 -14.747 2.955 1.00 34.90 45 GLU B N 1
ATOM 2817 C CA . GLU B 1 44 ? -58.039 -15.867 3.216 1.00 36.76 45 GLU B CA 1
ATOM 2818 C C . GLU B 1 44 ? -59.177 -15.440 4.149 1.00 41.70 45 GLU B C 1
ATOM 2819 O O . GLU B 1 44 ? -60.334 -15.651 3.803 1.00 41.86 45 GLU B O 1
ATOM 2825 N N . GLN B 1 45 ? -58.848 -14.799 5.289 1.00 38.38 46 GLN B N 1
ATOM 2826 C CA . GLN B 1 45 ? -59.836 -14.337 6.269 1.00 38.53 46 GLN B CA 1
ATOM 2827 C C . GLN B 1 45 ? -60.835 -13.328 5.680 1.00 40.34 46 GLN B C 1
ATOM 2828 O O . GLN B 1 45 ? -61.996 -13.326 6.081 1.00 41.55 46 GLN B O 1
ATOM 2834 N N . HIS B 1 46 ? -60.405 -12.498 4.727 1.00 33.85 47 HIS B N 1
ATOM 2835 C CA . HIS B 1 46 ? -61.297 -11.492 4.136 1.00 31.29 47 HIS B CA 1
ATOM 2836 C C . HIS B 1 46 ? -61.818 -11.853 2.739 1.00 35.96 47 HIS B C 1
ATOM 2837 O O . HIS B 1 46 ? -62.358 -10.984 2.051 1.00 34.14 47 HIS B O 1
ATOM 2844 N N . ASN B 1 47 ? -61.640 -13.126 2.312 1.00 35.37 48 ASN B N 1
ATOM 2845 C CA . ASN B 1 47 ? -62.076 -13.637 1.000 1.00 36.00 48 ASN B CA 1
ATOM 2846 C C . ASN B 1 47 ? -61.594 -12.756 -0.160 1.00 40.17 48 ASN B C 1
ATOM 2847 O O . ASN B 1 47 ? -62.379 -12.391 -1.042 1.00 39.10 48 ASN B O 1
ATOM 2852 N N . ILE B 1 48 ? -60.299 -12.406 -0.150 1.00 37.74 49 ILE B N 1
ATOM 2853 C CA . ILE B 1 48 ? -59.703 -11.564 -1.187 1.00 37.34 49 ILE B CA 1
ATOM 2854 C C . ILE B 1 48 ? -59.063 -12.416 -2.276 1.00 43.41 49 ILE B C 1
ATOM 2855 O O . ILE B 1 48 ? -58.113 -13.159 -2.019 1.00 42.73 49 ILE B O 1
ATOM 2860 N N . GLU B 1 49 ? -59.657 -12.346 -3.476 1.00 42.01 50 GLU B N 1
ATOM 2861 C CA . GLU B 1 49 ? -59.275 -13.100 -4.678 1.00 44.03 50 GLU B CA 1
ATOM 2862 C C . GLU B 1 49 ? -57.957 -12.608 -5.284 1.00 47.92 50 GLU B C 1
ATOM 2863 O O . GLU B 1 49 ? -57.067 -13.422 -5.537 1.00 49.38 50 GLU B O 1
ATOM 2869 N N . MET B 1 50 ? -57.818 -11.282 -5.482 1.00 42.13 51 MET B N 1
ATOM 2870 C CA . MET B 1 50 ? -56.610 -10.662 -6.012 1.00 42.12 51 MET B CA 1
ATOM 2871 C C . MET B 1 50 ? -55.388 -11.002 -5.131 1.00 41.29 51 MET B C 1
ATOM 2872 O O . MET B 1 50 ? -55.473 -10.968 -3.900 1.00 40.29 51 MET B O 1
ATOM 2877 N N . ARG B 1 51 ? -54.278 -11.380 -5.780 1.00 35.12 52 ARG B N 1
ATOM 2878 C CA . ARG B 1 51 ? -52.989 -11.661 -5.155 1.00 33.84 52 ARG B CA 1
ATOM 2879 C C . ARG B 1 51 ? -51.933 -11.204 -6.155 1.00 36.38 52 ARG B C 1
ATOM 2880 O O . ARG B 1 51 ? -51.848 -11.790 -7.229 1.00 37.16 52 ARG B O 1
ATOM 2888 N N . SER B 1 52 ? -51.154 -10.141 -5.842 1.00 29.31 53 SER B N 1
ATOM 2889 C CA . SER B 1 52 ? -50.143 -9.680 -6.789 1.00 27.69 53 SER B CA 1
ATOM 2890 C C . SER B 1 52 ? -48.974 -9.041 -6.048 1.00 29.04 53 SER B C 1
ATOM 2891 O O . SER B 1 52 ? -49.163 -8.656 -4.893 1.00 27.76 53 SER B O 1
ATOM 2894 N N . PRO B 1 53 ? -47.797 -8.866 -6.692 1.00 25.04 54 PRO B N 1
ATOM 2895 C CA . PRO B 1 53 ? -46.681 -8.183 -6.012 1.00 25.43 54 PRO B CA 1
ATOM 2896 C C . PRO B 1 53 ? -47.023 -6.753 -5.570 1.00 27.74 54 PRO B C 1
ATOM 2897 O O . PRO B 1 53 ? -46.622 -6.345 -4.481 1.00 26.68 54 PRO B O 1
ATOM 2901 N N . GLU B 1 54 ? -47.807 -6.023 -6.386 1.00 25.15 55 GLU B N 1
ATOM 2902 C CA . GLU B 1 54 ? -48.253 -4.648 -6.112 1.00 23.38 55 GLU B CA 1
ATOM 2903 C C . GLU B 1 54 ? -49.183 -4.631 -4.920 1.00 24.10 55 GLU B C 1
ATOM 2904 O O . GLU B 1 54 ? -49.008 -3.784 -4.051 1.00 20.87 55 GLU B O 1
ATOM 2910 N N . ARG B 1 55 ? -50.161 -5.566 -4.849 1.00 21.80 56 ARG B N 1
ATOM 2911 C CA . ARG B 1 55 ? -51.103 -5.612 -3.723 1.00 20.40 56 ARG B CA 1
ATOM 2912 C C . ARG B 1 55 ? -50.423 -6.032 -2.417 1.00 22.70 56 ARG B C 1
ATOM 2913 O O . ARG B 1 55 ? -50.729 -5.477 -1.374 1.00 21.51 56 ARG B O 1
ATOM 2921 N N . PHE B 1 56 ? -49.432 -6.939 -2.507 1.00 20.75 57 PHE B N 1
ATOM 2922 C CA . PHE B 1 56 ? -48.592 -7.335 -1.378 1.00 20.43 57 PHE B CA 1
ATOM 2923 C C . PHE B 1 56 ? -47.818 -6.071 -0.909 1.00 21.98 57 PHE B C 1
ATOM 2924 O O . PHE B 1 56 ? -47.778 -5.819 0.288 1.00 20.88 57 PHE B O 1
ATOM 2932 N N . ASN B 1 57 ? -47.247 -5.281 -1.840 1.00 18.95 58 ASN B N 1
ATOM 2933 C CA A ASN B 1 57 ? -46.538 -4.045 -1.475 0.50 18.86 58 ASN B CA 1
ATOM 2934 C CA B ASN B 1 57 ? -46.534 -4.044 -1.466 0.50 18.77 58 ASN B CA 1
ATOM 2935 C C . ASN B 1 57 ? -47.450 -3.068 -0.735 1.00 21.60 58 ASN B C 1
ATOM 2936 O O . ASN B 1 57 ? -47.033 -2.487 0.270 1.00 20.54 58 ASN B O 1
ATOM 2945 N N . VAL B 1 58 ? -48.698 -2.880 -1.228 1.00 18.00 59 VAL B N 1
ATOM 2946 C CA . VAL B 1 58 ? -49.673 -1.962 -0.612 1.00 16.60 59 VAL B CA 1
ATOM 2947 C C . VAL B 1 58 ? -50.018 -2.458 0.793 1.00 20.77 59 VAL B C 1
ATOM 2948 O O . VAL B 1 58 ? -50.089 -1.667 1.734 1.00 19.08 59 VAL B O 1
ATOM 2952 N N . PHE B 1 59 ? -50.241 -3.776 0.918 1.00 18.05 60 PHE B N 1
ATOM 2953 C CA . PHE B 1 59 ? -50.525 -4.401 2.190 1.00 17.34 60 PHE B CA 1
ATOM 2954 C C . PHE B 1 59 ? -49.413 -4.071 3.222 1.00 22.06 60 PHE B C 1
ATOM 2955 O O . PHE B 1 59 ? -49.733 -3.638 4.336 1.00 20.74 60 PHE B O 1
ATOM 2963 N N . LYS B 1 60 ? -48.124 -4.296 2.859 1.00 19.33 61 LYS B N 1
ATOM 2964 C CA . LYS B 1 60 ? -46.998 -4.006 3.767 1.00 20.36 61 LYS B CA 1
ATOM 2965 C C . LYS B 1 60 ? -46.936 -2.536 4.155 1.00 25.74 61 LYS B C 1
ATOM 2966 O O . LYS B 1 60 ? -46.720 -2.237 5.324 1.00 26.17 61 LYS B O 1
ATOM 2972 N N . TYR B 1 61 ? -47.134 -1.630 3.181 1.00 21.47 62 TYR B N 1
ATOM 2973 C CA . TYR B 1 61 ? -47.159 -0.187 3.413 1.00 21.19 62 TYR B CA 1
ATOM 2974 C C . TYR B 1 61 ? -48.241 0.117 4.462 1.00 22.61 62 TYR B C 1
ATOM 2975 O O . TYR B 1 61 ? -47.944 0.770 5.451 1.00 22.96 62 TYR B O 1
ATOM 2984 N N . ASN B 1 62 ? -49.463 -0.414 4.290 1.00 19.56 63 ASN B N 1
ATOM 2985 C CA . ASN B 1 62 ? -50.578 -0.142 5.220 1.00 19.59 63 ASN B CA 1
ATOM 2986 C C . ASN B 1 62 ? -50.366 -0.698 6.632 1.00 23.07 63 ASN B C 1
ATOM 2987 O O . ASN B 1 62 ? -50.657 -0.003 7.605 1.00 21.15 63 ASN B O 1
ATOM 2992 N N . VAL B 1 63 ? -49.882 -1.941 6.728 1.00 20.56 64 VAL B N 1
ATOM 2993 C CA . VAL B 1 63 ? -49.626 -2.628 7.989 1.00 20.81 64 VAL B CA 1
ATOM 2994 C C . VAL B 1 63 ? -48.478 -1.933 8.762 1.00 24.45 64 VAL B C 1
ATOM 2995 O O . VAL B 1 63 ? -48.596 -1.731 9.975 1.00 24.99 64 VAL B O 1
ATOM 2999 N N . ARG B 1 64 ? -47.408 -1.537 8.066 1.00 20.48 65 ARG B N 1
ATOM 3000 C CA . ARG B 1 64 ? -46.294 -0.826 8.705 1.00 22.12 65 ARG B CA 1
ATOM 3001 C C . ARG B 1 64 ? -46.750 0.515 9.301 1.00 26.95 65 ARG B C 1
ATOM 3002 O O . ARG B 1 64 ? -46.351 0.853 10.423 1.00 27.58 65 ARG B O 1
ATOM 3010 N N . ARG B 1 65 ? -47.644 1.237 8.586 1.00 22.60 66 ARG B N 1
ATOM 3011 C CA . ARG B 1 65 ? -48.173 2.504 9.101 1.00 22.26 66 ARG B CA 1
ATOM 3012 C C . ARG B 1 65 ? -49.120 2.266 10.283 1.00 25.23 66 ARG B C 1
ATOM 3013 O O . ARG B 1 65 ? -49.116 3.034 11.241 1.00 25.87 66 ARG B O 1
ATOM 3021 N N . ILE B 1 66 ? -49.906 1.195 10.236 1.00 20.94 67 ILE B N 1
ATOM 3022 C CA . ILE B 1 66 ? -50.806 0.820 11.345 1.00 20.76 67 ILE B CA 1
ATOM 3023 C C . ILE B 1 66 ? -49.943 0.505 12.603 1.00 28.36 67 ILE B C 1
ATOM 3024 O O . ILE B 1 66 ? -50.216 1.003 13.688 1.00 27.79 67 ILE B O 1
ATOM 3029 N N . HIS B 1 67 ? -48.899 -0.309 12.424 1.00 27.76 68 HIS B N 1
ATOM 3030 C CA . HIS B 1 67 ? -48.007 -0.723 13.489 1.00 30.31 68 HIS B CA 1
ATOM 3031 C C . HIS B 1 67 ? -47.348 0.477 14.158 1.00 35.90 68 HIS B C 1
ATOM 3032 O O . HIS B 1 67 ? -47.362 0.563 15.387 1.00 36.27 68 HIS B O 1
ATOM 3039 N N . GLU B 1 68 ? -46.805 1.411 13.347 1.00 32.82 69 GLU B N 1
ATOM 3040 C CA . GLU B 1 68 ? -46.144 2.629 13.815 1.00 34.20 69 GLU B CA 1
ATOM 3041 C C . GLU B 1 68 ? -47.113 3.555 14.542 1.00 37.86 69 GLU B C 1
ATOM 3042 O O . GLU B 1 68 ? -46.796 4.049 15.634 1.00 38.90 69 GLU B O 1
ATOM 3048 N N . SER B 1 69 ? -48.325 3.719 13.981 1.00 31.48 70 SER B N 1
ATOM 3049 C CA . SER B 1 69 ? -49.355 4.533 14.619 1.00 29.70 70 SER B CA 1
ATOM 3050 C C . SER B 1 69 ? -49.742 3.987 16.016 1.00 33.45 70 SER B C 1
ATOM 3051 O O . SER B 1 69 ? -49.835 4.772 16.958 1.00 32.32 70 SER B O 1
ATOM 3054 N N . ASN B 1 70 ? -49.934 2.658 16.154 1.00 29.85 71 ASN B N 1
ATOM 3055 C CA . ASN B 1 70 ? -50.304 2.039 17.426 1.00 30.82 71 ASN B CA 1
ATOM 3056 C C . ASN B 1 70 ? -49.181 2.079 18.496 1.00 40.34 71 ASN B C 1
ATOM 3057 O O . ASN B 1 70 ? -49.439 1.791 19.667 1.00 40.03 71 ASN B O 1
ATOM 3062 N N . LYS B 1 71 ? -47.957 2.470 18.100 1.00 40.53 72 LYS B N 1
ATOM 3063 C CA . LYS B 1 71 ? -46.842 2.626 19.037 1.00 43.32 72 LYS B CA 1
ATOM 3064 C C . LYS B 1 71 ? -46.880 4.026 19.663 1.00 51.48 72 LYS B C 1
ATOM 3065 O O . LYS B 1 71 ? -46.234 4.249 20.679 1.00 52.74 72 LYS B O 1
ATOM 3071 N N . MET B 1 72 ? -47.657 4.950 19.068 1.00 50.10 73 MET B N 1
ATOM 3072 C CA . MET B 1 72 ? -47.832 6.323 19.553 1.00 52.04 73 MET B CA 1
ATOM 3073 C C . MET B 1 72 ? -48.917 6.394 20.630 1.00 54.97 73 MET B C 1
ATOM 3074 O O . MET B 1 72 ? -49.849 5.596 20.618 1.00 54.58 73 MET B O 1
ATOM 3079 N N . ASP B 1 73 ? -48.805 7.350 21.552 1.00 51.53 74 ASP B N 1
ATOM 3080 C CA . ASP B 1 73 ? -49.766 7.515 22.649 1.00 51.15 74 ASP B CA 1
ATOM 3081 C C . ASP B 1 73 ? -50.992 8.340 22.200 1.00 48.60 74 ASP B C 1
ATOM 3082 O O . ASP B 1 73 ? -50.838 9.527 21.901 1.00 47.93 74 ASP B O 1
ATOM 3087 N N . LYS B 1 74 ? -52.196 7.718 22.132 1.00 40.84 75 LYS B N 1
ATOM 3088 C CA . LYS B 1 74 ? -53.426 8.423 21.688 1.00 37.21 75 LYS B CA 1
ATOM 3089 C C . LYS B 1 74 ? -54.717 7.736 22.114 1.00 36.61 75 LYS B C 1
ATOM 3090 O O . LYS B 1 74 ? -54.632 6.540 22.413 1.00 34.49 75 LYS B O 1
ATOM 3096 N N . PRO B 1 75 ? -55.921 8.418 22.162 1.00 31.46 76 PRO B N 1
ATOM 3097 C CA . PRO B 1 75 ? -57.134 7.700 22.603 1.00 30.56 76 PRO B CA 1
ATOM 3098 C C . PRO B 1 75 ? -57.752 6.735 21.600 1.00 29.10 76 PRO B C 1
ATOM 3099 O O . PRO B 1 75 ? -58.840 6.256 21.847 1.00 28.11 76 PRO B O 1
ATOM 3103 N N . TYR B 1 76 ? -57.101 6.469 20.473 1.00 24.76 77 TYR B N 1
ATOM 3104 C CA . TYR B 1 76 ? -57.666 5.541 19.479 1.00 23.38 77 TYR B CA 1
ATOM 3105 C C . TYR B 1 76 ? -56.595 4.602 18.950 1.00 26.52 77 TYR B C 1
ATOM 3106 O O . TYR B 1 76 ? -55.405 4.897 19.056 1.00 25.53 77 TYR B O 1
ATOM 3115 N N . LYS B 1 77 ? -57.019 3.491 18.377 1.00 22.69 78 LYS B N 1
ATOM 3116 C CA . LYS B 1 77 ? -56.106 2.509 17.805 1.00 23.09 78 LYS B CA 1
ATOM 3117 C C . LYS B 1 77 ? -56.513 2.208 16.381 1.00 26.73 78 LYS B C 1
ATOM 3118 O O . LYS B 1 77 ? -57.676 2.393 16.003 1.00 24.86 78 LYS B O 1
ATOM 3124 N N . LEU B 1 78 ? -55.557 1.708 15.596 1.00 24.24 79 LEU B N 1
ATOM 3125 C CA . LEU B 1 78 ? -55.792 1.289 14.214 1.00 21.72 79 LEU B CA 1
ATOM 3126 C C . LEU B 1 78 ? -55.687 -0.223 14.144 1.00 26.32 79 LEU B C 1
ATOM 3127 O O . LEU B 1 78 ? -55.068 -0.829 15.017 1.00 26.38 79 LEU B O 1
ATOM 3132 N N . LYS B 1 79 ? -56.320 -0.831 13.136 1.00 21.95 80 LYS B N 1
ATOM 3133 C CA . LYS B 1 79 ? -56.236 -2.263 12.861 1.00 22.92 80 LYS B CA 1
ATOM 3134 C C . LYS B 1 79 ? -56.357 -2.567 11.362 1.00 26.16 80 LYS B C 1
ATOM 3135 O O . LYS B 1 79 ? -56.926 -1.805 10.586 1.00 24.33 80 LYS B O 1
ATOM 3141 N N . VAL B 1 80 ? -55.874 -3.747 10.996 1.00 23.02 81 VAL B N 1
ATOM 3142 C CA . VAL B 1 80 ? -55.970 -4.272 9.655 1.00 23.16 81 VAL B CA 1
ATOM 3143 C C . VAL B 1 80 ? -57.446 -4.665 9.471 1.00 26.82 81 VAL B C 1
ATOM 3144 O O . VAL B 1 80 ? -58.062 -5.232 10.373 1.00 28.01 81 VAL B O 1
ATOM 3148 N N . ASN B 1 81 ? -58.006 -4.331 8.338 1.00 20.95 82 ASN B N 1
ATOM 3149 C CA . ASN B 1 81 ? -59.381 -4.660 7.983 1.00 20.54 82 ASN B CA 1
ATOM 3150 C C . ASN B 1 81 ? -59.425 -5.118 6.498 1.00 24.28 82 ASN B C 1
ATOM 3151 O O . ASN B 1 81 ? -58.366 -5.318 5.885 1.00 22.82 82 ASN B O 1
ATOM 3156 N N . GLU B 1 82 ? -60.639 -5.169 5.909 1.00 21.21 83 GLU B N 1
ATOM 3157 C CA . GLU B 1 82 ? -60.789 -5.635 4.527 1.00 21.80 83 GLU B CA 1
ATOM 3158 C C . GLU B 1 82 ? -60.221 -4.693 3.448 1.00 21.44 83 GLU B C 1
ATOM 3159 O O . GLU B 1 82 ? -60.113 -5.114 2.303 1.00 20.68 83 GLU B O 1
ATOM 3165 N N . PHE B 1 83 ? -59.778 -3.480 3.832 1.00 15.42 84 PHE B N 1
ATOM 3166 C CA . PHE B 1 83 ? -59.213 -2.481 2.909 1.00 16.08 84 PHE B CA 1
ATOM 3167 C C . PHE B 1 83 ? -57.691 -2.376 2.966 1.00 19.45 84 PHE B C 1
ATOM 3168 O O . PHE B 1 83 ? -57.110 -1.473 2.367 1.00 19.49 84 PHE B O 1
ATOM 3176 N N . ALA B 1 84 ? -57.046 -3.381 3.583 1.00 19.52 85 ALA B N 1
ATOM 3177 C CA . ALA B 1 84 ? -55.587 -3.390 3.765 1.00 19.15 85 ALA B CA 1
ATOM 3178 C C . ALA B 1 84 ? -54.729 -3.382 2.504 1.00 23.03 85 ALA B C 1
ATOM 3179 O O . ALA B 1 84 ? -53.604 -2.890 2.567 1.00 21.67 85 ALA B O 1
ATOM 3181 N N . ASP B 1 85 ? -55.263 -3.875 1.354 1.00 19.67 86 ASP B N 1
ATOM 3182 C CA . ASP B 1 85 ? -54.515 -3.910 0.089 1.00 18.61 86 ASP B CA 1
ATOM 3183 C C . ASP B 1 85 ? -54.874 -2.762 -0.858 1.00 20.26 86 ASP B C 1
ATOM 3184 O O . ASP B 1 85 ? -54.434 -2.769 -2.002 1.00 21.16 86 ASP B O 1
ATOM 3189 N N . MET B 1 86 ? -55.613 -1.750 -0.361 1.00 16.11 87 MET B N 1
ATOM 3190 C CA . MET B 1 86 ? -55.978 -0.562 -1.111 1.00 16.47 87 MET B CA 1
ATOM 3191 C C . MET B 1 86 ? -55.125 0.643 -0.686 1.00 20.16 87 MET B C 1
ATOM 3192 O O . MET B 1 86 ? -54.940 0.884 0.515 1.00 19.15 87 MET B O 1
ATOM 3197 N N . THR B 1 87 ? -54.658 1.433 -1.660 1.00 16.09 88 THR B N 1
ATOM 3198 C CA . THR B 1 87 ? -53.933 2.667 -1.329 1.00 15.68 88 THR B CA 1
ATOM 3199 C C . THR B 1 87 ? -55.007 3.625 -0.805 1.00 19.46 88 THR B C 1
ATOM 3200 O O . THR B 1 87 ? -56.181 3.442 -1.114 1.00 15.64 88 THR B O 1
ATOM 3204 N N . ASN B 1 88 ? -54.621 4.631 -0.020 1.00 18.07 89 ASN B N 1
ATOM 3205 C CA . ASN B 1 88 ? -55.626 5.561 0.491 1.00 18.37 89 ASN B CA 1
ATOM 3206 C C . ASN B 1 88 ? -56.310 6.315 -0.646 1.00 21.56 89 ASN B C 1
ATOM 3207 O O . ASN B 1 88 ? -57.506 6.579 -0.552 1.00 21.54 89 ASN B O 1
ATOM 3212 N N . LEU B 1 89 ? -55.580 6.629 -1.732 1.00 18.76 90 LEU B N 1
ATOM 3213 C CA . LEU B 1 89 ? -56.214 7.279 -2.888 1.00 18.60 90 LEU B CA 1
ATOM 3214 C C . LEU B 1 89 ? -57.328 6.380 -3.496 1.00 21.71 90 LEU B C 1
ATOM 3215 O O . LEU B 1 89 ? -58.434 6.864 -3.737 1.00 20.04 90 LEU B O 1
ATOM 3220 N N . GLU B 1 90 ? -57.047 5.068 -3.700 1.00 16.83 91 GLU B N 1
ATOM 3221 C CA . GLU B 1 90 ? -58.068 4.159 -4.246 1.00 16.38 91 GLU B CA 1
ATOM 3222 C C . GLU B 1 90 ? -59.217 4.070 -3.262 1.00 20.48 91 GLU B C 1
ATOM 3223 O O . GLU B 1 90 ? -60.373 4.152 -3.665 1.00 21.14 91 GLU B O 1
ATOM 3229 N N . PHE B 1 91 ? -58.893 3.927 -1.960 1.00 18.47 92 PHE B N 1
ATOM 3230 C CA . PHE B 1 91 ? -59.894 3.804 -0.898 1.00 16.52 92 PHE B CA 1
ATOM 3231 C C . PHE B 1 91 ? -60.841 4.985 -0.846 1.00 20.13 92 PHE B C 1
ATOM 3232 O O . PHE B 1 91 ? -62.049 4.779 -0.858 1.00 20.26 92 PHE B O 1
ATOM 3240 N N . VAL B 1 92 ? -60.302 6.214 -0.779 1.00 18.80 93 VAL B N 1
ATOM 3241 C CA . VAL B 1 92 ? -61.102 7.453 -0.722 1.00 18.60 93 VAL B CA 1
ATOM 3242 C C . VAL B 1 92 ? -61.959 7.611 -1.992 1.00 22.40 93 VAL B C 1
ATOM 3243 O O . VAL B 1 92 ? -63.159 7.870 -1.877 1.00 22.07 93 VAL B O 1
ATOM 3247 N N . ASN B 1 93 ? -61.368 7.398 -3.175 1.00 20.01 94 ASN B N 1
ATOM 3248 C CA . ASN B 1 93 ? -62.118 7.500 -4.440 1.00 21.64 94 ASN B CA 1
ATOM 3249 C C . ASN B 1 93 ? -63.266 6.501 -4.550 1.00 25.46 94 ASN B C 1
ATOM 3250 O O . ASN B 1 93 ? -64.247 6.766 -5.245 1.00 25.27 94 ASN B O 1
ATOM 3255 N N . THR B 1 94 ? -63.115 5.335 -3.926 1.00 20.55 95 THR B N 1
ATOM 3256 C CA . THR B 1 94 ? -64.138 4.310 -4.007 1.00 20.27 95 THR B CA 1
ATOM 3257 C C . THR B 1 94 ? -65.218 4.502 -2.944 1.00 23.74 95 THR B C 1
ATOM 3258 O O . THR B 1 94 ? -66.398 4.404 -3.258 1.00 22.93 95 THR B O 1
ATOM 3262 N N . TYR B 1 95 ? -64.813 4.696 -1.674 1.00 20.26 96 TYR B N 1
ATOM 3263 C CA . TYR B 1 95 ? -65.724 4.653 -0.539 1.00 19.36 96 TYR B CA 1
ATOM 3264 C C . TYR B 1 95 ? -66.001 5.904 0.250 1.00 21.09 96 TYR B C 1
ATOM 3265 O O . TYR B 1 95 ? -66.955 5.901 1.036 1.00 20.17 96 TYR B O 1
ATOM 3274 N N . ALA B 1 96 ? -65.078 6.853 0.215 1.00 18.42 97 ALA B N 1
ATOM 3275 C CA . ALA B 1 96 ? -65.168 8.004 1.099 1.00 18.39 97 ALA B CA 1
ATOM 3276 C C . ALA B 1 96 ? -65.474 9.274 0.380 1.00 24.23 97 ALA B C 1
ATOM 3277 O O . ALA B 1 96 ? -65.241 10.359 0.929 1.00 23.46 97 ALA B O 1
ATOM 3279 N N . ASN B 1 97 ? -66.013 9.158 -0.841 1.00 21.70 98 ASN B N 1
ATOM 3280 C CA . ASN B 1 97 ? -66.306 10.335 -1.640 1.00 21.88 98 ASN B CA 1
ATOM 3281 C C . ASN B 1 97 ? -67.625 10.293 -2.383 1.00 24.60 98 ASN B C 1
ATOM 3282 O O . ASN B 1 97 ? -67.714 9.712 -3.463 1.00 24.94 98 ASN B O 1
ATOM 3287 N N . SER B 1 98 ? -68.638 10.976 -1.830 1.00 18.50 99 SER B N 1
ATOM 3288 C CA . SER B 1 98 ? -69.917 11.128 -2.505 1.00 17.63 99 SER B CA 1
ATOM 3289 C C . SER B 1 98 ? -70.047 12.605 -2.882 1.00 19.96 99 SER B C 1
ATOM 3290 O O . SER B 1 98 ? -71.148 13.077 -3.123 1.00 18.41 99 SER B O 1
ATOM 3293 N N . LYS B 1 99 ? -68.903 13.332 -2.925 1.00 18.11 100 LYS B N 1
ATOM 3294 C CA . LYS B 1 99 ? -68.804 14.735 -3.349 1.00 18.56 100 LYS B CA 1
ATOM 3295 C C . LYS B 1 99 ? -69.767 15.694 -2.625 1.00 21.46 100 LYS B C 1
ATOM 3296 O O . LYS B 1 99 ? -70.249 16.644 -3.247 1.00 18.77 100 LYS B O 1
ATOM 3302 N N . ILE B 1 100 ? -70.042 15.460 -1.329 1.00 19.12 101 ILE B N 1
ATOM 3303 C CA . ILE B 1 100 ? -70.971 16.301 -0.555 1.00 18.47 101 ILE B CA 1
ATOM 3304 C C . ILE B 1 100 ? -70.579 17.797 -0.555 1.00 20.59 101 ILE B C 1
ATOM 3305 O O . ILE B 1 100 ? -71.417 18.631 -0.895 1.00 19.72 101 ILE B O 1
ATOM 3310 N N . SER B 1 101 ? -69.304 18.123 -0.249 1.00 17.09 102 SER B N 1
ATOM 3311 C CA . SER B 1 101 ? -68.827 19.512 -0.223 1.00 18.72 102 SER B CA 1
ATOM 3312 C C . SER B 1 101 ? -68.912 20.137 -1.591 1.00 22.20 102 SER B C 1
ATOM 3313 O O . SER B 1 101 ? -69.282 21.283 -1.693 1.00 21.16 102 SER B O 1
ATOM 3316 N N . HIS B 1 102 ? -68.563 19.368 -2.636 1.00 19.00 103 HIS B N 1
ATOM 3317 C CA . HIS B 1 102 ? -68.591 19.791 -4.044 1.00 17.08 103 HIS B CA 1
ATOM 3318 C C . HIS B 1 102 ? -70.020 20.169 -4.457 1.00 18.81 103 HIS B C 1
ATOM 3319 O O . HIS B 1 102 ? -70.218 21.276 -4.932 1.00 20.37 103 HIS B O 1
ATOM 3326 N N . PHE B 1 103 ? -71.021 19.292 -4.208 1.00 14.82 104 PHE B N 1
ATOM 3327 C CA . PHE B 1 103 ? -72.416 19.578 -4.573 1.00 15.02 104 PHE B CA 1
ATOM 3328 C C . PHE B 1 103 ? -73.014 20.676 -3.696 1.00 20.97 104 PHE B C 1
ATOM 3329 O O . PHE B 1 103 ? -73.807 21.484 -4.183 1.00 20.89 104 PHE B O 1
ATOM 3337 N N . GLN B 1 104 ? -72.545 20.789 -2.437 1.00 18.79 105 GLN B N 1
ATOM 3338 C CA . GLN B 1 104 ? -72.990 21.868 -1.541 1.00 19.82 105 GLN B CA 1
ATOM 3339 C C . GLN B 1 104 ? -72.555 23.213 -2.063 1.00 24.97 105 GLN B C 1
ATOM 3340 O O . GLN B 1 104 ? -73.349 24.166 -2.080 1.00 26.82 105 GLN B O 1
ATOM 3346 N N . ALA B 1 105 ? -71.306 23.288 -2.548 1.00 19.14 106 ALA B N 1
ATOM 3347 C CA . ALA B 1 105 ? -70.786 24.542 -3.094 1.00 18.62 106 ALA B CA 1
ATOM 3348 C C . ALA B 1 105 ? -71.482 24.909 -4.418 1.00 22.25 106 ALA B C 1
ATOM 3349 O O . ALA B 1 105 ? -71.770 26.096 -4.652 1.00 21.71 106 ALA B O 1
ATOM 3351 N N . LEU B 1 106 ? -71.805 23.902 -5.260 1.00 21.15 107 LEU B N 1
ATOM 3352 C CA . LEU B 1 106 ? -72.528 24.150 -6.526 1.00 23.04 107 LEU B CA 1
ATOM 3353 C C . LEU B 1 106 ? -73.978 24.634 -6.284 1.00 28.37 107 LEU B C 1
ATOM 3354 O O . LEU B 1 106 ? -74.480 25.429 -7.077 1.00 25.53 107 LEU B O 1
ATOM 3359 N N . ARG B 1 107 ? -74.595 24.271 -5.134 1.00 31.28 108 ARG B N 1
ATOM 3360 C CA . ARG B 1 107 ? -75.897 24.820 -4.696 1.00 35.39 108 ARG B CA 1
ATOM 3361 C C . ARG B 1 107 ? -75.709 26.240 -4.050 1.00 47.18 108 ARG B C 1
ATOM 3362 O O . ARG B 1 107 ? -76.695 26.933 -3.770 1.00 48.17 108 ARG B O 1
ATOM 3370 N N . GLY B 1 108 ? -74.449 26.623 -3.796 1.00 46.79 109 GLY B N 1
ATOM 3371 C CA . GLY B 1 108 ? -74.055 27.886 -3.185 1.00 47.80 109 GLY B CA 1
ATOM 3372 C C . GLY B 1 108 ? -74.338 28.065 -1.706 1.00 53.06 109 GLY B C 1
ATOM 3373 O O . GLY B 1 108 ? -74.331 29.210 -1.242 1.00 54.09 109 GLY B O 1
ATOM 3374 N N . SER B 1 109 ? -74.563 26.961 -0.937 1.00 47.38 110 SER B N 1
ATOM 3375 C CA . SER B 1 109 ? -74.869 27.092 0.498 1.00 46.69 110 SER B CA 1
ATOM 3376 C C . SER B 1 109 ? -73.725 26.772 1.490 1.00 46.84 110 SER B C 1
ATOM 3377 O O . SER B 1 109 ? -73.487 25.599 1.801 1.00 45.41 110 SER B O 1
ATOM 3380 N N . ALA B 1 110 ? -73.043 27.824 2.004 1.00 42.09 111 ALA B N 1
ATOM 3381 C CA . ALA B 1 110 ? -71.931 27.724 2.965 1.00 41.66 111 ALA B CA 1
ATOM 3382 C C . ALA B 1 110 ? -72.400 27.209 4.328 1.00 43.67 111 ALA B C 1
ATOM 3383 O O . ALA B 1 110 ? -73.550 27.468 4.693 1.00 43.44 111 ALA B O 1
ATOM 3385 N N . PRO B 1 111 ? -71.562 26.468 5.089 1.00 39.30 112 PRO B N 1
ATOM 3386 C CA . PRO B 1 111 ? -72.035 25.954 6.394 1.00 39.73 112 PRO B CA 1
ATOM 3387 C C . PRO B 1 111 ? -72.368 27.082 7.373 1.00 45.13 112 PRO B C 1
ATOM 3388 O O . PRO B 1 111 ? -71.676 28.099 7.392 1.00 42.79 112 PRO B O 1
ATOM 3392 N N . GLY B 1 112 ? -73.462 26.920 8.107 1.00 44.35 113 GLY B N 1
ATOM 3393 C CA . GLY B 1 112 ? -73.903 27.927 9.059 1.00 46.61 113 GLY B CA 1
ATOM 3394 C C . GLY B 1 112 ? -74.691 29.055 8.434 1.00 55.92 113 GLY B C 1
ATOM 3395 O O . GLY B 1 112 ? -74.925 30.067 9.101 1.00 55.82 113 GLY B O 1
ATOM 3396 N N . SER B 1 113 ? -75.112 28.903 7.157 1.00 56.00 114 SER B N 1
ATOM 3397 C CA . SER B 1 113 ? -75.929 29.916 6.477 1.00 58.30 114 SER B CA 1
ATOM 3398 C C . SER B 1 113 ? -77.394 29.747 6.878 1.00 65.54 114 SER B C 1
ATOM 3399 O O . SER B 1 113 ? -77.843 28.619 7.094 1.00 65.79 114 SER B O 1
ATOM 3402 N N . ILE B 1 114 ? -78.132 30.866 6.991 1.00 64.20 115 ILE B N 1
ATOM 3403 C CA . ILE B 1 114 ? -79.555 30.881 7.353 1.00 94.34 115 ILE B CA 1
ATOM 3404 C C . ILE B 1 114 ? -80.381 31.126 6.088 1.00 115.05 115 ILE B C 1
ATOM 3405 O O . ILE B 1 114 ? -81.466 30.571 5.936 1.00 76.36 115 ILE B O 1
ATOM 3410 N N . ASP B 1 121 ? -87.460 28.310 13.154 1.00 46.33 122 ASP B N 1
ATOM 3411 C CA . ASP B 1 121 ? -87.555 27.353 12.055 1.00 45.60 122 ASP B CA 1
ATOM 3412 C C . ASP B 1 121 ? -87.062 25.962 12.469 1.00 45.27 122 ASP B C 1
ATOM 3413 O O . ASP B 1 121 ? -87.825 25.006 12.339 1.00 46.41 122 ASP B O 1
ATOM 3418 N N . PHE B 1 122 ? -85.800 25.854 12.969 1.00 36.49 123 PHE B N 1
ATOM 3419 C CA . PHE B 1 122 ? -85.189 24.608 13.457 1.00 32.93 123 PHE B CA 1
ATOM 3420 C C . PHE B 1 122 ? -86.064 24.070 14.594 1.00 36.02 123 PHE B C 1
ATOM 3421 O O . PHE B 1 122 ? -86.217 24.741 15.612 1.00 35.85 123 PHE B O 1
ATOM 3429 N N . ILE B 1 123 ? -86.708 22.911 14.384 1.00 32.25 124 ILE B N 1
ATOM 3430 C CA . ILE B 1 123 ? -87.693 22.345 15.334 1.00 32.31 124 ILE B CA 1
ATOM 3431 C C . ILE B 1 123 ? -87.194 22.082 16.755 1.00 36.21 124 ILE B C 1
ATOM 3432 O O . ILE B 1 123 ? -88.001 22.051 17.684 1.00 36.87 124 ILE B O 1
ATOM 3437 N N . TYR B 1 124 ? -85.870 21.888 16.925 1.00 31.32 125 TYR B N 1
ATOM 3438 C CA . TYR B 1 124 ? -85.260 21.621 18.233 1.00 30.65 125 TYR B CA 1
ATOM 3439 C C . TYR B 1 124 ? -84.549 22.819 18.844 1.00 35.59 125 TYR B C 1
ATOM 3440 O O . TYR B 1 124 ? -83.871 22.665 19.852 1.00 37.07 125 TYR B O 1
ATOM 3449 N N . ALA B 1 125 ? -84.733 24.011 18.270 1.00 32.85 126 ALA B N 1
ATOM 3450 C CA . ALA B 1 125 ? -84.132 25.248 18.769 1.00 34.26 126 ALA B CA 1
ATOM 3451 C C . ALA B 1 125 ? -84.398 25.503 20.267 1.00 40.78 126 ALA B C 1
ATOM 3452 O O . ALA B 1 125 ? -83.464 25.820 20.987 1.00 41.95 126 ALA B O 1
ATOM 3454 N N . ASN B 1 126 ? -85.637 25.280 20.736 1.00 38.75 127 ASN B N 1
ATOM 3455 C CA . ASN B 1 126 ? -86.101 25.534 22.111 1.00 39.82 127 ASN B CA 1
ATOM 3456 C C . ASN B 1 126 ? -85.967 24.370 23.080 1.00 44.08 127 ASN B C 1
ATOM 3457 O O . ASN B 1 126 ? -86.405 24.508 24.229 1.00 44.34 127 ASN B O 1
ATOM 3462 N N . VAL B 1 127 ? -85.401 23.211 22.644 1.00 39.77 128 VAL B N 1
ATOM 3463 C CA . VAL B 1 127 ? -85.283 22.087 23.574 1.00 39.31 128 VAL B CA 1
ATOM 3464 C C . VAL B 1 127 ? -84.259 22.371 24.651 1.00 43.62 128 VAL B C 1
ATOM 3465 O O . VAL B 1 127 ? -83.282 23.076 24.414 1.00 42.14 128 VAL B O 1
ATOM 3469 N N . THR B 1 128 ? -84.546 21.876 25.852 1.00 42.53 129 THR B N 1
ATOM 3470 C CA . THR B 1 128 ? -83.737 22.013 27.056 1.00 43.37 129 THR B CA 1
ATOM 3471 C C . THR B 1 128 ? -83.766 20.670 27.759 1.00 48.12 129 THR B C 1
ATOM 3472 O O . THR B 1 128 ? -84.625 19.834 27.454 1.00 48.91 129 THR B O 1
ATOM 3476 N N . LYS B 1 129 ? -82.855 20.470 28.719 1.00 44.42 130 LYS B N 1
ATOM 3477 C CA . LYS B 1 129 ? -82.770 19.255 29.533 1.00 44.03 130 LYS B CA 1
ATOM 3478 C C . LYS B 1 129 ? -82.517 18.007 28.673 1.00 44.54 130 LYS B C 1
ATOM 3479 O O . LYS B 1 129 ? -83.087 16.938 28.931 1.00 44.74 130 LYS B O 1
ATOM 3485 N N . ILE B 1 130 ? -81.664 18.150 27.645 1.00 37.21 131 ILE B N 1
ATOM 3486 C CA . ILE B 1 130 ? -81.292 17.004 26.812 1.00 35.35 131 ILE B CA 1
ATOM 3487 C C . ILE B 1 130 ? -80.330 16.092 27.609 1.00 36.42 131 ILE B C 1
ATOM 3488 O O . ILE B 1 130 ? -79.559 16.598 28.432 1.00 33.72 131 ILE B O 1
ATOM 3493 N N . PRO B 1 131 ? -80.365 14.758 27.398 1.00 31.31 132 PRO B N 1
ATOM 3494 C CA . PRO B 1 131 ? -79.482 13.876 28.179 1.00 30.52 132 PRO B CA 1
ATOM 3495 C C . PRO B 1 131 ? -78.003 14.126 27.910 1.00 34.55 132 PRO B C 1
ATOM 3496 O O . PRO B 1 131 ? -77.636 14.641 26.845 1.00 33.51 132 PRO B O 1
ATOM 3500 N N . ASP B 1 132 ? -77.155 13.743 28.870 1.00 30.83 133 ASP B N 1
ATOM 3501 C CA . ASP B 1 132 ? -75.695 13.853 28.749 1.00 30.22 133 ASP B CA 1
ATOM 3502 C C . ASP B 1 132 ? -75.139 12.800 27.812 1.00 31.29 133 ASP B C 1
ATOM 3503 O O . ASP B 1 132 ? -74.052 12.977 27.265 1.00 28.73 133 ASP B O 1
ATOM 3508 N N . LYS B 1 133 ? -75.851 11.665 27.685 1.00 27.11 134 LYS B N 1
ATOM 3509 C CA . LYS B 1 133 ? -75.452 10.532 26.860 1.00 24.99 134 LYS B CA 1
ATOM 3510 C C . LYS B 1 133 ? -76.674 9.994 26.128 1.00 28.87 134 LYS B C 1
ATOM 3511 O O . LYS B 1 133 ? -77.747 9.851 26.724 1.00 30.31 134 LYS B O 1
ATOM 3517 N N . VAL B 1 134 ? -76.524 9.718 24.848 1.00 24.27 135 VAL B N 1
ATOM 3518 C CA . VAL B 1 134 ? -77.602 9.197 23.996 1.00 24.82 135 VAL B CA 1
ATOM 3519 C C . VAL B 1 134 ? -77.012 8.091 23.129 1.00 27.76 135 VAL B C 1
ATOM 3520 O O . VAL B 1 134 ? -75.905 8.236 22.613 1.00 25.93 135 VAL B O 1
ATOM 3524 N N . ASP B 1 135 ? -77.714 6.967 23.022 1.00 25.37 136 ASP B N 1
ATOM 3525 C CA . ASP B 1 135 ? -77.297 5.912 22.116 1.00 25.59 136 ASP B CA 1
ATOM 3526 C C . ASP B 1 135 ? -78.555 5.283 21.526 1.00 29.60 136 ASP B C 1
ATOM 3527 O O . ASP B 1 135 ? -79.181 4.431 22.161 1.00 29.23 136 ASP B O 1
ATOM 3532 N N . TRP B 1 136 ? -78.894 5.695 20.298 1.00 24.20 137 TRP B N 1
ATOM 3533 C CA . TRP B 1 136 ? -80.061 5.173 19.582 1.00 23.49 137 TRP B CA 1
ATOM 3534 C C . TRP B 1 136 ? -80.014 3.662 19.288 1.00 24.97 137 TRP B C 1
ATOM 3535 O O . TRP B 1 136 ? -81.067 3.054 19.109 1.00 23.16 137 TRP B O 1
ATOM 3546 N N . ARG B 1 137 ? -78.804 3.067 19.256 1.00 23.78 138 ARG B N 1
ATOM 3547 C CA . ARG B 1 137 ? -78.624 1.618 19.042 1.00 24.75 138 ARG B CA 1
ATOM 3548 C C . ARG B 1 137 ? -79.222 0.824 20.194 1.00 33.06 138 ARG B C 1
ATOM 3549 O O . ARG B 1 137 ? -79.674 -0.298 19.987 1.00 31.72 138 ARG B O 1
ATOM 3557 N N . GLU B 1 138 ? -79.221 1.411 21.417 1.00 32.58 139 GLU B N 1
ATOM 3558 C CA . GLU B 1 138 ? -79.769 0.785 22.624 1.00 34.00 139 GLU B CA 1
ATOM 3559 C C . GLU B 1 138 ? -81.288 0.920 22.663 1.00 36.64 139 GLU B C 1
ATOM 3560 O O . GLU B 1 138 ? -81.928 0.320 23.518 1.00 35.57 139 GLU B O 1
ATOM 3566 N N . LYS B 1 139 ? -81.872 1.708 21.748 1.00 33.23 140 LYS B N 1
ATOM 3567 C CA . LYS B 1 139 ? -83.314 1.942 21.755 1.00 33.56 140 LYS B CA 1
ATOM 3568 C C . LYS B 1 139 ? -84.054 1.321 20.558 1.00 35.94 140 LYS B C 1
ATOM 3569 O O . LYS B 1 139 ? -85.165 1.752 20.243 1.00 35.43 140 LYS B O 1
ATOM 3575 N N . ASN B 1 140 ? -83.440 0.300 19.901 1.00 30.20 141 ASN B N 1
ATOM 3576 C CA . ASN B 1 140 ? -84.041 -0.392 18.743 1.00 30.00 141 ASN B CA 1
ATOM 3577 C C . ASN B 1 140 ? -84.412 0.604 17.604 1.00 30.94 141 ASN B C 1
ATOM 3578 O O . ASN B 1 140 ? -85.475 0.495 16.975 1.00 30.35 141 ASN B O 1
ATOM 3583 N N . ALA B 1 141 ? -83.538 1.608 17.377 1.00 24.51 142 ALA B N 1
ATOM 3584 C CA . ALA B 1 141 ? -83.803 2.630 16.359 1.00 23.23 142 ALA B CA 1
ATOM 3585 C C . ALA B 1 141 ? -82.694 2.627 15.296 1.00 26.00 142 ALA B C 1
ATOM 3586 O O . ALA B 1 141 ? -82.679 3.494 14.408 1.00 25.55 142 ALA B O 1
ATOM 3588 N N . VAL B 1 142 ? -81.762 1.657 15.382 1.00 20.51 143 VAL B N 1
ATOM 3589 C CA . VAL B 1 142 ? -80.611 1.596 14.470 1.00 19.08 143 VAL B CA 1
ATOM 3590 C C . VAL B 1 142 ? -80.440 0.181 13.946 1.00 22.28 143 VAL B C 1
ATOM 3591 O O . VAL B 1 142 ? -80.266 -0.734 14.738 1.00 22.34 143 VAL B O 1
ATOM 3595 N N . THR B 1 143 ? -80.422 0.009 12.616 1.00 18.83 144 THR B N 1
ATOM 3596 C CA . THR B 1 143 ? -80.207 -1.316 11.999 1.00 18.84 144 THR B CA 1
ATOM 3597 C C . THR B 1 143 ? -78.702 -1.646 12.050 1.00 23.31 144 THR B C 1
ATOM 3598 O O . THR B 1 143 ? -77.890 -0.762 12.341 1.00 22.68 144 THR B O 1
ATOM 3602 N N . ASP B 1 144 ? -78.317 -2.872 11.712 1.00 21.15 145 ASP B N 1
ATOM 3603 C CA . ASP B 1 144 ? -76.904 -3.230 11.646 1.00 19.81 145 ASP B CA 1
ATOM 3604 C C . ASP B 1 144 ? -76.195 -2.393 10.550 1.00 23.92 145 ASP B C 1
ATOM 3605 O O . ASP B 1 144 ? -76.827 -1.788 9.673 1.00 20.28 145 ASP B O 1
ATOM 3610 N N . VAL B 1 145 ? -74.866 -2.372 10.621 1.00 23.09 146 VAL B N 1
ATOM 3611 C CA . VAL B 1 145 ? -73.986 -1.696 9.689 1.00 22.39 146 VAL B CA 1
ATOM 3612 C C . VAL B 1 145 ? -74.075 -2.346 8.314 1.00 23.19 146 VAL B C 1
ATOM 3613 O O . VAL B 1 145 ? -74.101 -3.568 8.203 1.00 21.56 146 VAL B O 1
ATOM 3617 N N . LYS B 1 146 ? -74.159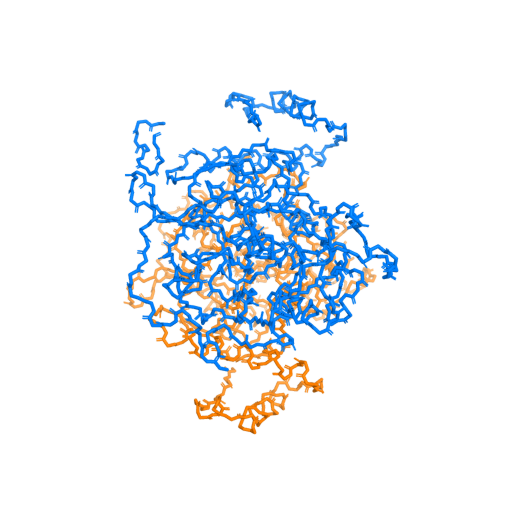 -1.509 7.274 1.00 20.17 147 LYS B N 1
ATOM 3618 C CA . LYS B 1 146 ? -74.272 -1.972 5.885 1.00 20.82 147 LYS B CA 1
ATOM 3619 C C . LYS B 1 146 ? -72.937 -1.724 5.153 1.00 23.81 147 LYS B C 1
ATOM 3620 O O . LYS B 1 146 ? -72.023 -1.110 5.704 1.00 22.79 147 LYS B O 1
ATOM 3626 N N . GLY B 1 147 ? -72.865 -2.187 3.917 1.00 21.46 148 GLY B N 1
ATOM 3627 C CA . GLY B 1 147 ? -71.733 -1.982 3.036 1.00 21.88 148 GLY B CA 1
ATOM 3628 C C . GLY B 1 147 ? -72.214 -1.275 1.781 1.00 26.02 148 GLY B C 1
ATOM 3629 O O . GLY B 1 147 ? -73.070 -1.797 1.066 1.00 25.94 148 GLY B O 1
ATOM 3630 N N . GLN B 1 148 ? -71.700 -0.063 1.505 1.00 21.31 149 GLN B N 1
ATOM 3631 C CA . GLN B 1 148 ? -72.063 0.707 0.295 1.00 20.47 149 GLN B CA 1
ATOM 3632 C C . GLN B 1 148 ? -71.489 0.174 -1.050 1.00 24.88 149 GLN B C 1
ATOM 3633 O O . GLN B 1 148 ? -72.006 0.544 -2.101 1.00 24.20 149 GLN B O 1
ATOM 3639 N N . GLY B 1 149 ? -70.428 -0.645 -1.021 1.00 22.63 150 GLY B N 1
ATOM 3640 C CA . GLY B 1 149 ? -69.791 -1.122 -2.243 1.00 22.46 150 GLY B CA 1
ATOM 3641 C C . GLY B 1 149 ? -69.040 0.010 -2.909 1.00 25.89 150 GLY B C 1
ATOM 3642 O O . GLY B 1 149 ? -68.847 1.060 -2.293 1.00 25.71 150 GLY B O 1
ATOM 3643 N N . GLY B 1 150 ? -68.646 -0.182 -4.167 1.00 23.69 151 GLY B N 1
ATOM 3644 C CA . GLY B 1 150 ? -67.909 0.827 -4.922 1.00 23.55 151 GLY B CA 1
ATOM 3645 C C . GLY B 1 150 ? -68.865 1.789 -5.590 1.00 28.92 151 GLY B C 1
ATOM 3646 O O . GLY B 1 150 ? -69.026 1.767 -6.806 1.00 30.72 151 GLY B O 1
ATOM 3647 N N . CYS B 1 151 ? -69.532 2.612 -4.796 1.00 25.26 152 CYS B N 1
ATOM 3648 C CA . CYS B 1 151 ? -70.586 3.522 -5.237 1.00 24.64 152 CYS B CA 1
ATOM 3649 C C . CYS B 1 151 ? -70.555 4.756 -4.322 1.00 27.55 152 CYS B C 1
ATOM 3650 O O . CYS B 1 151 ? -70.492 4.614 -3.088 1.00 26.28 152 CYS B O 1
ATOM 3653 N N . GLY B 1 152 ? -70.532 5.956 -4.918 1.00 23.02 153 GLY B N 1
ATOM 3654 C CA . GLY B 1 152 ? -70.553 7.208 -4.162 1.00 22.33 153 GLY B CA 1
ATOM 3655 C C . GLY B 1 152 ? -71.972 7.512 -3.704 1.00 25.08 153 GLY B C 1
ATOM 3656 O O . GLY B 1 152 ? -72.537 8.546 -4.061 1.00 25.89 153 GLY B O 1
ATOM 3657 N N . SER B 1 153 ? -72.555 6.609 -2.915 1.00 20.26 154 SER B N 1
ATOM 3658 C CA . SER B 1 153 ? -73.936 6.681 -2.440 1.00 20.34 154 SER B CA 1
ATOM 3659 C C . SER B 1 153 ? -74.057 6.898 -0.935 1.00 25.41 154 SER B C 1
ATOM 3660 O O . SER B 1 153 ? -75.123 6.649 -0.370 1.00 25.19 154 SER B O 1
ATOM 3663 N N . CYS B 1 154 ? -72.996 7.411 -0.287 1.00 22.66 155 CYS B N 1
ATOM 3664 C CA . CYS B 1 154 ? -72.997 7.685 1.148 1.00 22.37 155 CYS B CA 1
ATOM 3665 C C . CYS B 1 154 ? -74.111 8.667 1.539 1.00 21.85 155 CYS B C 1
ATOM 3666 O O . CYS B 1 154 ? -74.584 8.601 2.659 1.00 21.73 155 CYS B O 1
ATOM 3669 N N . TRP B 1 155 ? -74.524 9.557 0.621 1.00 18.55 156 TRP B N 1
ATOM 3670 C CA . TRP B 1 155 ? -75.643 10.486 0.833 1.00 18.19 156 TRP B CA 1
ATOM 3671 C C . TRP B 1 155 ? -76.938 9.674 1.032 1.00 22.66 156 TRP B C 1
ATOM 3672 O O . TRP B 1 155 ? -77.772 10.072 1.829 1.00 22.56 156 TRP B O 1
ATOM 3683 N N . ALA B 1 156 ? -77.098 8.541 0.308 1.00 21.18 157 ALA B N 1
ATOM 3684 C CA . ALA B 1 156 ? -78.309 7.700 0.405 1.00 20.97 157 ALA B CA 1
ATOM 3685 C C . ALA B 1 156 ? -78.231 6.859 1.689 1.00 21.57 157 ALA B C 1
ATOM 3686 O O . ALA B 1 156 ? -79.220 6.748 2.401 1.00 19.91 157 ALA B O 1
ATOM 3688 N N . PHE B 1 157 ? -77.042 6.329 2.031 1.00 18.29 158 PHE B N 1
ATOM 3689 C CA . PHE B 1 157 ? -76.885 5.589 3.291 1.00 17.08 158 PHE B CA 1
ATOM 3690 C C . PHE B 1 157 ? -77.133 6.500 4.500 1.00 19.28 158 PHE B C 1
ATOM 3691 O O . PHE B 1 157 ? -77.824 6.084 5.416 1.00 18.16 158 PHE B O 1
ATOM 3699 N N . ALA B 1 158 ? -76.601 7.744 4.478 1.00 16.41 159 ALA B N 1
ATOM 3700 C CA . ALA B 1 158 ? -76.774 8.704 5.578 1.00 16.66 159 ALA B CA 1
ATOM 3701 C C . ALA B 1 158 ? -78.259 9.048 5.737 1.00 21.38 159 ALA B C 1
ATOM 3702 O O . ALA B 1 158 ? -78.771 8.984 6.860 1.00 21.16 159 ALA B O 1
ATOM 3704 N N . ALA B 1 159 ? -78.953 9.365 4.618 1.00 18.15 160 ALA B N 1
ATOM 3705 C CA . ALA B 1 159 ? -80.396 9.648 4.621 1.00 17.83 160 ALA B CA 1
ATOM 3706 C C . ALA B 1 159 ? -81.178 8.448 5.208 1.00 21.25 160 ALA B C 1
ATOM 3707 O O . ALA B 1 159 ? -82.062 8.646 6.041 1.00 20.37 160 ALA B O 1
ATOM 3709 N N . VAL B 1 160 ? -80.838 7.215 4.782 1.00 17.14 161 VAL B N 1
ATOM 3710 C CA . VAL B 1 160 ? -81.517 5.997 5.267 1.00 17.03 161 VAL B CA 1
ATOM 3711 C C . VAL B 1 160 ? -81.334 5.752 6.790 1.00 20.24 161 VAL B C 1
ATOM 3712 O O . VAL B 1 160 ? -82.290 5.384 7.454 1.00 21.21 161 VAL B O 1
ATOM 3716 N N . VAL B 1 161 ? -80.153 6.053 7.355 1.00 17.47 162 VAL B N 1
ATOM 3717 C CA . VAL B 1 161 ? -79.945 5.935 8.804 1.00 18.20 162 VAL B CA 1
ATOM 3718 C C . VAL B 1 161 ? -80.982 6.820 9.537 1.00 21.29 162 VAL B C 1
ATOM 3719 O O . VAL B 1 161 ? -81.633 6.375 10.493 1.00 20.46 162 VAL B O 1
ATOM 3723 N N . ALA B 1 162 ? -81.124 8.072 9.071 1.00 18.05 163 ALA B N 1
ATOM 3724 C CA . ALA B 1 162 ? -82.060 9.018 9.675 1.00 17.20 163 ALA B CA 1
ATOM 3725 C C . ALA B 1 162 ? -83.521 8.556 9.457 1.00 21.63 163 ALA B C 1
ATOM 3726 O O . ALA B 1 162 ? -84.328 8.660 10.373 1.00 21.41 163 ALA B O 1
ATOM 3728 N N . LEU B 1 163 ? -83.840 7.993 8.286 1.00 19.84 164 LEU B N 1
ATOM 3729 C CA . LEU B 1 163 ? -85.204 7.486 8.004 1.00 18.56 164 LEU B CA 1
ATOM 3730 C C . LEU B 1 163 ? -85.543 6.253 8.814 1.00 23.11 164 LEU B C 1
ATOM 3731 O O . LEU B 1 163 ? -86.647 6.184 9.350 1.00 24.05 164 LEU B O 1
ATOM 3736 N N . GLU B 1 164 ? -84.612 5.274 8.922 1.00 19.96 165 GLU B N 1
ATOM 3737 C CA . GLU B 1 164 ? -84.817 4.051 9.732 1.00 20.42 165 GLU B CA 1
ATOM 3738 C C . GLU B 1 164 ? -85.026 4.455 11.198 1.00 24.57 165 GLU B C 1
ATOM 3739 O O . GLU B 1 164 ? -85.919 3.928 11.873 1.00 23.90 165 GLU B O 1
ATOM 3745 N N . GLY B 1 165 ? -84.230 5.431 11.645 1.00 20.91 166 GLY B N 1
ATOM 3746 C CA . GLY B 1 165 ? -84.296 5.978 12.992 1.00 21.24 166 GLY B CA 1
ATOM 3747 C C . GLY B 1 165 ? -85.638 6.600 13.327 1.00 24.28 166 GLY B C 1
ATOM 3748 O O . GLY B 1 165 ? -86.274 6.187 14.300 1.00 24.13 166 GLY B O 1
ATOM 3749 N N . ILE B 1 166 ? -86.077 7.592 12.544 1.00 20.90 167 ILE B N 1
ATOM 3750 C CA . ILE B 1 166 ? -87.378 8.255 12.809 1.00 22.03 167 ILE B CA 1
ATOM 3751 C C . ILE B 1 166 ? -88.576 7.299 12.725 1.00 26.18 167 ILE B C 1
ATOM 3752 O O . ILE B 1 166 ? -89.499 7.367 13.562 1.00 26.39 167 ILE B O 1
ATOM 3757 N N . ASN B 1 167 ? -88.545 6.385 11.741 1.00 23.26 168 ASN B N 1
ATOM 3758 C CA . ASN B 1 167 ? -89.604 5.385 11.589 1.00 24.17 168 ASN B CA 1
ATOM 3759 C C . ASN B 1 167 ? -89.714 4.535 12.871 1.00 25.68 168 ASN B C 1
ATOM 3760 O O . ASN B 1 167 ? -90.827 4.311 13.359 1.00 24.91 168 ASN B O 1
ATOM 3765 N N . ALA B 1 168 ? -88.566 4.041 13.383 1.00 21.64 169 ALA B N 1
ATOM 3766 C CA . ALA B 1 168 ? -88.554 3.170 14.572 1.00 23.79 169 ALA B CA 1
ATOM 3767 C C . ALA B 1 168 ? -88.969 3.935 15.833 1.00 27.99 169 ALA B C 1
ATOM 3768 O O . ALA B 1 168 ? -89.696 3.396 16.654 1.00 28.14 169 ALA B O 1
ATOM 3770 N N . ILE B 1 169 ? -88.569 5.211 15.944 1.00 24.47 170 ILE B N 1
ATOM 3771 C CA . ILE B 1 169 ? -88.928 6.048 17.093 1.00 24.38 170 ILE B CA 1
ATOM 3772 C C . ILE B 1 169 ? -90.456 6.271 17.147 1.00 30.74 170 ILE B C 1
ATOM 3773 O O . ILE B 1 169 ? -91.048 6.144 18.216 1.00 31.61 170 ILE B O 1
ATOM 3778 N N . ARG B 1 170 ? -91.079 6.589 15.980 1.00 27.07 171 ARG B N 1
ATOM 3779 C CA . ARG B 1 170 ? -92.507 6.875 15.841 1.00 27.85 171 ARG B CA 1
ATOM 3780 C C . ARG B 1 170 ? -93.434 5.649 15.867 1.00 32.48 171 ARG B C 1
ATOM 3781 O O . ARG B 1 170 ? -94.573 5.775 16.317 1.00 33.65 171 ARG B O 1
ATOM 3789 N N . THR B 1 171 ? -92.992 4.495 15.345 1.00 29.05 172 THR B N 1
ATOM 3790 C CA . THR B 1 171 ? -93.861 3.299 15.240 1.00 30.08 172 THR B CA 1
ATOM 3791 C C . THR B 1 171 ? -93.518 2.199 16.216 1.00 33.16 172 THR B C 1
ATOM 3792 O O . THR B 1 171 ? -94.370 1.369 16.500 1.00 32.59 172 THR B O 1
ATOM 3796 N N . GLY B 1 172 ? -92.274 2.155 16.678 1.00 29.65 173 GLY B N 1
ATOM 3797 C CA . GLY B 1 172 ? -91.841 1.102 17.597 1.00 30.02 173 GLY B CA 1
ATOM 3798 C C . GLY B 1 172 ? -91.378 -0.141 16.870 1.00 34.81 173 GLY B C 1
ATOM 3799 O O . GLY B 1 172 ? -91.007 -1.124 17.512 1.00 36.18 173 GLY B O 1
ATOM 3800 N N . LYS B 1 173 ? -91.369 -0.104 15.519 1.00 29.66 174 LYS B N 1
ATOM 3801 C CA . LYS B 1 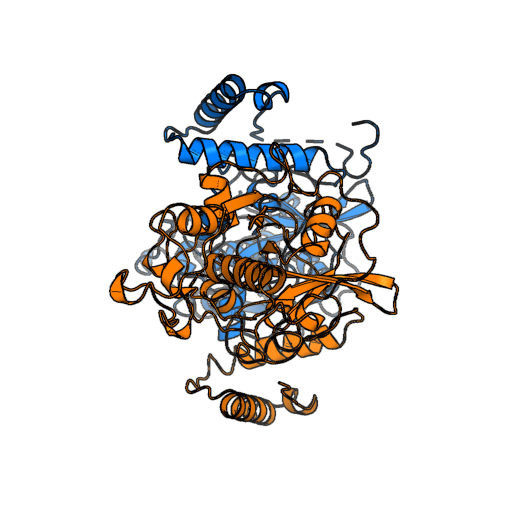173 ? -90.926 -1.234 14.691 1.00 28.89 174 LYS B CA 1
ATOM 3802 C C . LYS B 1 173 ? -89.703 -0.825 13.876 1.00 32.01 174 LYS B C 1
ATOM 3803 O O . LYS B 1 173 ? -89.750 0.157 13.150 1.00 30.36 174 LYS B O 1
ATOM 3809 N N . LEU B 1 174 ? -88.600 -1.564 14.015 1.00 27.65 175 LEU B N 1
ATOM 3810 C CA . LEU B 1 174 ? -87.391 -1.263 13.277 1.00 25.29 175 LEU B CA 1
ATOM 3811 C C . LEU B 1 174 ? -87.471 -1.916 11.891 1.00 26.47 175 LEU B C 1
ATOM 3812 O O . LEU B 1 174 ? -87.662 -3.120 11.785 1.00 23.77 175 LEU B O 1
ATOM 3817 N N . VAL B 1 175 ? -87.336 -1.114 10.838 1.00 21.79 176 VAL B N 1
ATOM 3818 C CA . VAL B 1 175 ? -87.422 -1.610 9.463 1.00 21.62 176 VAL B CA 1
ATOM 3819 C C . VAL B 1 175 ? -86.193 -1.127 8.673 1.00 24.22 176 VAL B C 1
ATOM 3820 O O . VAL B 1 175 ? -85.809 0.035 8.805 1.00 22.74 176 VAL B O 1
ATOM 3824 N N . LYS B 1 176 ? -85.631 -2.007 7.823 1.00 22.65 177 LYS B N 1
ATOM 3825 C CA . LYS B 1 176 ? -84.457 -1.696 6.984 1.00 22.80 177 LYS B CA 1
ATOM 3826 C C . LYS B 1 176 ? -84.965 -1.079 5.666 1.00 25.50 177 LYS B C 1
ATOM 3827 O O . LYS B 1 176 ? -85.727 -1.746 4.968 1.00 23.91 177 LYS B O 1
ATOM 3833 N N . PHE B 1 177 ? -84.622 0.204 5.377 1.00 22.13 178 PHE B N 1
ATOM 3834 C CA . PHE B 1 177 ? -85.096 0.919 4.170 1.00 22.30 178 PHE B CA 1
ATOM 3835 C C . PHE B 1 177 ? -84.099 0.897 3.004 1.00 26.38 178 PHE B C 1
ATOM 3836 O O . PHE B 1 177 ? -82.927 0.550 3.198 1.00 23.91 178 PHE B O 1
ATOM 3844 N N . SER B 1 178 ? -84.586 1.246 1.794 1.00 24.57 179 SER B N 1
ATOM 3845 C CA . SER B 1 178 ? -83.848 1.152 0.524 1.00 23.51 179 SER B CA 1
ATOM 3846 C C . SER B 1 178 ? -82.968 2.344 0.116 1.00 25.47 179 SER B C 1
ATOM 3847 O O . SER B 1 178 ? -83.465 3.380 -0.364 1.00 22.98 179 SER B O 1
ATOM 3850 N N . GLU B 1 179 ? -81.644 2.137 0.178 1.00 20.78 180 GLU B N 1
ATOM 3851 C CA . GLU B 1 179 ? -80.729 3.146 -0.351 1.00 19.54 180 GLU B CA 1
ATOM 3852 C C . GLU B 1 179 ? -80.817 3.096 -1.883 1.00 22.31 180 GLU B C 1
ATOM 3853 O O . GLU B 1 179 ? -80.700 4.139 -2.530 1.00 21.38 180 GLU B O 1
ATOM 3859 N N . GLN B 1 180 ? -81.037 1.892 -2.453 1.00 20.56 181 GLN B N 1
ATOM 3860 C CA . GLN B 1 180 ? -81.117 1.685 -3.917 1.00 20.27 181 GLN B CA 1
ATOM 3861 C C . GLN B 1 180 ? -82.193 2.527 -4.569 1.00 24.38 181 GLN B C 1
ATOM 3862 O O . GLN B 1 180 ? -81.960 3.100 -5.636 1.00 22.34 181 GLN B O 1
ATOM 3868 N N . GLN B 1 181 ? -83.367 2.610 -3.932 1.00 22.86 182 GLN B N 1
ATOM 3869 C CA . GLN B 1 181 ? -84.452 3.433 -4.456 1.00 23.95 182 GLN B CA 1
ATOM 3870 C C . GLN B 1 181 ? -83.970 4.869 -4.635 1.00 25.91 182 GLN B C 1
ATOM 3871 O O . GLN B 1 181 ? -84.220 5.461 -5.686 1.00 26.26 182 GLN B O 1
ATOM 3877 N N . LEU B 1 182 ? -83.246 5.403 -3.643 1.00 22.03 183 LEU B N 1
ATOM 3878 C CA . LEU B 1 182 ? -82.726 6.765 -3.709 1.00 22.87 183 LEU B CA 1
ATOM 3879 C C . LEU B 1 182 ? -81.718 6.885 -4.849 1.00 27.67 183 LEU B C 1
ATOM 3880 O O . LEU B 1 182 ? -81.795 7.838 -5.631 1.00 27.94 183 LEU B O 1
ATOM 3885 N N . VAL B 1 183 ? -80.806 5.902 -4.963 1.00 23.29 184 VAL B N 1
ATOM 3886 C CA . VAL B 1 183 ? -79.768 5.892 -6.000 1.00 22.92 184 VAL B CA 1
ATOM 3887 C C . VAL B 1 183 ? -80.401 5.877 -7.416 1.00 27.79 184 VAL B C 1
ATOM 3888 O O . VAL B 1 183 ? -80.012 6.680 -8.267 1.00 27.56 184 VAL B O 1
ATOM 3892 N N . ASP B 1 184 ? -81.372 4.983 -7.642 1.00 24.16 185 ASP B N 1
ATOM 3893 C CA . ASP B 1 184 ? -82.022 4.836 -8.935 1.00 24.81 185 ASP B CA 1
ATOM 3894 C C . ASP B 1 184 ? -83.000 5.933 -9.293 1.00 30.53 185 ASP B C 1
ATOM 3895 O O . ASP B 1 184 ? -83.032 6.334 -10.449 1.00 30.52 185 ASP B O 1
ATOM 3900 N N . CYS B 1 185 ? -83.866 6.328 -8.336 1.00 28.14 186 CYS B N 1
ATOM 3901 C CA . CYS B 1 185 ? -85.018 7.204 -8.539 1.00 28.56 186 CYS B CA 1
ATOM 3902 C C . CYS B 1 185 ? -84.854 8.679 -8.270 1.00 31.92 186 CYS B C 1
ATOM 3903 O O . CYS B 1 185 ? -85.574 9.469 -8.876 1.00 30.93 186 CYS B O 1
ATOM 3906 N N . ASP B 1 186 ? -83.997 9.063 -7.329 1.00 28.19 187 ASP B N 1
ATOM 3907 C CA . ASP B 1 186 ? -83.857 10.484 -7.007 1.00 27.77 187 ASP B CA 1
ATOM 3908 C C . ASP B 1 186 ? -83.032 11.207 -8.079 1.00 32.42 187 ASP B C 1
ATOM 3909 O O . ASP B 1 186 ? -81.805 11.258 -7.988 1.00 30.02 187 ASP B O 1
ATOM 3914 N N . MET B 1 187 ? -83.733 11.759 -9.089 1.00 33.25 188 MET B N 1
ATOM 3915 C CA . MET B 1 187 ? -83.154 12.471 -10.236 1.00 35.54 188 MET B CA 1
ATOM 3916 C C . MET B 1 187 ? -82.507 13.823 -9.881 1.00 36.20 188 MET B C 1
ATOM 3917 O O . MET B 1 187 ? -81.787 14.373 -10.709 1.00 36.45 188 MET B O 1
ATOM 3922 N N . THR B 1 188 ? -82.735 14.342 -8.658 1.00 29.29 189 THR B N 1
ATOM 3923 C CA . THR B 1 188 ? -82.080 15.585 -8.231 1.00 27.95 189 THR B CA 1
ATOM 3924 C C . THR B 1 188 ? -80.659 15.258 -7.722 1.00 30.83 189 THR B C 1
ATOM 3925 O O . THR B 1 188 ? -79.839 16.157 -7.543 1.00 30.60 189 THR B O 1
ATOM 3929 N N . ASN B 1 189 ? -80.373 13.980 -7.482 1.00 27.47 190 ASN B N 1
ATOM 3930 C CA . ASN B 1 189 ? -79.060 13.544 -7.008 1.00 26.95 190 ASN B CA 1
ATOM 3931 C C . ASN B 1 189 ? -78.337 12.842 -8.139 1.00 30.27 190 ASN B C 1
ATOM 3932 O O . ASN B 1 189 ? -78.918 12.696 -9.209 1.00 31.21 190 ASN B O 1
ATOM 3937 N N . ALA B 1 190 ? -77.065 12.486 -7.957 1.00 25.46 191 ALA B N 1
ATOM 3938 C CA . ALA B 1 190 ? -76.278 11.925 -9.047 1.00 24.59 191 ALA B CA 1
ATOM 3939 C C . ALA B 1 190 ? -75.897 10.448 -8.892 1.00 29.55 191 ALA B C 1
ATOM 3940 O O . ALA B 1 190 ? -74.826 10.029 -9.323 1.00 29.13 191 ALA B O 1
ATOM 3942 N N . GLY B 1 191 ? -76.786 9.658 -8.302 1.00 26.34 192 GLY B N 1
ATOM 3943 C CA . GLY B 1 191 ? -76.596 8.214 -8.164 1.00 25.19 192 GLY B CA 1
ATOM 3944 C C . GLY B 1 191 ? -75.314 7.787 -7.479 1.00 26.71 192 GLY B C 1
ATOM 3945 O O . GLY B 1 191 ? -75.033 8.234 -6.364 1.00 26.04 192 GLY B O 1
ATOM 3946 N N . CYS B 1 192 ? -74.514 6.955 -8.159 1.00 24.87 193 CYS B N 1
ATOM 3947 C CA . CYS B 1 192 ? -73.228 6.493 -7.658 1.00 26.30 193 CYS B CA 1
ATOM 3948 C C . CYS B 1 192 ? -72.143 7.551 -7.820 1.00 28.10 193 CYS B C 1
ATOM 3949 O O . CYS B 1 192 ? -71.017 7.356 -7.354 1.00 25.43 193 CYS B O 1
ATOM 3952 N N . ASP B 1 193 ? -72.471 8.661 -8.496 1.00 25.99 194 ASP B N 1
ATOM 3953 C CA . ASP B 1 193 ? -71.521 9.759 -8.642 1.00 26.05 194 ASP B CA 1
ATOM 3954 C C . ASP B 1 193 ? -71.569 10.739 -7.461 1.00 31.78 194 ASP B C 1
ATOM 3955 O O . ASP B 1 193 ? -70.680 11.564 -7.336 1.00 35.45 194 ASP B O 1
ATOM 3960 N N . GLY B 1 194 ? -72.540 10.598 -6.562 1.00 24.63 195 GLY B N 1
ATOM 3961 C CA . GLY B 1 194 ? -72.619 11.459 -5.386 1.00 23.52 195 GLY B CA 1
ATOM 3962 C C . GLY B 1 194 ? -73.954 12.153 -5.262 1.00 25.49 195 GLY B C 1
ATOM 3963 O O . GLY B 1 194 ? -74.838 11.936 -6.090 1.00 21.68 195 GLY B O 1
ATOM 3964 N N . GLY B 1 195 ? -74.104 12.971 -4.223 1.00 21.12 196 GLY B N 1
ATOM 3965 C CA . GLY B 1 195 ? -75.345 13.670 -3.954 1.00 20.99 196 GLY B CA 1
ATOM 3966 C C . GLY B 1 195 ? -75.407 14.225 -2.546 1.00 23.95 196 GLY B C 1
ATOM 3967 O O . GLY B 1 195 ? -74.415 14.219 -1.822 1.00 21.40 196 GLY B O 1
ATOM 3968 N N . LEU B 1 196 ? -76.588 14.711 -2.163 1.00 19.56 197 LEU B N 1
ATOM 3969 C CA . LEU B 1 196 ? -76.833 15.377 -0.891 1.00 19.38 197 LEU B CA 1
ATOM 3970 C C . LEU B 1 196 ? -78.031 14.798 -0.186 1.00 25.58 197 LEU B C 1
ATOM 3971 O O . LEU B 1 196 ? -79.006 14.401 -0.842 1.00 24.63 197 LEU B O 1
ATOM 3976 N N . MET B 1 197 ? -77.979 14.794 1.158 1.00 22.31 198 MET B N 1
ATOM 3977 C CA . MET B 1 197 ? -79.048 14.208 1.976 1.00 22.45 198 MET B CA 1
ATOM 3978 C C . MET B 1 197 ? -80.350 15.029 1.951 1.00 26.63 198 MET B C 1
ATOM 3979 O O . MET B 1 197 ? -81.425 14.444 1.853 1.00 25.59 198 MET B O 1
ATOM 3984 N N . GLU B 1 198 ? -80.253 16.369 2.059 1.00 24.64 199 GLU B N 1
ATOM 3985 C CA A GLU B 1 198 ? -81.436 17.247 2.086 0.50 25.52 199 GLU B CA 1
ATOM 3986 C CA B GLU B 1 198 ? -81.409 17.277 2.072 0.50 25.75 199 GLU B CA 1
ATOM 3987 C C . GLU B 1 198 ? -82.349 16.996 0.861 1.00 29.73 199 GLU B C 1
ATOM 3988 O O . GLU B 1 198 ? -83.503 16.645 1.081 1.00 29.02 199 GLU B O 1
ATOM 3999 N N . PRO B 1 199 ? -81.865 17.032 -0.431 1.00 28.39 200 PRO B N 1
ATOM 4000 C CA . PRO B 1 199 ? -82.749 16.685 -1.559 1.00 28.90 200 PRO B CA 1
ATOM 4001 C C . PRO B 1 199 ? -83.192 15.209 -1.555 1.00 29.21 200 PRO B C 1
ATOM 4002 O O . PRO B 1 199 ? -84.251 14.934 -2.104 1.00 29.03 200 PRO B O 1
ATOM 4006 N N . ALA B 1 200 ? -82.413 14.265 -0.949 1.00 22.95 201 ALA B N 1
ATOM 4007 C CA . ALA B 1 200 ? -82.875 12.862 -0.850 1.00 21.58 201 ALA B CA 1
ATOM 4008 C C . ALA B 1 200 ? -84.143 12.824 0.014 1.00 24.25 201 ALA B C 1
ATOM 4009 O O . ALA B 1 200 ? -85.097 12.168 -0.358 1.00 24.61 201 ALA B O 1
ATOM 4011 N N . PHE B 1 201 ? -84.186 13.597 1.110 1.00 20.29 202 PHE B N 1
ATOM 4012 C CA . PHE B 1 201 ? -85.384 13.687 1.951 1.00 20.88 202 PHE B CA 1
ATOM 4013 C C . PHE B 1 201 ? -86.538 14.345 1.177 1.00 25.88 202 PHE B C 1
ATOM 4014 O O . PHE B 1 201 ? -87.680 13.913 1.312 1.00 26.25 202 PHE B O 1
ATOM 4022 N N . THR B 1 202 ? -86.236 15.352 0.337 1.00 23.08 203 THR B N 1
ATOM 4023 C CA . THR B 1 202 ? -87.249 16.014 -0.486 1.00 23.80 203 THR B CA 1
ATOM 4024 C C . THR B 1 202 ? -87.871 15.017 -1.452 1.00 27.48 203 THR B C 1
ATOM 4025 O O . THR B 1 202 ? -89.101 15.002 -1.612 1.00 28.93 203 THR B O 1
ATOM 4029 N N . TYR B 1 203 ? -87.022 14.179 -2.081 1.00 23.48 204 TYR B N 1
ATOM 4030 C CA . TYR B 1 203 ? -87.475 13.136 -2.990 1.00 22.85 204 TYR B CA 1
ATOM 4031 C C . TYR B 1 203 ? -88.498 12.223 -2.272 1.00 26.32 204 TYR B C 1
ATOM 4032 O O . TYR B 1 203 ? -89.540 11.919 -2.846 1.00 26.53 204 TYR B O 1
ATOM 4041 N N . VAL B 1 204 ? -88.198 11.793 -1.029 1.00 23.04 205 VAL B N 1
ATOM 4042 C CA . VAL B 1 204 ? -89.085 10.889 -0.256 1.00 23.28 205 VAL B CA 1
ATOM 4043 C C . VAL B 1 204 ? -90.454 11.568 0.008 1.00 28.33 205 VAL B C 1
ATOM 4044 O O . VAL B 1 204 ? -91.499 10.919 -0.105 1.00 27.69 205 VAL B O 1
ATOM 4048 N N . ILE B 1 205 ? -90.441 12.876 0.302 1.00 25.51 206 ILE B N 1
ATOM 4049 C CA . ILE B 1 205 ? -91.657 13.650 0.583 1.00 26.75 206 ILE B CA 1
ATOM 4050 C C . ILE B 1 205 ? -92.501 13.801 -0.696 1.00 34.77 206 ILE B C 1
ATOM 4051 O O . ILE B 1 205 ? -93.699 13.526 -0.696 1.00 36.51 206 ILE B O 1
ATOM 4056 N N . LYS B 1 206 ? -91.875 14.283 -1.766 1.00 32.56 207 LYS B N 1
ATOM 4057 C CA . LYS B 1 206 ? -92.548 14.610 -3.017 1.00 33.54 207 LYS B CA 1
ATOM 4058 C C . LYS B 1 206 ? -92.932 13.418 -3.867 1.00 38.96 207 LYS B C 1
ATOM 4059 O O . LYS B 1 206 ? -93.890 13.522 -4.616 1.00 37.47 207 LYS B O 1
ATOM 4065 N N . HIS B 1 207 ? -92.160 12.310 -3.813 1.00 38.01 208 HIS B N 1
ATOM 4066 C CA . HIS B 1 207 ? -92.414 11.165 -4.685 1.00 38.94 208 HIS B CA 1
ATOM 4067 C C . HIS B 1 207 ? -93.068 9.910 -4.103 1.00 41.55 208 HIS B C 1
ATOM 4068 O O . HIS B 1 207 ? -92.983 8.845 -4.709 1.00 42.33 208 HIS B O 1
ATOM 4075 N N . GLY B 1 208 ? -93.762 10.046 -2.985 1.00 37.04 209 GLY B N 1
ATOM 4076 C CA . GLY B 1 208 ? -94.550 8.949 -2.440 1.00 37.11 209 GLY B CA 1
ATOM 4077 C C . GLY B 1 208 ? -94.029 8.105 -1.302 1.00 38.68 209 GLY B C 1
ATOM 4078 O O . GLY B 1 208 ? -94.775 7.271 -0.794 1.00 40.85 209 GLY B O 1
ATOM 4079 N N . GLY B 1 209 ? -92.782 8.284 -0.905 1.00 30.25 210 GLY B N 1
ATOM 4080 C CA . GLY B 1 209 ? -92.226 7.499 0.188 1.00 27.93 210 GLY B CA 1
ATOM 4081 C C . GLY B 1 209 ? -91.098 6.563 -0.206 1.00 29.56 210 GLY B C 1
ATOM 4082 O O . GLY B 1 209 ? -90.792 6.388 -1.395 1.00 28.07 210 GLY B O 1
ATOM 4083 N N . ILE B 1 210 ? -90.460 5.970 0.804 1.00 24.93 211 ILE B N 1
ATOM 4084 C CA . ILE B 1 210 ? -89.307 5.075 0.611 1.00 23.61 211 ILE B CA 1
ATOM 4085 C C . ILE B 1 210 ? -89.671 3.621 0.939 1.00 26.83 211 ILE B C 1
ATOM 4086 O O . ILE B 1 210 ? -90.254 3.338 1.986 1.00 25.91 211 ILE B O 1
ATOM 4091 N N . ALA B 1 211 ? -89.330 2.714 0.032 1.00 23.76 212 ALA B N 1
ATOM 4092 C CA . ALA B 1 211 ? -89.644 1.302 0.193 1.00 23.96 212 ALA B CA 1
ATOM 4093 C C . ALA B 1 211 ? -88.656 0.607 1.139 1.00 27.15 212 ALA B C 1
ATOM 4094 O O . ALA B 1 211 ? -87.497 1.041 1.239 1.00 23.96 212 ALA B O 1
ATOM 4096 N N . PRO B 1 212 ? -89.074 -0.495 1.816 1.00 24.35 213 PRO B N 1
ATOM 4097 C CA . PRO B 1 212 ? -88.109 -1.268 2.607 1.00 23.78 213 PRO B CA 1
ATOM 4098 C C . PRO B 1 212 ? -87.072 -1.929 1.677 1.00 28.53 213 PRO B C 1
ATOM 4099 O O . PRO B 1 212 ? -87.338 -2.202 0.495 1.00 28.31 213 PRO B O 1
ATOM 4103 N N . GLU B 1 213 ? -85.901 -2.214 2.232 1.00 25.53 214 GLU B N 1
ATOM 4104 C CA . GLU B 1 213 ? -84.820 -2.924 1.555 1.00 26.41 214 GLU B CA 1
ATOM 4105 C C . GLU B 1 213 ? -85.357 -4.265 0.959 1.00 32.13 214 GLU B C 1
ATOM 4106 O O . GLU B 1 213 ? -85.004 -4.614 -0.169 1.00 32.38 214 GLU B O 1
ATOM 4112 N N . ALA B 1 214 ? -86.256 -4.968 1.702 1.00 28.91 215 ALA B N 1
ATOM 4113 C CA . ALA B 1 214 ? -86.892 -6.227 1.280 1.00 30.04 215 ALA B CA 1
ATOM 4114 C C . ALA B 1 214 ? -87.561 -6.144 -0.097 1.00 35.07 215 ALA B C 1
ATOM 4115 O O . ALA B 1 214 ? -87.560 -7.123 -0.832 1.00 34.92 215 ALA B O 1
ATOM 4117 N N . SER B 1 215 ? -88.114 -4.985 -0.447 1.00 30.61 216 SER B N 1
ATOM 4118 C CA . SER B 1 215 ? -88.789 -4.783 -1.719 1.00 30.42 216 SER B CA 1
ATOM 4119 C C . SER B 1 215 ? -87.856 -4.205 -2.788 1.00 33.21 216 SER B C 1
ATOM 4120 O O . SER B 1 215 ? -87.997 -4.540 -3.960 1.00 32.53 216 SER B O 1
ATOM 4123 N N . TYR B 1 216 ? -86.916 -3.314 -2.390 1.00 28.84 217 TYR B N 1
ATOM 4124 C CA . TYR B 1 216 ? -86.009 -2.650 -3.320 1.00 26.97 217 TYR B CA 1
ATOM 4125 C C . TYR B 1 216 ? -84.558 -2.886 -2.847 1.00 28.17 217 TYR B C 1
ATOM 4126 O O . TYR B 1 216 ? -83.975 -2.019 -2.186 1.00 26.48 217 TYR B O 1
ATOM 4135 N N . PRO B 1 217 ? -83.982 -4.083 -3.111 1.00 25.74 218 PRO B N 1
ATOM 4136 C CA . PRO B 1 217 ? -82.638 -4.380 -2.580 1.00 24.53 218 PRO B CA 1
ATOM 4137 C C . PRO B 1 217 ? -81.479 -3.600 -3.182 1.00 27.71 218 PRO B C 1
ATOM 4138 O O . PRO B 1 217 ? -81.553 -3.124 -4.319 1.00 26.34 218 PRO B O 1
ATOM 4142 N N . TYR B 1 218 ? -80.405 -3.473 -2.395 1.00 24.12 219 TYR B N 1
ATOM 4143 C CA . TYR B 1 218 ? -79.196 -2.762 -2.785 1.00 23.58 219 TYR B CA 1
ATOM 4144 C C . TYR B 1 218 ? -78.346 -3.560 -3.766 1.00 30.83 219 TYR B C 1
ATOM 4145 O O . TYR B 1 218 ? -78.042 -4.721 -3.508 1.00 31.17 219 TYR B O 1
ATOM 4154 N N . VAL B 1 219 ? -77.929 -2.925 -4.870 1.00 30.21 220 VAL B N 1
ATOM 4155 C CA . VAL B 1 219 ? -77.075 -3.565 -5.873 1.00 31.53 220 VAL B CA 1
ATOM 4156 C C . VAL B 1 219 ? -75.680 -2.906 -5.989 1.00 32.91 220 VAL B C 1
ATOM 4157 O O . VAL B 1 219 ? -74.755 -3.503 -6.518 1.00 31.82 220 VAL B O 1
ATOM 4161 N N . GLY B 1 220 ? -75.536 -1.699 -5.471 1.00 30.22 221 GLY B N 1
ATOM 4162 C CA . GLY B 1 220 ? -74.253 -1.003 -5.484 1.00 30.60 221 GLY B CA 1
ATOM 4163 C C . GLY B 1 220 ? -73.868 -0.374 -6.804 1.00 35.88 221 GLY B C 1
ATOM 4164 O O . GLY B 1 220 ? -72.696 -0.105 -7.056 1.00 37.33 221 GLY B O 1
ATOM 4165 N N . LYS B 1 221 ? -74.847 -0.150 -7.655 1.00 32.03 222 LYS B N 1
ATOM 4166 C CA . LYS B 1 221 ? -74.686 0.485 -8.957 1.00 32.23 222 LYS B CA 1
ATOM 4167 C C . LYS B 1 221 ? -76.047 1.039 -9.322 1.00 35.01 222 LYS B C 1
ATOM 4168 O O . LYS B 1 221 ? -77.063 0.436 -8.946 1.00 34.67 222 LYS B O 1
ATOM 4174 N N . ARG B 1 222 ? -76.077 2.153 -10.057 1.00 29.77 223 ARG B N 1
ATOM 4175 C CA . ARG B 1 222 ? -77.340 2.754 -10.467 1.00 29.69 223 ARG B CA 1
ATOM 4176 C C . ARG B 1 222 ? -77.978 1.937 -11.569 1.00 33.53 223 ARG B C 1
ATOM 4177 O O . ARG B 1 222 ? -77.319 1.550 -12.542 1.00 32.10 223 ARG B O 1
ATOM 4185 N N . GLU B 1 223 ? -79.261 1.652 -11.401 1.00 30.54 224 GLU B N 1
ATOM 4186 C CA . GLU B 1 223 ? -80.032 0.887 -12.369 1.00 31.22 224 GLU B CA 1
ATOM 4187 C C . GLU B 1 223 ? -81.272 1.666 -12.687 1.00 35.71 224 GLU B C 1
ATOM 4188 O O . GLU B 1 223 ? -81.490 2.729 -12.107 1.00 35.20 224 GLU B O 1
ATOM 4194 N N . THR B 1 224 ? -82.088 1.162 -13.604 1.00 33.81 225 THR B N 1
ATOM 4195 C CA . THR B 1 224 ? -83.329 1.847 -13.963 1.00 35.03 225 THR B CA 1
ATOM 4196 C C . THR B 1 224 ? -84.265 1.861 -12.758 1.00 39.24 225 THR B C 1
ATOM 4197 O O . THR B 1 224 ? -84.398 0.856 -12.053 1.00 38.45 225 THR B O 1
ATOM 4201 N N . CYS B 1 225 ? -84.857 3.027 -12.501 1.00 37.47 226 CYS B N 1
ATOM 4202 C CA . CYS B 1 225 ? -85.833 3.231 -11.447 1.00 38.70 226 CYS B CA 1
ATOM 4203 C C . CYS B 1 225 ? -86.997 2.248 -11.710 1.00 40.99 226 CYS B C 1
ATOM 4204 O O . CYS B 1 225 ? -87.629 2.312 -12.764 1.00 40.96 226 CYS B O 1
ATOM 4207 N N . ASP B 1 226 ? -87.209 1.294 -10.794 1.00 35.92 227 ASP B N 1
ATOM 4208 C CA . ASP B 1 226 ? -88.259 0.295 -10.933 1.00 35.35 227 ASP B CA 1
ATOM 4209 C C . ASP B 1 226 ? -89.413 0.594 -9.975 1.00 39.76 227 ASP B C 1
ATOM 4210 O O . ASP B 1 226 ? -89.352 0.226 -8.801 1.00 38.91 227 ASP B O 1
ATOM 4215 N N . LYS B 1 227 ? -90.478 1.245 -10.499 1.00 37.60 228 LYS B N 1
ATOM 4216 C CA . LYS B 1 227 ? -91.681 1.626 -9.747 1.00 38.56 228 LYS B CA 1
ATOM 4217 C C . LYS B 1 227 ? -92.420 0.429 -9.138 1.00 42.03 228 LYS B C 1
ATOM 4218 O O . LYS B 1 227 ? -93.057 0.597 -8.100 1.00 41.81 228 LYS B O 1
ATOM 4224 N N . ALA B 1 228 ? -92.307 -0.777 -9.747 1.00 37.38 229 ALA B N 1
ATOM 4225 C CA . ALA B 1 228 ? -92.943 -1.979 -9.208 1.00 38.10 229 ALA B CA 1
ATOM 4226 C C . ALA B 1 228 ? -92.327 -2.389 -7.847 1.00 40.47 229 ALA B C 1
ATOM 4227 O O . ALA B 1 228 ? -93.011 -2.979 -7.017 1.00 40.62 229 ALA B O 1
ATOM 4229 N N . LYS B 1 229 ? -91.053 -2.030 -7.617 1.00 34.87 230 LYS B N 1
ATOM 4230 C CA . LYS B 1 229 ? -90.331 -2.321 -6.380 1.00 32.95 230 LYS B CA 1
ATOM 4231 C C . LYS B 1 229 ? -90.651 -1.330 -5.258 1.00 36.56 230 LYS B C 1
ATOM 4232 O O . LYS B 1 229 ? -90.262 -1.557 -4.115 1.00 36.35 230 LYS B O 1
ATOM 4238 N N . ILE B 1 230 ? -91.328 -0.223 -5.574 1.00 33.20 231 ILE B N 1
ATOM 4239 C CA . ILE B 1 230 ? -91.665 0.791 -4.572 1.00 32.35 231 ILE B CA 1
ATOM 4240 C C . ILE B 1 230 ? -93.031 0.480 -3.957 1.00 36.99 231 ILE B C 1
ATOM 4241 O O . ILE B 1 230 ? -94.067 0.802 -4.546 1.00 38.27 231 ILE B O 1
ATOM 4246 N N . LYS B 1 231 ? -93.025 -0.194 -2.794 1.00 31.90 232 LYS B N 1
ATOM 4247 C CA . LYS B 1 231 ? -94.252 -0.580 -2.072 1.00 32.40 232 LYS B CA 1
ATOM 4248 C C . LYS B 1 231 ? -93.964 -0.658 -0.572 1.00 34.46 232 LYS B C 1
ATOM 4249 O O . LYS B 1 231 ? -92.786 -0.613 -0.194 1.00 30.61 232 LYS B O 1
ATOM 4255 N N . ASP B 1 232 ? -95.033 -0.738 0.283 1.00 31.17 233 ASP B N 1
ATOM 4256 C CA . ASP B 1 232 ? -94.944 -0.790 1.757 1.00 30.97 233 ASP B CA 1
ATOM 4257 C C . ASP B 1 232 ? -94.061 0.358 2.244 1.00 32.26 233 ASP B C 1
ATOM 4258 O O . ASP B 1 232 ? -93.187 0.170 3.087 1.00 31.76 233 ASP B O 1
ATOM 4263 N N . VAL B 1 233 ? -94.264 1.533 1.660 1.00 27.63 234 VAL B N 1
ATOM 4264 C CA . VAL B 1 233 ? -93.439 2.712 1.870 1.00 26.31 234 VAL B CA 1
ATOM 4265 C C . VAL B 1 233 ? -93.549 3.394 3.221 1.00 29.13 234 VAL B C 1
ATOM 4266 O O . VAL B 1 233 ? -94.609 3.391 3.846 1.00 27.65 234 VAL B O 1
ATOM 4270 N N . LEU B 1 234 ? -92.445 4.036 3.633 1.00 25.89 235 LEU B N 1
ATOM 4271 C CA . LEU B 1 234 ? -92.400 4.929 4.782 1.00 26.21 235 LEU B CA 1
ATOM 4272 C C . LEU B 1 234 ? -92.653 6.299 4.162 1.00 32.36 235 LEU B C 1
ATOM 4273 O O . LEU B 1 234 ? -91.948 6.701 3.227 1.00 32.79 235 LEU B O 1
ATOM 4278 N N . LYS B 1 235 ? -93.634 7.018 4.672 1.00 30.82 236 LYS B N 1
ATOM 4279 C CA . LYS B 1 235 ? -93.907 8.377 4.196 1.00 30.56 236 LYS B CA 1
ATOM 4280 C C . LYS B 1 235 ? -93.456 9.364 5.274 1.00 34.52 236 LYS B C 1
ATOM 4281 O O . LYS B 1 235 ? -93.628 9.083 6.462 1.00 34.54 236 LYS B O 1
ATOM 4287 N N . ILE B 1 236 ? -92.829 10.485 4.877 1.00 29.77 237 ILE B N 1
ATOM 4288 C CA . ILE B 1 236 ? -92.402 11.517 5.830 1.00 28.80 237 ILE B CA 1
ATOM 4289 C C . ILE B 1 236 ? -93.109 12.847 5.527 1.00 33.93 237 ILE B C 1
ATOM 4290 O O . ILE B 1 236 ? -93.675 13.020 4.439 1.00 33.36 237 ILE B O 1
ATOM 4295 N N . ASP B 1 237 ? -93.096 13.773 6.497 1.00 32.41 238 ASP B N 1
ATOM 4296 C CA . ASP B 1 237 ? -93.790 15.057 6.362 1.00 33.51 238 ASP B CA 1
ATOM 4297 C C . ASP B 1 237 ? -92.924 16.218 5.955 1.00 37.27 238 ASP B C 1
ATOM 4298 O O . ASP B 1 237 ? -93.362 17.081 5.211 1.00 39.23 238 ASP B O 1
ATOM 4303 N N . GLY B 1 238 ? -91.706 16.251 6.461 1.00 30.60 239 GLY B N 1
ATOM 4304 C CA . GLY B 1 238 ? -90.801 17.340 6.143 1.00 28.03 239 GLY B CA 1
ATOM 4305 C C . GLY B 1 238 ? -89.367 16.954 6.375 1.00 29.28 239 GLY B C 1
ATOM 4306 O O . GLY B 1 238 ? -89.040 15.776 6.585 1.00 26.58 239 GLY B O 1
ATOM 4307 N N . ARG B 1 239 ? -88.505 17.956 6.340 1.00 24.25 240 ARG B N 1
ATOM 4308 C CA . ARG B 1 239 ? -87.092 17.772 6.603 1.00 23.67 240 ARG B CA 1
ATOM 4309 C C . ARG B 1 239 ? -86.496 19.111 6.825 1.00 29.65 240 ARG B C 1
ATOM 4310 O O . ARG B 1 239 ? -87.021 20.116 6.338 1.00 30.62 240 ARG B O 1
ATOM 4318 N N . GLN B 1 240 ? -85.344 19.115 7.459 1.00 25.34 241 GLN B N 1
ATOM 4319 C CA . GLN B 1 240 ? -84.622 20.343 7.659 1.00 25.51 241 GLN B CA 1
ATOM 4320 C C . GLN B 1 240 ? -83.187 20.089 7.966 1.00 26.73 241 GLN B C 1
ATOM 4321 O O . GLN B 1 240 ? -82.781 18.963 8.299 1.00 23.24 241 GLN B O 1
ATOM 4327 N N . ASN B 1 241 ? -82.423 21.157 7.826 1.00 23.56 242 ASN B N 1
ATOM 4328 C CA . ASN B 1 241 ? -81.020 21.197 8.151 1.00 23.74 242 ASN B CA 1
ATOM 4329 C C . ASN B 1 241 ? -80.892 21.558 9.611 1.00 27.81 242 ASN B C 1
ATOM 4330 O O . ASN B 1 241 ? -81.708 22.312 10.164 1.00 26.58 242 ASN B O 1
ATOM 4335 N N . VAL B 1 242 ? -79.846 21.034 10.231 1.00 22.14 243 VAL B N 1
ATOM 4336 C CA . VAL B 1 242 ? -79.457 21.466 11.557 1.00 21.03 243 VAL B CA 1
ATOM 4337 C C . VAL B 1 242 ? -78.700 22.822 11.266 1.00 25.43 243 VAL B C 1
ATOM 4338 O O . VAL B 1 242 ? -77.914 22.865 10.305 1.00 23.42 243 VAL B O 1
ATOM 4342 N N . PRO B 1 243 ? -78.873 23.902 12.062 1.00 23.91 244 PRO B N 1
ATOM 4343 C CA . PRO B 1 243 ? -78.031 25.101 11.859 1.00 24.37 244 PRO B CA 1
ATOM 4344 C C . PRO B 1 243 ? -76.544 24.677 11.905 1.00 27.21 244 PRO B C 1
ATOM 4345 O O . PRO B 1 243 ? -76.120 23.966 12.832 1.00 26.91 244 PRO B O 1
ATOM 4349 N N . GLY B 1 244 ? -75.802 25.008 10.853 1.00 24.16 245 GLY B N 1
ATOM 4350 C CA . GLY B 1 244 ? -74.412 24.577 10.684 1.00 23.22 245 GLY B CA 1
ATOM 4351 C C . GLY B 1 244 ? -73.430 25.231 11.620 1.00 25.17 245 GLY B C 1
ATOM 4352 O O . GLY B 1 244 ? -73.737 26.274 12.189 1.00 25.11 245 GLY B O 1
ATOM 4353 N N . LEU B 1 245 ? -72.228 24.617 11.778 1.00 21.62 246 LEU B N 1
ATOM 4354 C CA . LEU B 1 245 ? -71.123 25.111 12.623 1.00 22.83 246 LEU B CA 1
ATOM 4355 C C . LEU B 1 245 ? -71.558 25.262 14.075 1.00 26.88 246 LEU B C 1
ATOM 4356 O O . LEU B 1 245 ? -71.158 26.206 14.740 1.00 24.80 246 LEU B O 1
ATOM 4361 N N . ASP B 1 246 ? -72.420 24.353 14.549 1.00 25.40 247 ASP B N 1
ATOM 4362 C CA . ASP B 1 246 ? -72.963 24.458 15.907 1.00 26.40 247 ASP B CA 1
ATOM 4363 C C . ASP B 1 246 ? -73.173 23.041 16.447 1.00 28.50 247 ASP B C 1
ATOM 4364 O O . ASP B 1 246 ? -74.214 22.429 16.211 1.00 27.88 247 ASP B O 1
ATOM 4369 N N . GLU B 1 247 ? -72.155 22.508 17.129 1.00 24.22 248 GLU B N 1
ATOM 4370 C CA . GLU B 1 247 ? -72.216 21.152 17.687 1.00 23.13 248 GLU B CA 1
ATOM 4371 C C . GLU B 1 247 ? -73.274 21.026 18.782 1.00 26.12 248 GLU B C 1
ATOM 4372 O O . GLU B 1 247 ? -73.794 19.936 18.974 1.00 25.26 248 GLU B O 1
ATOM 4378 N N . GLU B 1 248 ? -73.640 22.145 19.447 1.00 22.80 249 GLU B N 1
ATOM 4379 C CA . GLU B 1 248 ? -74.698 22.116 20.454 1.00 23.74 249 GLU B CA 1
ATOM 4380 C C . GLU B 1 248 ? -76.083 21.958 19.794 1.00 28.42 249 GLU B C 1
ATOM 4381 O O . GLU B 1 248 ? -76.898 21.184 20.297 1.00 27.30 249 GLU B O 1
ATOM 4387 N N . ALA B 1 249 ? -76.327 22.627 18.639 1.00 25.28 250 ALA B N 1
ATOM 4388 C CA . ALA B 1 249 ? -77.581 22.465 17.883 1.00 24.10 250 ALA B CA 1
ATOM 4389 C C . ALA B 1 249 ? -77.659 21.021 17.373 1.00 24.17 250 ALA B C 1
ATOM 4390 O O . ALA B 1 249 ? -78.731 20.424 17.385 1.00 21.36 250 ALA B O 1
ATOM 4392 N N . LEU B 1 250 ? -76.511 20.457 16.924 1.00 21.38 251 LEU B N 1
ATOM 4393 C CA . LEU B 1 250 ? -76.438 19.089 16.435 1.00 19.28 251 LEU B CA 1
ATOM 4394 C C . LEU B 1 250 ? -76.772 18.110 17.577 1.00 22.55 251 LEU B C 1
ATOM 4395 O O . LEU B 1 250 ? -77.525 17.153 17.361 1.00 21.99 251 LEU B O 1
ATOM 4400 N N . ARG B 1 251 ? -76.245 18.375 18.798 1.00 19.23 252 ARG B N 1
ATOM 4401 C CA . ARG B 1 251 ? -76.487 17.535 19.981 1.00 19.28 252 ARG B CA 1
ATOM 4402 C C . ARG B 1 251 ? -77.986 17.545 20.308 1.00 23.21 252 ARG B C 1
ATOM 4403 O O . ARG B 1 251 ? -78.553 16.481 20.581 1.00 22.44 252 ARG B O 1
ATOM 4411 N N . LYS B 1 252 ? -78.640 18.725 20.210 1.00 19.45 253 LYS B N 1
ATOM 4412 C CA . LYS B 1 252 ? -80.095 18.832 20.436 1.00 21.39 253 LYS B CA 1
ATOM 4413 C C . LYS B 1 252 ? -80.912 17.971 19.454 1.00 25.93 253 LYS B C 1
ATOM 4414 O O . LYS B 1 252 ? -81.887 17.353 19.863 1.00 26.26 253 LYS B O 1
ATOM 4420 N N . ALA B 1 253 ? -80.522 17.938 18.157 1.00 22.72 254 ALA B N 1
ATOM 4421 C CA . ALA B 1 253 ? -81.219 17.121 17.166 1.00 22.19 254 ALA B CA 1
ATOM 4422 C C . ALA B 1 253 ? -80.960 15.621 17.419 1.00 24.32 254 ALA B C 1
ATOM 4423 O O . ALA B 1 253 ? -81.925 14.847 17.474 1.00 25.20 254 ALA B O 1
ATOM 4425 N N . VAL B 1 254 ? -79.688 15.232 17.661 1.00 19.37 255 VAL B N 1
ATOM 4426 C CA . VAL B 1 254 ? -79.302 13.831 17.963 1.00 19.58 255 VAL B CA 1
ATOM 4427 C C . VAL B 1 254 ? -80.034 13.297 19.216 1.00 24.61 255 VAL B C 1
ATOM 4428 O O . VAL B 1 254 ? -80.412 12.129 19.244 1.00 23.73 255 VAL B O 1
ATOM 4432 N N . ALA B 1 255 ? -80.287 14.155 20.209 1.00 22.61 256 ALA B N 1
ATOM 4433 C CA . ALA B 1 255 ? -81.025 13.751 21.424 1.00 24.00 256 ALA B CA 1
ATOM 4434 C C . ALA B 1 255 ? -82.456 13.311 21.091 1.00 29.58 256 ALA B C 1
ATOM 4435 O O . ALA B 1 255 ? -83.059 12.568 21.861 1.00 31.62 256 ALA B O 1
ATOM 4437 N N . HIS B 1 256 ? -82.989 13.743 19.939 1.00 26.05 257 HIS B N 1
ATOM 4438 C CA . HIS B 1 256 ? -84.357 13.379 19.540 1.00 26.78 257 HIS B CA 1
ATOM 4439 C C . HIS B 1 256 ? -84.421 12.316 18.475 1.00 29.07 257 HIS B C 1
ATOM 4440 O O . HIS B 1 256 ? -85.405 11.585 18.424 1.00 30.06 257 HIS B O 1
ATOM 4447 N N . GLN B 1 257 ? -83.415 12.253 17.599 1.00 24.09 258 GLN B N 1
ATOM 4448 C CA . GLN B 1 257 ? -83.395 11.288 16.491 1.00 22.93 258 GLN B CA 1
ATOM 4449 C C . GLN B 1 257 ? -82.016 11.219 15.813 1.00 27.11 258 GLN B C 1
ATOM 4450 O O . GLN B 1 257 ? -81.302 12.232 15.780 1.00 27.62 258 GLN B O 1
ATOM 4456 N N . PRO B 1 258 ? -81.668 10.075 15.163 1.00 21.25 259 PRO B N 1
ATOM 4457 C CA . PRO B 1 258 ? -80.419 10.039 14.383 1.00 19.42 259 PRO B CA 1
ATOM 4458 C C . PRO B 1 258 ? -80.406 11.128 13.284 1.00 22.61 259 PRO B C 1
ATOM 4459 O O . PRO B 1 258 ? -81.452 11.489 12.737 1.00 23.10 259 PRO B O 1
ATOM 4463 N N . VAL B 1 259 ? -79.236 11.702 13.012 1.00 17.21 260 VAL B N 1
ATOM 4464 C CA . VAL B 1 259 ? -79.080 12.819 12.077 1.00 17.45 260 VAL B CA 1
ATOM 4465 C C . VAL B 1 259 ? -78.124 12.438 10.944 1.00 23.37 260 VAL B C 1
ATOM 4466 O O . VAL B 1 259 ? -77.099 11.784 11.199 1.00 23.10 260 VAL B O 1
ATOM 4470 N N . ALA B 1 260 ? -78.456 12.847 9.696 1.00 18.36 261 ALA B N 1
ATOM 4471 C CA . ALA B 1 260 ? -77.575 12.584 8.545 1.00 18.05 261 ALA B CA 1
ATOM 4472 C C . ALA B 1 260 ? -76.582 13.731 8.421 1.00 20.37 261 ALA B C 1
ATOM 4473 O O . ALA B 1 260 ? -76.969 14.889 8.554 1.00 19.56 261 ALA B O 1
ATOM 4475 N N . THR B 1 261 ? -75.296 13.431 8.198 1.00 17.12 262 THR B N 1
ATOM 4476 C CA . THR B 1 261 ? -74.309 14.514 8.089 1.00 17.17 262 THR B CA 1
ATOM 4477 C C . THR B 1 261 ? -73.167 14.146 7.164 1.00 19.75 262 THR B C 1
ATOM 4478 O O . THR B 1 261 ? -72.928 12.975 6.913 1.00 17.38 262 THR B O 1
ATOM 4482 N N . GLY B 1 262 ? -72.483 15.152 6.629 1.00 17.53 263 GLY B N 1
ATOM 4483 C CA . GLY B 1 262 ? -71.290 14.925 5.825 1.00 15.69 263 GLY B CA 1
ATOM 4484 C C . GLY B 1 262 ? -70.096 14.806 6.762 1.00 18.90 263 GLY B C 1
ATOM 4485 O O . GLY B 1 262 ? -70.080 15.384 7.862 1.00 19.34 263 GLY B O 1
ATOM 4486 N N . ILE B 1 263 ? -69.062 14.105 6.324 1.00 14.78 264 ILE B N 1
ATOM 4487 C CA . ILE B 1 263 ? -67.838 13.941 7.130 1.00 15.83 264 ILE B CA 1
ATOM 4488 C C . ILE B 1 263 ? -66.605 13.746 6.195 1.00 17.73 264 ILE B C 1
ATOM 4489 O O . ILE B 1 263 ? -66.762 13.230 5.082 1.00 16.81 264 ILE B O 1
ATOM 4494 N N . GLN B 1 264 ? -65.421 14.184 6.616 1.00 15.89 265 GLN B N 1
ATOM 4495 C CA . GLN B 1 264 ? -64.217 13.915 5.827 1.00 16.17 265 GLN B CA 1
ATOM 4496 C C . GLN B 1 264 ? -63.556 12.704 6.460 1.00 21.45 265 GLN B C 1
ATOM 4497 O O . GLN B 1 264 ? -63.176 12.754 7.638 1.00 22.06 265 GLN B O 1
ATOM 4503 N N . LEU B 1 265 ? -63.432 11.627 5.712 1.00 19.76 266 LEU B N 1
ATOM 4504 C CA . LEU B 1 265 ? -62.770 10.415 6.222 1.00 20.36 266 LEU B CA 1
ATOM 4505 C C . LEU B 1 265 ? -61.612 9.998 5.312 1.00 26.15 266 LEU B C 1
ATOM 4506 O O . LEU B 1 265 ? -61.578 8.885 4.785 1.00 28.09 266 LEU B O 1
ATOM 4511 N N . SER B 1 266 ? -60.669 10.892 5.120 1.00 22.26 267 SER B N 1
ATOM 4512 C CA . SER B 1 266 ? -59.497 10.624 4.271 1.00 22.24 267 SER B CA 1
ATOM 4513 C C . SER B 1 266 ? -58.317 10.319 5.183 1.00 23.20 267 SER B C 1
ATOM 4514 O O . SER B 1 266 ? -58.377 10.630 6.375 1.00 20.68 267 SER B O 1
ATOM 4517 N N . GLY B 1 267 ? -57.251 9.765 4.619 1.00 20.34 268 GLY B N 1
ATOM 4518 C CA . GLY B 1 267 ? -56.043 9.462 5.384 1.00 19.07 268 GLY B CA 1
ATOM 4519 C C . GLY B 1 267 ? -56.026 8.032 5.858 1.00 21.47 268 GLY B C 1
ATOM 4520 O O . GLY B 1 267 ? -57.075 7.436 6.120 1.00 19.41 268 GLY B O 1
ATOM 4521 N N . HIS B 1 268 ? -54.823 7.481 5.977 1.00 17.41 269 HIS B N 1
ATOM 4522 C CA . HIS B 1 268 ? -54.579 6.119 6.429 1.00 16.36 269 HIS B CA 1
ATOM 4523 C C . HIS B 1 268 ? -55.199 5.873 7.830 1.00 21.73 269 HIS B C 1
ATOM 4524 O O . HIS B 1 268 ? -55.787 4.824 8.066 1.00 21.81 269 HIS B O 1
ATOM 4531 N N . GLY B 1 269 ? -55.062 6.830 8.742 1.00 19.13 270 GLY B N 1
ATOM 4532 C CA . GLY B 1 269 ? -55.610 6.682 10.089 1.00 19.62 270 GLY B CA 1
ATOM 4533 C C . GLY B 1 269 ? -57.106 6.411 10.099 1.00 24.09 270 GLY B C 1
ATOM 4534 O O . GLY B 1 269 ? -57.577 5.556 10.854 1.00 25.89 270 GLY B O 1
ATOM 4535 N N . LEU B 1 270 ? -57.866 7.098 9.238 1.00 17.96 271 LEU B N 1
ATOM 4536 C CA . LEU B 1 270 ? -59.309 6.867 9.169 1.00 17.74 271 LEU B CA 1
ATOM 4537 C C . LEU B 1 270 ? -59.671 5.629 8.337 1.00 20.77 271 LEU B C 1
ATOM 4538 O O . LEU B 1 270 ? -60.664 4.980 8.613 1.00 21.32 271 LEU B O 1
ATOM 4543 N N . GLN B 1 271 ? -58.832 5.244 7.382 1.00 17.25 272 GLN B N 1
ATOM 4544 C CA . GLN B 1 271 ? -59.052 4.025 6.587 1.00 16.83 272 GLN B CA 1
ATOM 4545 C C . GLN B 1 271 ? -58.936 2.776 7.512 1.00 19.42 272 GLN B C 1
ATOM 4546 O O . GLN B 1 271 ? -59.629 1.788 7.297 1.00 17.80 272 GLN B O 1
ATOM 4552 N N . PHE B 1 272 ? -58.107 2.861 8.556 1.00 16.72 273 PHE B N 1
ATOM 4553 C CA . PHE B 1 272 ? -57.862 1.748 9.462 1.00 16.64 273 PHE B CA 1
ATOM 4554 C C . PHE B 1 272 ? -58.281 1.981 10.912 1.00 20.89 273 PHE B C 1
ATOM 4555 O O . PHE B 1 272 ? -57.962 1.151 11.756 1.00 20.45 273 PHE B O 1
ATOM 4563 N N . TYR B 1 273 ? -59.062 3.047 11.201 1.00 17.62 274 TYR B N 1
ATOM 4564 C CA . TYR B 1 273 ? -59.561 3.306 12.547 1.00 17.97 274 TYR B CA 1
ATOM 4565 C C . TYR B 1 273 ? -60.190 2.024 13.116 1.00 21.50 274 TYR B C 1
ATOM 4566 O O . TYR B 1 273 ? -60.965 1.369 12.428 1.00 19.72 274 TYR B O 1
ATOM 4575 N N . SER B 1 274 ? -59.831 1.659 14.347 1.00 21.74 275 SER B N 1
ATOM 4576 C CA . SER B 1 274 ? -60.358 0.448 14.986 1.00 22.35 275 SER B CA 1
ATOM 4577 C C . SER B 1 274 ? -61.238 0.725 16.183 1.00 28.12 275 SER B C 1
ATOM 4578 O O . SER B 1 274 ? -62.303 0.122 16.279 1.00 27.95 275 SER B O 1
ATOM 4581 N N . GLU B 1 275 ? -60.772 1.513 17.156 1.00 25.22 276 GLU B N 1
ATOM 4582 C CA . GLU B 1 275 ? -61.525 1.749 18.402 1.00 24.67 276 GLU B CA 1
ATOM 4583 C C . GLU B 1 275 ? -61.022 2.981 19.107 1.00 26.92 276 GLU B C 1
ATOM 4584 O O . GLU B 1 275 ? -59.930 3.459 18.797 1.00 27.49 276 GLU B O 1
ATOM 4590 N N . GLY B 1 276 ? -61.769 3.402 20.114 1.00 20.95 277 GLY B N 1
ATOM 4591 C CA . GLY B 1 276 ? -61.435 4.575 20.910 1.00 21.50 277 GLY B CA 1
ATOM 4592 C C . GLY B 1 276 ? -62.066 5.815 20.317 1.00 24.09 277 GLY B C 1
ATOM 4593 O O . GLY B 1 276 ? -62.893 5.726 19.407 1.00 23.44 277 GLY B O 1
ATOM 4594 N N . VAL B 1 277 ? -61.703 6.977 20.839 1.00 22.10 278 VAL B N 1
ATOM 4595 C CA . VAL B 1 277 ? -62.250 8.226 20.327 1.00 18.64 278 VAL B CA 1
ATOM 4596 C C . VAL B 1 277 ? -61.242 8.778 19.343 1.00 22.51 278 VAL B C 1
ATOM 4597 O O . VAL B 1 277 ? -60.104 9.049 19.725 1.00 22.48 278 VAL B O 1
ATOM 4601 N N . TYR B 1 278 ? -61.665 8.975 18.083 1.00 19.55 279 TYR B N 1
ATOM 4602 C CA . TYR B 1 278 ? -60.775 9.544 17.088 1.00 19.45 279 TYR B CA 1
ATOM 4603 C C . TYR B 1 278 ? -60.534 11.046 17.404 1.00 23.31 279 TYR B C 1
ATOM 4604 O O . TYR B 1 278 ? -61.482 11.819 17.447 1.00 21.32 279 TYR B O 1
ATOM 4613 N N . THR B 1 279 ? -59.298 11.425 17.701 1.00 21.38 280 THR B N 1
ATOM 4614 C CA . THR B 1 279 ? -58.942 12.810 18.040 1.00 22.51 280 THR B CA 1
ATOM 4615 C C . THR B 1 279 ? -57.819 13.291 17.137 1.00 27.03 280 THR B C 1
ATOM 4616 O O . THR B 1 279 ? -57.277 14.361 17.358 1.00 26.51 280 THR B O 1
ATOM 4620 N N . GLY B 1 280 ? -57.489 12.494 16.127 1.00 24.38 281 GLY B N 1
ATOM 4621 C CA . GLY B 1 280 ? -56.416 12.783 15.197 1.00 24.20 281 GLY B CA 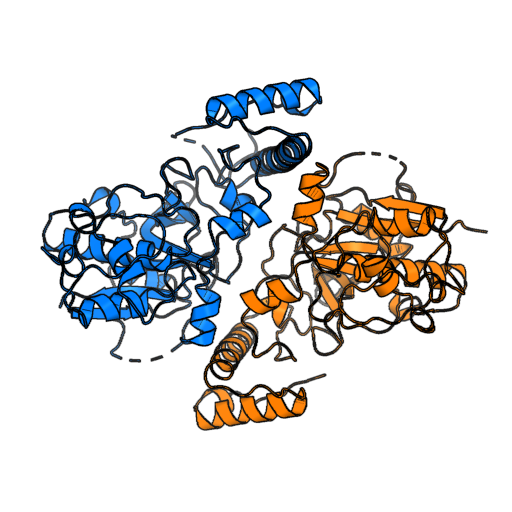1
ATOM 4622 C C . GLY B 1 280 ? -56.750 13.870 14.208 1.00 31.52 281 GLY B C 1
ATOM 4623 O O . GLY B 1 280 ? -57.816 14.488 14.264 1.00 29.87 281 GLY B O 1
ATOM 4624 N N . ASP B 1 281 ? -55.830 14.080 13.277 1.00 30.94 282 ASP B N 1
ATOM 4625 C CA . ASP B 1 281 ? -55.976 15.092 12.248 1.00 30.87 282 ASP B CA 1
ATOM 4626 C C . ASP B 1 281 ? -57.063 14.752 11.286 1.00 32.62 282 ASP B C 1
ATOM 4627 O O . ASP B 1 281 ? -57.360 13.575 11.041 1.00 33.26 282 ASP B O 1
ATOM 4632 N N . CYS B 1 282 ? -57.728 15.808 10.838 1.00 26.92 283 CYS B N 1
ATOM 4633 C CA . CYS B 1 282 ? -58.865 15.758 9.962 1.00 27.60 283 CYS B CA 1
ATOM 4634 C C . CYS B 1 282 ? -59.115 17.129 9.346 1.00 36.92 283 CYS B C 1
ATOM 4635 O O . CYS B 1 282 ? -58.925 18.153 10.007 1.00 42.21 283 CYS B O 1
ATOM 4638 N N . GLY B 1 283 ? -59.591 17.131 8.111 1.00 30.22 284 GLY B N 1
ATOM 4639 C CA . GLY B 1 283 ? -59.913 18.347 7.380 1.00 28.45 284 GLY B CA 1
ATOM 4640 C C . GLY B 1 283 ? -61.368 18.757 7.521 1.00 27.90 284 GLY B C 1
ATOM 4641 O O . GLY B 1 283 ? -62.127 18.179 8.306 1.00 28.81 284 GLY B O 1
ATOM 4642 N N . THR B 1 284 ? -61.760 19.766 6.756 1.00 20.39 285 THR B N 1
ATOM 4643 C CA . THR B 1 284 ? -63.119 20.292 6.764 1.00 19.45 285 THR B CA 1
ATOM 4644 C C . THR B 1 284 ? -63.699 20.268 5.327 1.00 26.19 285 THR B C 1
ATOM 4645 O O . THR B 1 284 ? -64.407 21.196 4.920 1.00 27.66 285 THR B O 1
ATOM 4649 N N . GLU B 1 285 ? -63.446 19.161 4.585 1.00 22.51 286 GLU B N 1
ATOM 4650 C CA . GLU B 1 285 ? -64.000 18.886 3.252 1.00 21.16 286 GLU B CA 1
ATOM 4651 C C . GLU B 1 285 ? -64.915 17.685 3.443 1.00 22.40 286 GLU B C 1
ATOM 4652 O O . GLU B 1 285 ? -64.517 16.578 3.094 1.00 21.97 286 GLU B O 1
ATOM 4658 N N . PRO B 1 286 ? -66.109 17.855 4.067 1.00 19.97 287 PRO B N 1
ATOM 4659 C CA . PRO B 1 286 ? -66.962 16.692 4.350 1.00 20.24 287 PRO B CA 1
ATOM 4660 C C . PRO B 1 286 ? -67.641 16.036 3.132 1.00 25.76 287 PRO B C 1
ATOM 4661 O O . PRO B 1 286 ? -68.841 16.214 2.929 1.00 29.68 287 PRO B O 1
ATOM 4665 N N . ASN B 1 287 ? -66.909 15.204 2.374 1.00 19.21 288 ASN B N 1
ATOM 4666 C CA . ASN B 1 287 ? -67.446 14.557 1.163 1.00 18.55 288 ASN B CA 1
ATOM 4667 C C . ASN B 1 287 ? -68.221 13.230 1.309 1.00 22.35 288 ASN B C 1
ATOM 4668 O O . ASN B 1 287 ? -68.857 12.788 0.346 1.00 20.17 288 ASN B O 1
ATOM 4673 N N . HIS B 1 288 ? -68.180 12.620 2.506 1.00 18.96 289 HIS B N 1
ATOM 4674 C CA . HIS B 1 288 ? -68.772 11.315 2.806 1.00 17.67 289 HIS B CA 1
ATOM 4675 C C . HIS B 1 288 ? -69.963 11.426 3.778 1.00 21.93 289 HIS B C 1
ATOM 4676 O O . HIS B 1 288 ? -69.860 12.088 4.788 1.00 22.07 289 HIS B O 1
ATOM 4683 N N . GLY B 1 289 ? -71.086 10.788 3.451 1.00 18.22 290 GLY B N 1
ATOM 4684 C CA . GLY B 1 289 ? -72.292 10.853 4.284 1.00 17.13 290 GLY B CA 1
ATOM 4685 C C . GLY B 1 289 ? -72.296 9.775 5.333 1.00 19.14 290 GLY B C 1
ATOM 4686 O O . GLY B 1 289 ? -71.881 8.647 5.055 1.00 17.68 290 GLY B O 1
ATOM 4687 N N . VAL B 1 290 ? -72.676 10.135 6.574 1.00 16.32 291 VAL B N 1
ATOM 4688 C CA . VAL B 1 290 ? -72.763 9.192 7.725 1.00 16.34 291 VAL B CA 1
ATOM 4689 C C . VAL B 1 290 ? -73.994 9.548 8.558 1.00 19.98 291 VAL B C 1
ATOM 4690 O O . VAL B 1 290 ? -74.542 10.632 8.414 1.00 19.82 291 VAL B O 1
ATOM 4694 N N . GLY B 1 291 ? -74.393 8.650 9.440 1.00 18.87 292 GLY B N 1
ATOM 4695 C CA . GLY B 1 291 ? -75.488 8.892 10.368 1.00 18.06 292 GLY B CA 1
ATOM 4696 C C . GLY B 1 291 ? -74.949 9.055 11.781 1.00 20.75 292 GLY B C 1
ATOM 4697 O O . GLY B 1 291 ? -74.127 8.252 12.235 1.00 21.68 292 GLY B O 1
ATOM 4698 N N . ILE B 1 292 ? -75.357 10.109 12.476 1.00 17.25 293 ILE B N 1
ATOM 4699 C CA . ILE B 1 292 ? -74.965 10.293 13.883 1.00 17.71 293 ILE B CA 1
ATOM 4700 C C . ILE B 1 292 ? -76.063 9.640 14.714 1.00 20.13 293 ILE B C 1
ATOM 4701 O O . ILE B 1 292 ? -77.202 10.064 14.625 1.00 20.41 293 ILE B O 1
ATOM 4706 N N . VAL B 1 293 ? -75.727 8.602 15.477 1.00 16.37 294 VAL B N 1
ATOM 4707 C CA . VAL B 1 293 ? -76.723 7.830 16.270 1.00 17.56 294 VAL B CA 1
ATOM 4708 C C . VAL B 1 293 ? -76.577 8.024 17.783 1.00 22.68 294 VAL B C 1
ATOM 4709 O O . VAL B 1 293 ? -77.298 7.414 18.568 1.00 23.96 294 VAL B O 1
ATOM 4713 N N . GLY B 1 294 ? -75.640 8.856 18.184 1.00 19.62 295 GLY B N 1
ATOM 4714 C CA . GLY B 1 294 ? -75.462 9.105 19.606 1.00 21.48 295 GLY B CA 1
ATOM 4715 C C . GLY B 1 294 ? -74.302 10.012 19.933 1.00 23.48 295 GLY B C 1
ATOM 4716 O O . GLY B 1 294 ? -73.605 10.500 19.041 1.00 22.19 295 GLY B O 1
ATOM 4717 N N . TYR B 1 295 ? -74.100 10.223 21.236 1.00 20.56 296 TYR B N 1
ATOM 4718 C CA . TYR B 1 295 ? -73.028 11.051 21.787 1.00 19.22 296 TYR B CA 1
ATOM 4719 C C . TYR B 1 295 ? -72.833 10.679 23.235 1.00 23.85 296 TYR B C 1
ATOM 4720 O O . TYR B 1 295 ? -73.749 10.129 23.858 1.00 21.75 296 TYR B O 1
ATOM 4729 N N . GLY B 1 296 ? -71.657 11.010 23.767 1.00 20.54 297 GLY B N 1
ATOM 4730 C CA . GLY B 1 296 ? -71.315 10.737 25.158 1.00 20.80 297 GLY B CA 1
ATOM 4731 C C . GLY B 1 296 ? -69.964 11.301 25.526 1.00 26.44 297 GLY B C 1
ATOM 4732 O O . GLY B 1 296 ? -69.479 12.252 24.897 1.00 24.78 297 GLY B O 1
ATOM 4733 N N . GLU B 1 297 ? -69.358 10.729 26.570 1.00 24.56 298 GLU B N 1
ATOM 4734 C CA . GLU B 1 297 ? -68.048 11.149 27.086 1.00 24.67 298 GLU B CA 1
ATOM 4735 C C . GLU B 1 297 ? -67.398 9.902 27.660 1.00 29.92 298 GLU B C 1
ATOM 4736 O O . GLU B 1 297 ? -68.044 9.214 28.445 1.00 29.73 298 GLU B O 1
ATOM 4742 N N . ASN B 1 298 ? -66.173 9.553 27.218 1.00 26.43 299 ASN B N 1
ATOM 4743 C CA . ASN B 1 298 ? -65.527 8.331 27.710 1.00 27.49 299 ASN B CA 1
ATOM 4744 C C . ASN B 1 298 ? -65.017 8.473 29.157 1.00 34.69 299 ASN B C 1
ATOM 4745 O O . ASN B 1 298 ? -65.131 9.562 29.741 1.00 34.67 299 ASN B O 1
ATOM 4750 N N . GLU B 1 299 ? -64.431 7.392 29.720 1.00 33.28 300 GLU B N 1
ATOM 4751 C CA . GLU B 1 299 ? -63.936 7.393 31.109 1.00 36.04 300 GLU B CA 1
ATOM 4752 C C . GLU B 1 299 ? -62.844 8.434 31.401 1.00 39.89 300 GLU B C 1
ATOM 4753 O O . GLU B 1 299 ? -62.740 8.906 32.531 1.00 41.31 300 GLU B O 1
ATOM 4759 N N . LYS B 1 300 ? -62.077 8.824 30.375 1.00 34.60 301 LYS B N 1
ATOM 4760 C CA . LYS B 1 300 ? -61.033 9.831 30.519 1.00 34.80 301 LYS B CA 1
ATOM 4761 C C . LYS B 1 300 ? -61.491 11.287 30.284 1.00 39.07 301 LYS B C 1
ATOM 4762 O O . LYS B 1 300 ? -60.664 12.194 30.306 1.00 41.25 301 LYS B O 1
ATOM 4768 N N . GLY B 1 301 ? -62.801 11.501 30.146 1.00 32.31 302 GLY B N 1
ATOM 4769 C CA . GLY B 1 301 ? -63.369 12.829 29.945 1.00 30.51 302 GLY B CA 1
ATOM 4770 C C . GLY B 1 301 ? -63.405 13.293 28.498 1.00 30.61 302 GLY B C 1
ATOM 4771 O O . GLY B 1 301 ? -63.721 14.454 28.239 1.00 29.83 302 GLY B O 1
ATOM 4772 N N . ILE B 1 302 ? -63.093 12.407 27.537 1.00 25.53 303 ILE B N 1
ATOM 4773 C CA . ILE B 1 302 ? -63.133 12.786 26.113 1.00 23.26 303 ILE B CA 1
ATOM 4774 C C . ILE B 1 302 ? -64.565 12.689 25.566 1.00 26.04 303 ILE B C 1
ATOM 4775 O O . ILE B 1 302 ? -65.114 11.595 25.480 1.00 25.91 303 ILE B O 1
ATOM 4780 N N . LYS B 1 303 ? -65.144 13.824 25.179 1.00 21.97 304 LYS B N 1
ATOM 4781 C CA . LYS B 1 303 ? -66.489 13.900 24.581 1.00 21.40 304 LYS B CA 1
ATOM 4782 C C . LYS B 1 303 ? -66.468 13.361 23.159 1.00 23.31 304 LYS B C 1
ATOM 4783 O O . LYS B 1 303 ? -65.501 13.592 22.435 1.00 20.04 304 LYS B O 1
ATOM 4789 N N . PHE B 1 304 ? -67.530 12.657 22.754 1.00 20.14 305 PHE B N 1
ATOM 4790 C CA . PHE B 1 304 ? -67.590 12.078 21.419 1.00 18.98 305 PHE B CA 1
ATOM 4791 C C . PHE B 1 304 ? -68.979 12.058 20.797 1.00 21.35 305 PHE B C 1
ATOM 4792 O O . PHE B 1 304 ? -69.978 12.206 21.502 1.00 21.30 305 PHE B O 1
ATOM 4800 N N . TRP B 1 305 ? -69.025 11.835 19.466 1.00 17.66 306 TRP B N 1
ATOM 4801 C CA . TRP B 1 305 ? -70.223 11.559 18.662 1.00 17.21 306 TRP B CA 1
ATOM 4802 C C . TRP B 1 305 ? -70.090 10.085 18.322 1.00 22.36 306 TRP B C 1
ATOM 4803 O O . TRP B 1 305 ? -68.966 9.629 18.093 1.00 20.85 306 TRP B O 1
ATOM 4814 N N . THR B 1 306 ? -71.213 9.351 18.230 1.00 20.62 307 THR B N 1
ATOM 4815 C CA . THR B 1 306 ? -71.221 7.967 17.782 1.00 20.27 307 THR B CA 1
ATOM 4816 C C . THR B 1 306 ? -71.783 8.006 16.373 1.00 21.68 307 THR B C 1
ATOM 4817 O O . THR B 1 306 ? -72.937 8.379 16.149 1.00 19.96 307 THR B O 1
ATOM 4821 N N . VAL B 1 307 ? -70.929 7.657 15.427 1.00 17.86 308 VAL B N 1
ATOM 4822 C CA . VAL B 1 307 ? -71.213 7.746 13.998 1.00 17.25 308 VAL B CA 1
ATOM 4823 C C . VAL B 1 307 ? -71.317 6.368 13.343 1.00 20.95 308 VAL B C 1
ATOM 4824 O O . VAL B 1 307 ? -70.397 5.566 13.458 1.00 19.08 308 VAL B O 1
ATOM 4828 N N . LYS B 1 308 ? -72.420 6.126 12.622 1.00 18.61 309 LYS B N 1
ATOM 4829 C CA . LYS B 1 308 ? -72.636 4.887 11.899 1.00 16.98 309 LYS B CA 1
ATOM 4830 C C . LYS B 1 308 ? -72.070 5.065 10.512 1.00 21.21 309 LYS B C 1
ATOM 4831 O O . LYS B 1 308 ? -72.518 5.938 9.761 1.00 18.79 309 LYS B O 1
ATOM 4837 N N . ASN B 1 309 ? -71.136 4.200 10.141 1.00 19.17 310 ASN B N 1
ATOM 4838 C CA . ASN B 1 309 ? -70.551 4.250 8.804 1.00 18.97 310 ASN B CA 1
ATOM 4839 C C . ASN B 1 309 ? -71.122 3.122 7.924 1.00 23.49 310 ASN B C 1
ATOM 4840 O O . ASN B 1 309 ? -71.774 2.220 8.433 1.00 22.87 310 ASN B O 1
ATOM 4845 N N . SER B 1 310 ? -70.894 3.184 6.612 1.00 19.54 311 SER B N 1
ATOM 4846 C CA . SER B 1 310 ? -71.386 2.199 5.641 1.00 19.06 311 SER B CA 1
ATOM 4847 C C . SER B 1 310 ? -70.239 1.422 4.969 1.00 21.14 311 SER B C 1
ATOM 4848 O O . SER B 1 310 ? -70.303 1.112 3.767 1.00 18.54 311 SER B O 1
ATOM 4851 N N . TRP B 1 311 ? -69.181 1.123 5.746 1.00 19.38 312 TRP B N 1
ATOM 4852 C CA . TRP B 1 311 ? -68.000 0.399 5.241 1.00 18.16 312 TRP B CA 1
ATOM 4853 C C . TRP B 1 311 ? -67.938 -1.014 5.776 1.00 22.76 312 TRP B C 1
ATOM 4854 O O . TRP B 1 311 ? -66.846 -1.602 5.874 1.00 23.10 312 TRP B O 1
ATOM 4865 N N . GLY B 1 312 ? -69.092 -1.547 6.160 1.00 17.67 313 GLY B N 1
ATOM 4866 C CA . GLY B 1 312 ? -69.150 -2.905 6.673 1.00 18.13 313 GLY B CA 1
ATOM 4867 C C . GLY B 1 312 ? -68.688 -3.060 8.114 1.00 25.54 313 GLY B C 1
ATOM 4868 O O . GLY B 1 312 ? -68.233 -2.104 8.739 1.00 25.39 313 GLY B O 1
ATOM 4869 N N . PRO B 1 313 ? -68.795 -4.262 8.692 1.00 25.50 314 PRO B N 1
ATOM 4870 C CA . PRO B 1 313 ? -68.484 -4.406 10.127 1.00 25.78 314 PRO B CA 1
ATOM 4871 C C . PRO B 1 313 ? -67.006 -4.618 10.485 1.00 27.79 314 PRO B C 1
ATOM 4872 O O . PRO B 1 313 ? -66.676 -4.599 11.666 1.00 27.45 314 PRO B O 1
ATOM 4876 N N . THR B 1 314 ? -66.112 -4.786 9.490 1.00 23.67 315 THR B N 1
ATOM 4877 C CA . THR B 1 314 ? -64.673 -4.968 9.780 1.00 23.16 315 THR B CA 1
ATOM 4878 C C . THR B 1 314 ? -63.974 -3.617 10.041 1.00 25.72 315 THR B C 1
ATOM 4879 O O . THR B 1 314 ? -62.839 -3.603 10.497 1.00 26.57 315 THR B O 1
ATOM 4883 N N . TRP B 1 315 ? -64.620 -2.507 9.737 1.00 20.87 316 TRP B N 1
ATOM 4884 C CA . TRP B 1 315 ? -64.041 -1.186 9.958 1.00 20.64 316 TRP B CA 1
ATOM 4885 C C . TRP B 1 315 ? -64.539 -0.645 11.291 1.00 24.85 316 TRP B C 1
ATOM 4886 O O . TRP B 1 315 ? -65.682 -0.866 11.657 1.00 23.99 316 TRP B O 1
ATOM 4897 N N . GLY B 1 316 ? -63.679 0.056 12.004 1.00 22.47 317 GLY B N 1
ATOM 4898 C CA . GLY B 1 316 ? -64.025 0.678 13.280 1.00 21.65 317 GLY B CA 1
ATOM 4899 C C . GLY B 1 316 ? -64.540 -0.271 14.340 1.00 26.65 317 GLY B C 1
ATOM 4900 O O . GLY B 1 316 ? -64.135 -1.436 14.384 1.00 25.91 317 GLY B O 1
ATOM 4901 N N . GLU B 1 317 ? -65.434 0.212 15.215 1.00 23.62 318 GLU B N 1
ATOM 4902 C CA . GLU B 1 317 ? -65.988 -0.623 16.298 1.00 23.49 318 GLU B CA 1
ATOM 4903 C C . GLU B 1 317 ? -67.260 -1.265 15.755 1.00 25.99 318 GLU B C 1
ATOM 4904 O O . GLU B 1 317 ? -68.344 -0.676 15.850 1.00 22.79 318 GLU B O 1
ATOM 4910 N N . LYS B 1 318 ? -67.103 -2.414 15.071 1.00 25.04 319 LYS B N 1
ATOM 4911 C CA . LYS B 1 318 ? -68.198 -3.124 14.366 1.00 25.10 319 LYS B CA 1
ATOM 4912 C C . LYS B 1 318 ? -68.896 -2.186 13.353 1.00 25.30 319 LYS B C 1
ATOM 4913 O O . LYS B 1 318 ? -70.110 -2.200 13.226 1.00 25.01 319 LYS B O 1
ATOM 4919 N N . GLY B 1 319 ? -68.136 -1.339 12.686 1.00 18.25 320 GLY B N 1
ATOM 4920 C CA . GLY B 1 319 ? -68.718 -0.425 11.705 1.00 16.83 320 GLY B CA 1
ATOM 4921 C C . GLY B 1 319 ? -68.964 1.005 12.157 1.00 21.20 320 GLY B C 1
ATOM 4922 O O . GLY B 1 319 ? -69.323 1.850 11.330 1.00 19.71 320 GLY B O 1
ATOM 4923 N N . TYR B 1 320 ? -68.729 1.303 13.449 1.00 19.06 321 TYR B N 1
ATOM 4924 C CA . TYR B 1 320 ? -68.923 2.636 14.051 1.00 18.18 321 TYR B CA 1
ATOM 4925 C C . TYR B 1 320 ? -67.630 3.340 14.352 1.00 20.45 321 TYR B C 1
ATOM 4926 O O . TYR B 1 320 ? -66.619 2.704 14.583 1.00 20.47 321 TYR B O 1
ATOM 4935 N N . ILE B 1 321 ? -67.690 4.660 14.411 1.00 17.04 322 ILE B N 1
ATOM 4936 C CA . ILE B 1 321 ? -66.578 5.511 14.828 1.00 16.60 322 ILE B CA 1
ATOM 4937 C C . ILE B 1 321 ? -67.049 6.434 15.919 1.00 21.13 322 ILE B C 1
ATOM 4938 O O . ILE B 1 321 ? -68.108 7.047 15.774 1.00 20.98 322 ILE B O 1
ATOM 4943 N N . HIS B 1 322 ? -66.270 6.541 17.004 1.00 19.51 323 HIS B N 1
ATOM 4944 C CA . HIS B 1 322 ? -66.499 7.533 18.042 1.00 19.04 323 HIS B CA 1
ATOM 4945 C C . HIS B 1 322 ? -65.555 8.681 17.685 1.00 21.53 323 HIS B C 1
ATOM 4946 O O . HIS B 1 322 ? -64.337 8.505 17.634 1.00 18.35 323 HIS B O 1
ATOM 4953 N N . LEU B 1 323 ? -66.143 9.834 17.380 1.00 21.15 324 LEU B N 1
ATOM 4954 C CA . LEU B 1 323 ? -65.415 11.003 16.922 1.00 21.30 324 LEU B CA 1
ATOM 4955 C C . LEU B 1 323 ? -65.397 12.062 17.973 1.00 22.03 324 LEU B C 1
ATOM 4956 O O . LEU B 1 323 ? -66.445 12.359 18.529 1.00 20.14 324 LEU B O 1
ATOM 4961 N N . GLN B 1 324 ? -64.251 12.731 18.179 1.00 19.11 325 GLN B N 1
ATOM 4962 C CA . GLN B 1 324 ? -64.219 13.794 19.194 1.00 19.96 325 GLN B CA 1
ATOM 4963 C C . GLN B 1 324 ? -65.313 14.840 18.923 1.00 21.39 325 GLN B C 1
ATOM 4964 O O . GLN B 1 324 ? -65.550 15.217 17.775 1.00 18.18 325 GLN B O 1
ATOM 4970 N N . ARG B 1 325 ? -66.038 15.196 19.985 1.00 18.65 326 ARG B N 1
ATOM 4971 C CA . ARG B 1 325 ? -67.119 16.175 19.988 1.00 19.44 326 ARG B CA 1
ATOM 4972 C C . ARG B 1 325 ? -66.576 17.416 20.713 1.00 24.51 326 ARG B C 1
ATOM 4973 O O . ARG B 1 325 ? -65.937 17.272 21.754 1.00 24.89 326 ARG B O 1
ATOM 4981 N N . GLY B 1 326 ? -66.827 18.599 20.160 1.00 21.85 327 GLY B N 1
ATOM 4982 C CA . GLY B 1 326 ? -66.334 19.858 20.726 1.00 21.70 327 GLY B CA 1
ATOM 4983 C C . GLY B 1 326 ? -64.923 20.222 20.274 1.00 23.98 327 GLY B C 1
ATOM 4984 O O . GLY B 1 326 ? -64.262 21.062 20.892 1.00 23.78 327 GLY B O 1
ATOM 4985 N N . ALA B 1 327 ? -64.446 19.608 19.183 1.00 19.24 328 ALA B N 1
ATOM 4986 C CA . ALA B 1 327 ? -63.068 19.831 18.717 1.00 20.01 328 ALA B CA 1
ATOM 4987 C C . ALA B 1 327 ? -62.803 21.201 18.079 1.00 23.71 328 ALA B C 1
ATOM 4988 O O . ALA B 1 327 ? -61.731 21.770 18.253 1.00 25.73 328 ALA B O 1
ATOM 4990 N N . ARG B 1 328 ? -63.781 21.739 17.371 1.00 20.61 329 ARG B N 1
ATOM 4991 C CA . ARG B 1 328 ? -63.682 22.995 16.609 1.00 20.16 329 ARG B CA 1
ATOM 4992 C C . ARG B 1 328 ? -65.087 23.358 16.161 1.00 22.27 329 ARG B C 1
ATOM 4993 O O . ARG B 1 328 ? -66.006 22.529 16.254 1.00 20.76 329 ARG B O 1
ATOM 5001 N N . LYS B 1 329 ? -65.260 24.584 15.679 1.00 18.13 330 LYS B N 1
ATOM 5002 C CA . LYS B 1 329 ? -66.567 25.104 15.253 1.00 18.95 330 LYS B CA 1
ATOM 5003 C C . LYS B 1 329 ? -67.263 24.199 14.204 1.00 21.65 330 LYS B C 1
ATOM 5004 O O . LYS B 1 329 ? -68.457 23.951 14.314 1.00 20.30 330 LYS B O 1
ATOM 5010 N N . GLU B 1 330 ? -66.497 23.687 13.212 1.00 17.59 331 GLU B N 1
ATOM 5011 C CA . GLU B 1 330 ? -67.012 22.839 12.122 1.00 17.24 331 GLU B CA 1
ATOM 5012 C C . GLU B 1 330 ? -67.249 21.421 12.563 1.00 21.18 331 GLU B C 1
ATOM 5013 O O . GLU B 1 330 ? -67.800 20.618 11.800 1.00 20.72 331 GLU B O 1
ATOM 5019 N N . GLY B 1 331 ? -66.810 21.103 13.779 1.00 19.48 332 GLY B N 1
ATOM 5020 C CA . GLY B 1 331 ? -66.833 19.748 14.301 1.00 19.59 332 GLY B CA 1
ATOM 5021 C C . GLY B 1 331 ? -65.619 19.041 13.722 1.00 23.15 332 GLY B C 1
ATOM 5022 O O . GLY B 1 331 ? -65.125 19.438 12.653 1.00 20.31 332 GLY B O 1
ATOM 5023 N N . LEU B 1 332 ? -65.073 18.039 14.436 1.00 21.33 333 LEU B N 1
ATOM 5024 C CA . LEU B 1 332 ? -63.908 17.306 13.904 1.00 20.55 333 LEU B CA 1
ATOM 5025 C C . LEU B 1 332 ? -64.330 16.604 12.597 1.00 22.47 333 LEU B C 1
ATOM 5026 O O . LEU B 1 332 ? -65.451 16.071 12.538 1.00 21.85 333 LEU B O 1
ATOM 5031 N N . CYS B 1 333 ? -63.462 16.646 11.553 1.00 18.45 334 CYS B N 1
ATOM 5032 C CA . CYS B 1 333 ? -63.744 16.053 10.240 1.00 20.64 334 CYS B CA 1
ATOM 5033 C C . CYS B 1 333 ? -64.926 16.743 9.535 1.00 21.85 334 CYS B C 1
ATOM 5034 O O . CYS B 1 333 ? -65.511 16.164 8.639 1.00 21.57 334 CYS B O 1
ATOM 5037 N N . GLY B 1 334 ? -65.252 17.965 9.933 1.00 18.11 335 GLY B N 1
ATOM 5038 C CA . GLY B 1 334 ? -66.373 18.715 9.359 1.00 17.06 335 GLY B CA 1
ATOM 5039 C C . GLY B 1 334 ? -67.731 18.081 9.608 1.00 21.73 335 GLY B C 1
ATOM 5040 O O . GLY B 1 334 ? -68.682 18.347 8.869 1.00 23.93 335 GLY B O 1
ATOM 5041 N N . VAL B 1 335 ? -67.861 17.309 10.705 1.00 16.77 336 VAL B N 1
ATOM 5042 C CA . VAL B 1 335 ? -69.099 16.609 11.071 1.00 17.27 336 VAL B CA 1
ATOM 5043 C C . VAL B 1 335 ? -70.291 17.540 11.367 1.00 22.36 336 VAL B C 1
ATOM 5044 O O . VAL B 1 335 ? -71.433 17.106 11.229 1.00 24.02 336 VAL B O 1
ATOM 5048 N N . ALA B 1 336 ? -70.031 18.813 11.765 1.00 18.42 337 ALA B N 1
ATOM 5049 C CA . ALA B 1 336 ? -71.087 19.775 12.073 1.00 19.58 337 ALA B CA 1
ATOM 5050 C C . ALA B 1 336 ? -71.174 20.892 11.007 1.00 23.94 337 ALA B C 1
ATOM 5051 O O . ALA B 1 336 ? -71.499 22.037 11.325 1.00 24.20 337 ALA B O 1
ATOM 5053 N N . MET B 1 337 ? -70.950 20.533 9.727 1.00 20.41 338 MET B N 1
ATOM 5054 C CA . MET B 1 337 ? -71.020 21.493 8.622 1.00 20.24 338 MET B CA 1
ATOM 5055 C C . MET B 1 337 ? -72.326 21.426 7.858 1.00 24.95 338 MET B C 1
ATOM 5056 O O . MET B 1 337 ? -72.913 22.470 7.599 1.00 25.73 338 MET B O 1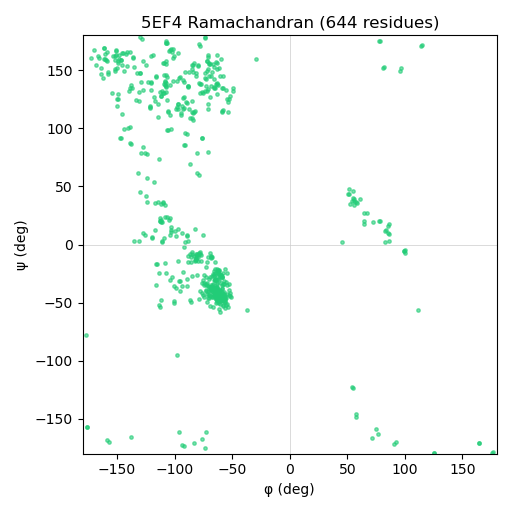
ATOM 5061 N N . HIS B 1 338 ? -72.768 20.223 7.474 1.00 19.15 339 HIS B N 1
ATOM 5062 C CA . HIS B 1 338 ? -73.989 20.031 6.658 1.00 19.63 339 HIS B CA 1
ATOM 5063 C C . HIS B 1 338 ? -74.785 18.851 7.170 1.00 24.38 339 HIS B C 1
ATOM 5064 O O . HIS B 1 338 ? -74.584 17.711 6.716 1.00 26.47 339 HIS B O 1
ATOM 5071 N N . SER B 1 339 ? -75.654 19.108 8.147 1.00 19.98 340 SER B N 1
ATOM 5072 C CA . SER B 1 339 ? -76.422 18.051 8.799 1.00 20.44 340 SER B CA 1
ATOM 5073 C C . SER B 1 339 ? -77.894 18.229 8.543 1.00 21.09 340 SER B C 1
ATOM 5074 O O . SER B 1 339 ? -78.360 19.366 8.489 1.00 21.05 340 SER B O 1
ATOM 5077 N N . SER B 1 340 ? -78.636 17.122 8.412 1.00 16.49 341 SER B N 1
ATOM 5078 C CA . SER B 1 340 ? -80.070 17.238 8.131 1.00 17.31 341 SER B CA 1
ATOM 5079 C C . SER B 1 340 ? -80.818 16.029 8.633 1.00 21.75 341 SER B C 1
ATOM 5080 O O . SER B 1 340 ? -80.209 15.003 8.926 1.00 21.03 341 SER B O 1
ATOM 5083 N N . PHE B 1 341 ? -82.135 16.167 8.767 1.00 19.82 342 PHE B N 1
ATOM 5084 C CA . PHE B 1 341 ? -82.947 15.095 9.315 1.00 20.05 342 PHE B CA 1
ATOM 5085 C C . PHE B 1 341 ? -84.363 15.131 8.778 1.00 24.48 342 PHE B C 1
ATOM 5086 O O . PHE B 1 341 ? -84.870 16.216 8.471 1.00 24.20 342 PHE B O 1
ATOM 5094 N N . PRO B 1 342 ? -85.021 13.956 8.696 1.00 21.79 343 PRO B N 1
ATOM 5095 C CA . PRO B 1 342 ? -86.421 13.931 8.245 1.00 22.63 343 PRO B CA 1
ATOM 5096 C C . PRO B 1 342 ? -87.356 14.227 9.396 1.00 28.98 343 PRO B C 1
ATOM 5097 O O . PRO B 1 342 ? -87.024 13.944 10.560 1.00 28.65 343 PRO B O 1
ATOM 5101 N N . ILE B 1 343 ? -88.547 14.747 9.069 1.00 27.39 344 ILE B N 1
ATOM 5102 C CA . ILE B 1 343 ? -89.581 15.043 10.057 1.00 28.76 344 ILE B CA 1
ATOM 5103 C C . ILE B 1 343 ? -90.806 14.201 9.772 1.00 33.46 344 ILE B C 1
ATOM 5104 O O . ILE B 1 343 ? -91.265 14.132 8.623 1.00 33.13 344 ILE B O 1
ATOM 5109 N N . MET B 1 344 ? -91.249 13.482 10.830 1.00 31.38 345 MET B N 1
ATOM 5110 C CA . MET B 1 344 ? -92.460 12.663 10.934 1.00 32.34 345 MET B CA 1
ATOM 5111 C C . MET B 1 344 ? -93.237 13.288 12.107 1.00 43.63 345 MET B C 1
ATOM 5112 O O . MET B 1 344 ? -92.701 13.360 13.220 1.00 42.62 345 MET B O 1
ATOM 5117 N N . ASN B 1 345 ? -94.454 13.787 11.859 1.00 47.00 346 ASN B N 1
ATOM 5118 C CA . ASN B 1 345 ? -95.253 14.440 12.912 1.00 51.03 346 ASN B CA 1
ATOM 5119 C C . ASN B 1 345 ? -95.631 13.549 14.118 1.00 62.35 346 ASN B C 1
ATOM 5120 O O . ASN B 1 345 ? -95.719 12.326 13.980 1.00 62.21 346 ASN B O 1
ATOM 5125 N N . ASP B 1 346 ? -95.810 14.177 15.300 1.00 64.96 347 ASP B N 1
ATOM 5126 C CA . ASP B 1 346 ? -96.128 13.558 16.604 1.00 67.90 347 ASP B CA 1
ATOM 5127 C C . ASP B 1 346 ? -97.595 13.013 16.782 1.00 76.63 347 ASP B C 1
ATOM 5128 O O . ASP B 1 346 ? -98.221 12.743 15.751 1.00 76.69 347 ASP B O 1
ATOM 5133 N N . PRO B 1 347 ? -98.165 12.761 18.012 1.00 76.45 348 PRO B N 1
ATOM 5134 C CA . PRO B 1 347 ? -99.542 12.231 18.069 1.00 82.87 348 PRO B CA 1
ATOM 5135 C C . PRO B 1 347 ? -100.614 13.303 17.842 1.00 117.47 348 PRO B C 1
ATOM 5136 O O . PRO B 1 347 ? -101.248 13.800 18.773 1.00 84.76 348 PRO B O 1
#

Sequence (650 aa):
SHHHHHHSHMFHYHERELESEEGFMGMYDRWREQHNIEMRSPERFNVFKYNVRRIHESNKMDKPYKLKVNEFADMTNLEFVNTYANSKISHFQALRGSAPGSKDFIYANVTKIPDKVDWREKNAVTDVKGQGGCGSCWAFAAVVALEGINAIRTGKLVKFSEQQLVDCDMTNAGCDGGLMEPAFTYVIKHGGIAPEASYPYVGKRETCDKAKIKDVLKIDGRQNVPGLDEEALRKAVAHQPVATGIQLSGHGLQFYSEGVYTGDCGTEPNHGVGIVGYGENEKGIKFWTVKNSWGPTWGEKGYIHLQRGARKEGLCGVAMHSSFPIMNHMFHYHERELESEEGFMGMYDRWREQHNIEMRSPERFNNVFKYNVRRIHESNKMDKPYKLKVNEFADMTNLEFVNTYANSKISHFQALRGSAPGSIDFIYANVTKIPDKVDWREKNAVTDVKGQGGCGSCWAFAAVVALEGINAIRTGKLVKFSEQQLVDCDMTNAGCDGGLMEEPAFTYVIKHGGIAPEASYPYVGKRETCDKAKIKDVLKIDGRQNVPGLDEEALRKAVAHQPVATGIQLSGHGLQFYSEGVYTGDCGTEPNHGVGIVGYGENEKGIKFWTVKNSWGPTWGEKGYIHLQRGARKEGLCGVAMHSSFPIMNDP

InterPro domains:
  IPR000169 Cysteine peptidase, cysteine active site [PS00139] (149-160)
  IPR000668 Peptidase C1A, papain C-terminal [PF00112] (131-343)
  IPR000668 Peptidase C1A, papain C-terminal [PR00705] (149-164)
  IPR000668 Peptidase C1A, papain C-terminal [PR00705] (289-299)
  IPR000668 Peptidase C1A, papain C-terminal [PR00705] (305-311)
  IPR000668 Peptidase C1A, papain C-terminal [SM00645] (131-344)
  IPR013128 Peptidase C1A [PTHR12411] (34-338)
  IPR013201 Cathepsin propeptide inhibitor domain (I29) [PF08246] (40-92)
  IPR013201 Cathepsin propeptide inhibitor domain (I29) [SM00848] (40-92)
  IPR025661 Cysteine peptidase, asparagine active site [PS00640] (305-324)
  IPR038765 Papain-like cysteine peptidase superfamily [SSF54001] (33-344)
  IPR039417 Papain-like cysteine endopeptidase [cd02248] (132-343)

Organism: Ambrosia artemisiifolia (NCBI:txid4212)

Nearest PDB structures (foldseek):
  5ef4-assembly1_A  TM=1.003E+00  e=1.522E-74  Ambrosia artemisiifolia
  5egw-assembly1_A  TM=9.995E-01  e=6.585E-66  Ambrosia artemisiifolia
  5ef4-assembly2_B  TM=9.842E-01  e=1.129E-66  Ambrosia artemisiifolia
  5egw-assembly1_B  TM=9.972E-01  e=7.436E-66  Ambrosia artemisiifolia
  1cqd-assembly1_A  TM=9.784E-01  e=2.990E-29  Zingiber officinale

Solvent-accessible surface area: 27155 Å² total; per-residue (Å²): 104,190,129,46,117,87,38,122,157,82,4,136,60,114,96,158,15,25,143,52,82,135,16,1,99,36,0,8,67,79,0,33,140,99,44,141,37,161,125,162,29,95,88,58,16,30,0,0,20,9,7,0,62,22,1,27,71,15,52,114,97,49,26,12,21,81,1,9,2,2,45,21,0,16,37,4,14,30,42,0,25,84,51,55,2,48,0,40,0,9,21,30,24,3,23,91,29,67,6,8,43,102,192,131,24,74,26,43,142,42,136,192,28,73,118,138,10,32,15,87,147,111,83,1,18,10,111,24,24,46,3,40,53,10,4,0,0,0,0,9,0,0,0,14,0,0,2,0,15,14,6,70,138,84,55,153,58,51,80,6,0,1,1,0,0,2,4,12,4,144,90,13,44,2,37,82,0,0,10,7,55,21,0,0,26,14,1,57,153,118,37,1,0,0,17,32,102,19,3,66,53,80,28,145,137,91,124,35,48,168,83,70,47,116,116,44,11,132,11,87,17,67,14,90,8,57,16,23,62,24,85,9,0,41,45,0,0,13,67,7,0,0,0,0,0,0,21,0,31,18,26,8,0,0,0,0,8,64,17,6,6,43,17,49,14,26,12,16,0,17,0,1,3,0,0,0,0,4,2,72,36,148,89,41,34,102,36,0,4,0,9,3,7,20,10,74,40,0,6,59,165,0,18,0,24,0,48,29,56,38,71,105,21,0,16,0,0,0,4,2,26,4,4,0,0,14,38,148,82,130,13,126,59,108,101,158,14,21,146,59,85,148,18,0,90,35,0,6,51,97,0,43,144,84,23,128,28,154,108,149,27,97,88,43,13,39,0,0,28,8,5,0,60,24,1,31,72,15,46,140,64,155,44,50,22,73,7,30,2,0,69,8,0,14,34,2,12,52,40,0,30,96,43,40,6,22,0,54,0,7,21,50,26,3,37,139,8,44,8,17,35,64,226,176,26,86,18,49,138,37,107,205,29,70,119,138,20,35,24,86,146,149,89,2,18,16,128,24,27,44,2,34,57,3,8,0,0,0,0,9,0,0,0,13,0,0,2,0,2,12,7,55,86,80,58,151,58,50,102,6,0,2,1,0,0,0,5,12,1,152,106,14,36,0,38,95,0,2,10,7,42,9,0,0,26,18,2,60,156,124,37,0,0,0,17,28,101,20,2,62,49,68,17,121,87,67,124,45,54,169,83,67,45,117,115,44,10,138,12,87,17,78,24,90,7,58,17,42,60,24,83,8,1,40,46,0,0,16,62,2,0,0,0,0,0,0,34,2,34,11,6,20,2,0,0,0,13,92,26,5,10,45,16,79,12,11,10,23,0,20,0,1,3,0,0,0,0,3,2,72,40,168,176,41,45,101,36,0,5,0,7,4,7,6,7,79,20,0,4,63,164,0,16,0,23,0,48,29,58,36,80,88,24,0,14,0,0,0,4,3,26,6,4,0,0,28,30,103,111,175

GO terms:
  GO:0042803 protein homodimerization activity (F, IDA)
  GO:0004197 cysteine-type endopeptidase activity (F, IDA)

Secondary structure (DSSP, 8-state):
-TT--S---PPP--GGGGGSHHHHHHHHHHHHHHTT-----HHHHHHHHHHHHHHHHHTTS--SEEE---TTTTS-HHHHHHHHS---HHHHHHHHSPPTT----TTTT-----S-EEGGGGT--PPP-B-TTSS-HHHHHHHHHHHHHHHHHHS----B-HHHHHHH-TTS-GGG---HHHHHHHHHHTT-B-BTTTS---SS-----GGG--S-B---EEEEPPSS-HHHHHHHHTTS-EEEEE---SHHHHSEEEEEE-S---SS--EEEEEEEEEE-TTS-EEEEEE-SB-TTSTBTTEEEEESSSSTT-GGGTTSSEEEEE--/------GGGGSSHHHHHHHHHHHHHHTT-----HHHHHHHHHHHHHHHHHHTS--SEEE---TTTTS-HHHHHHHHS---HHHHHHHTT--TT----TTTT--S--S-EEGGGGT--PPP-B--SSS-HHHHHHHHHHHHHHHHHHS----B-HHHHHHH-TTS-GGG---HHHHHHHHHHTT-B-BTTTS---SS-----GGG--S-B---EEEEPPSS-HHHHHHHHTTS-EEEEE---SHHHHSEEEEEE-S---S---EEEEEEEEEE-TTS-EEEEEE-SB-TTSTBTTEEEEESSSSTT-GGGTTSSEEEEE----

Radius of gyration: 25.68 Å; Cα contacts (8 Å, |Δi|>4): 1550; chains: 2; bounding box: 80×61×61 Å

B-factor: mean 30.64, std 15.0, range [11.43, 124.33]

Foldseek 3Di:
DVPQDAAVLAQDDDPVLLVDPVSLVVSVVVQCVVQVHPDDDPLLSVQLNVLVVVQVVVQVDRHHFHFGCHPCSSPHLVRVCQQFLAQQALVVCVVPHAFFLGVDDPLPPPDDFDQKFFLVVVLQADAAAAQGRFSLLLLVLLQSQLQWVCCVPPVDRFRWDSLLLLAPQPVAPRSNHGHNQSSLVCQAPPPATATCVLVPDDNGHDHNDPRSGPPGDHFHFKDKQRFLDLPSVSSVLSPTKKKFFFFQGDSCRVGTAEGEDPDDADQRGRGIWIFRMWHADPVRFTWTKIAHNNALSGYPRRIHTYGGPNGSCGGRSRRGTMMHTHHD/DAQDDDPVLLVDPVSLVVSVVVQCVVLVNPDDDPLLSVQLSVLVVVQVVVQVDDDQFHFHDFNCSSPHLVRVCQFFQFQQALVVCVVVPHWFLDDPLPLPPDDPQDQKFFLVVVLQADAAAALGRFSLLLLVLLQRQLQNVVCLAPVDRFAWDSLLLLAPQPVAPRSNHGHNQSSLVCQAPPPATATCVLVPDDNGHDHNDPNSGPPGDHFDFKDWQRFLALPSVQSVLSPTKKKFFFRQGDSCSVGTAEGEDPDDADQSRRGIWIFNMWHADPVRFTWTKIAANNALRHYPRRIHTYGGPNGSCGGRSRRGTMMHTHHDDD